Protein AF-0000000080323357 (afdb_homodimer)

InterPro domains:
  IPR000847 LysR, HTH, N-terminal domain [PF00126] (5-62)
  IPR000847 LysR, HTH, N-terminal domain [PR00039] (18-29)
  IPR000847 LysR, HTH, N-terminal domain [PR00039] (29-39)
  IPR000847 LysR, HTH, N-terminal domain [PR00039] (39-50)
  IPR000847 LysR, HTH, N-terminal domain [PS50931] (1-58)
  IPR005119 LysR, substrate-binding [PF03466] (90-290)
  IPR036388 Winged helix-like DNA-binding domain superfamily [G3DSA:1.10.10.10] (1-67)
  IPR036390 Winged helix DNA-binding domain superfamily [SSF46785] (5-111)

Foldseek 3Di:
DPPVLLVLLLLCQVVQDLCVSCVVVVHHSVVSVVSQVVVCVVVVHHQWDDDDPTIHGDPVVVVSNVVSLVVVLVVLQCLQVVCVVVVQRAEEAEEEEEQLCVPFNCVVLVVVVCVVHVRYHYDYDYFAQQVRVVCQVSSVHFKYKHWADDDDPQKDWAFADKWWKFKKAFLPAPCQPPAEDEPVRQLVFEAEEEDPRHRQRRLVQVQQVVVPDGPVSHHYPYYDHHPVVRLVVRLVDNHMYIDIPSVCVVVVVVSRMHTHHYPPTIRMITIIMMGGPDDGRPVNVVSVVSSRVVVVVD/DPPVLLVLLLLCQVVQDLCVSCVVVVHDSVVSVVSQVVVCVVVVHHQWDDDDPTIHGDPVVVVSNVVSLVVVLVVLQCLQVVCVVVVQRAEEAEEEEEQLCVPFNCVVLVVVVCVVHVRYHYDYDYFAQQVRVVCQVSSVHFKYKHWADDDDPQKDWAFADKWWKFKKAFLPAPCQPPAEDEPVRQLVFEAEEEDPRHRQRRLVQVQQVVVPDGPVSHHYPYYDHHPVVRLVVRLVDNHMYIDIPSVCVVVVVVSRMHTHHYPPTIRMITIIMMGGPDDGRPVNVVSVVSSRVVVVVD

Organism: NCBI:txid1503925

Sequence (596 aa):
MSDFRLEVFYTVARRLSFTKAAAALFITQPAVTKHINELEQQYDNKLFERKGNKIQLTAAGELLLSHTEALFDVYRNIDFDMNALVHKKEGILYLGASTTVSQYIIAPILAGFRKKFKAIEIRLINGNTEQIERALLEKEIQLGIIEGRSKHQEISYTEFIRDEIVLVCGKDHPLARKSELSKESILESSFVMREQGSGTLEVIDYALKEIGMRVADLKVEIQLGSTESIKSYLMHSHCLAFISVHALTDELQRGTLRIIDVAGLNIERYFYFIQLHGKPDGLSEVFLRHAQLAHNLKMSDFRLEVFYTVARRLSFTKAAAALFITQPAVTKHINELEQQYDNKLFERKGNKIQLTAAGELLLSHTEALFDVYRNIDFDMNALVHKKEGILYLGASTTVSQYIIAPILAGFRKKFKAIEIRLINGNTEQIERALLEKEIQLGIIEGRSKHQEISYTEFIRDEIVLVCGKDHPLARKSELSKESILESSFVMREQGSGTLEVIDYALKEIGMRVADLKVEIQLGSTESIKSYLMHSHCLAFISVHALTDELQRGTLRIIDVAGLNIERYFYFIQLHGKPDGLSEVFLRHAQLAHNLK

Nearest PDB structures (foldseek):
  4x6g-assembly1_D  TM=7.396E-01  e=6.957E-21  Pseudomonas aeruginosa PAO1
  6g4r-assembly1_E  TM=6.258E-01  e=3.673E-22  Corynebacterium glutamicum
  6g4r-assembly1_B  TM=6.327E-01  e=1.206E-21  Corynebacterium glutamicum
  4x6g-assembly1_C  TM=6.154E-01  e=1.649E-21  Pseudomonas aeruginosa PAO1
  7d98-assembly1_Q  TM=5.913E-01  e=2.401E-21  Cupriavidus necator

Radius of gyration: 24.25 Å; Cα contacts (8 Å, |Δi|>4): 1069; chains: 2; bounding box: 62×62×53 Å

Structure (mmCIF, N/CA/C/O backbone):
data_AF-0000000080323357-model_v1
#
loop_
_entity.id
_entity.type
_entity.pdbx_description
1 polymer 'Transcriptional regulator'
#
loop_
_atom_site.group_PDB
_atom_site.id
_atom_site.type_symbol
_atom_site.label_atom_id
_atom_site.label_alt_id
_atom_site.label_comp_id
_atom_site.label_asym_id
_atom_site.label_entity_id
_atom_site.label_seq_id
_atom_site.pdbx_PDB_ins_code
_atom_site.Cartn_x
_atom_site.Cartn_y
_atom_site.Cartn_z
_atom_site.occupancy
_atom_site.B_iso_or_equiv
_atom_site.auth_seq_id
_atom_site.auth_comp_id
_atom_site.auth_asym_id
_atom_site.auth_atom_id
_atom_site.pdbx_PDB_model_num
ATOM 1 N N . MET A 1 1 ? 13.398 -25.375 -14.586 1 35.41 1 MET A N 1
ATOM 2 C CA . MET A 1 1 ? 14.57 -25.75 -13.797 1 35.41 1 MET A CA 1
ATOM 3 C C . MET A 1 1 ? 15.477 -24.547 -13.578 1 35.41 1 MET A C 1
ATOM 5 O O . MET A 1 1 ? 16.094 -24.047 -14.523 1 35.41 1 MET A O 1
ATOM 9 N N . SER A 1 2 ? 15.164 -23.516 -12.883 1 52.06 2 SER A N 1
ATOM 10 C CA . SER A 1 2 ? 16.031 -22.344 -12.75 1 52.06 2 SER A CA 1
ATOM 11 C C . SER A 1 2 ? 17.25 -22.656 -11.883 1 52.06 2 SER A C 1
ATOM 13 O O . SER A 1 2 ? 17.25 -23.625 -11.125 1 52.06 2 SER A O 1
ATOM 15 N N . ASP A 1 3 ? 18.484 -22.344 -12.398 1 63.19 3 ASP A N 1
ATOM 16 C CA . ASP A 1 3 ? 19.703 -22.375 -11.602 1 63.19 3 ASP A CA 1
ATOM 17 C C . ASP A 1 3 ? 19.469 -21.844 -10.195 1 63.19 3 ASP A C 1
ATOM 19 O O . ASP A 1 3 ? 19.328 -20.625 -10 1 63.19 3 ASP A O 1
ATOM 23 N N . PHE A 1 4 ? 19.156 -22.844 -9.312 1 76.25 4 PHE A N 1
ATOM 24 C CA . PHE A 1 4 ? 18.812 -22.484 -7.945 1 76.25 4 PHE A CA 1
ATOM 25 C C . PHE A 1 4 ? 19.859 -21.562 -7.348 1 76.25 4 PHE A C 1
ATOM 27 O O . PHE A 1 4 ? 19.547 -20.656 -6.566 1 76.25 4 PHE A O 1
ATOM 34 N N . ARG A 1 5 ? 21.016 -21.797 -7.816 1 81.06 5 ARG A N 1
ATOM 35 C CA . ARG A 1 5 ? 22.078 -20.953 -7.305 1 81.06 5 ARG A CA 1
ATOM 36 C C . ARG A 1 5 ? 21.891 -19.5 -7.746 1 81.06 5 ARG A C 1
ATOM 38 O O . ARG A 1 5 ? 22.125 -18.578 -6.969 1 81.06 5 ARG A O 1
ATOM 45 N N . LEU A 1 6 ? 21.438 -19.359 -8.945 1 84.25 6 LEU A N 1
ATOM 46 C CA . LEU A 1 6 ? 21.172 -18 -9.43 1 84.25 6 LEU A CA 1
ATOM 47 C C . LEU A 1 6 ? 19.938 -17.422 -8.742 1 84.25 6 LEU A C 1
ATOM 49 O O . LEU A 1 6 ? 19.859 -16.219 -8.508 1 84.25 6 LEU A O 1
ATOM 53 N N . GLU A 1 7 ? 19 -18.25 -8.367 1 83.75 7 GLU A N 1
ATOM 54 C CA . GLU A 1 7 ? 17.844 -17.812 -7.594 1 83.75 7 GLU A CA 1
ATOM 55 C C . GLU A 1 7 ? 18.25 -17.297 -6.215 1 83.75 7 GLU A C 1
ATOM 57 O O . GLU A 1 7 ? 17.734 -16.297 -5.734 1 83.75 7 GLU A O 1
ATOM 62 N N . VAL A 1 8 ? 19.141 -18.078 -5.617 1 85.88 8 VAL A N 1
ATOM 63 C CA . VAL A 1 8 ? 19.656 -17.672 -4.312 1 85.88 8 VAL A CA 1
ATOM 64 C C . VAL A 1 8 ? 20.359 -16.328 -4.43 1 85.88 8 VAL A C 1
ATOM 66 O O . VAL A 1 8 ? 20.062 -15.398 -3.662 1 85.88 8 VAL A O 1
ATOM 69 N N . PHE A 1 9 ? 21.25 -16.156 -5.453 1 91.06 9 PHE A N 1
ATOM 70 C CA . PHE A 1 9 ? 21.953 -14.898 -5.699 1 91.06 9 PHE A CA 1
ATOM 71 C C . PHE A 1 9 ? 20.969 -13.758 -5.906 1 91.06 9 PHE A C 1
ATOM 73 O O . PHE A 1 9 ? 21.094 -12.703 -5.277 1 91.06 9 PHE A O 1
ATOM 80 N N . TYR A 1 10 ? 20 -14.023 -6.707 1 87.25 10 TYR A N 1
ATOM 81 C CA . TYR A 1 10 ? 19 -13.008 -7.035 1 87.25 10 TYR A CA 1
ATOM 82 C C . TYR A 1 10 ? 18.266 -12.531 -5.785 1 87.25 10 TYR A C 1
ATOM 84 O O . TYR A 1 10 ? 18.094 -11.328 -5.582 1 87.25 10 TYR A O 1
ATOM 92 N N . THR A 1 11 ? 17.891 -13.438 -4.98 1 86.56 11 THR A N 1
ATOM 93 C CA . THR A 1 11 ? 17.125 -13.125 -3.779 1 86.56 11 THR A CA 1
ATOM 94 C C . THR A 1 11 ? 17.984 -12.336 -2.787 1 86.56 11 THR A C 1
ATOM 96 O O . THR A 1 11 ? 17.5 -11.367 -2.184 1 86.56 11 THR A O 1
ATOM 99 N N . VAL A 1 12 ? 19.234 -12.734 -2.68 1 90.62 12 VAL A N 1
ATOM 100 C CA . VAL A 1 12 ? 20.141 -11.992 -1.808 1 90.62 12 VAL A CA 1
ATOM 101 C C . VAL A 1 12 ? 20.359 -10.586 -2.359 1 90.62 12 VAL A C 1
ATOM 103 O O . VAL A 1 12 ? 20.375 -9.617 -1.603 1 90.62 12 VAL A O 1
ATOM 106 N N . ALA A 1 13 ? 20.547 -10.539 -3.633 1 88.81 13 ALA A N 1
ATOM 107 C CA . ALA A 1 13 ? 20.812 -9.258 -4.289 1 88.81 13 ALA A CA 1
ATOM 108 C C . ALA A 1 13 ? 19.625 -8.305 -4.113 1 88.81 13 ALA A C 1
ATOM 110 O O . ALA A 1 13 ? 19.812 -7.098 -3.941 1 88.81 13 ALA A O 1
ATOM 111 N N . ARG A 1 14 ? 18.5 -8.898 -4.105 1 83.12 14 ARG A N 1
ATOM 112 C CA . ARG A 1 14 ? 17.297 -8.07 -4.035 1 83.12 14 ARG A CA 1
ATOM 113 C C . ARG A 1 14 ? 16.969 -7.703 -2.592 1 83.12 14 ARG A C 1
ATOM 115 O O . ARG A 1 14 ? 16.484 -6.609 -2.32 1 83.12 14 ARG A O 1
ATOM 122 N N . ARG A 1 15 ? 17.312 -8.617 -1.723 1 80 15 ARG A N 1
ATOM 123 C CA . ARG A 1 15 ? 16.969 -8.414 -0.32 1 80 15 ARG A CA 1
ATOM 124 C C . ARG A 1 15 ? 18.125 -7.789 0.448 1 80 15 ARG A C 1
ATOM 126 O O . ARG A 1 15 ? 17.938 -7.289 1.561 1 80 15 ARG A O 1
ATOM 133 N N . LEU A 1 16 ? 19.25 -7.848 -0.044 1 86.62 16 LEU A N 1
ATOM 134 C CA . LEU A 1 16 ? 20.516 -7.41 0.547 1 86.62 16 LEU A CA 1
ATOM 135 C C . LEU A 1 16 ? 20.672 -7.973 1.955 1 86.62 16 LEU A C 1
ATOM 137 O O . LEU A 1 16 ? 21.125 -7.266 2.861 1 86.62 16 LEU A O 1
ATOM 141 N N . SER A 1 17 ? 20.25 -9.133 2.074 1 87.81 17 SER A N 1
ATOM 142 C CA . SER A 1 17 ? 20.328 -9.867 3.332 1 87.81 17 SER A CA 1
ATOM 143 C C . SER A 1 17 ? 20.359 -11.375 3.094 1 87.81 17 SER A C 1
ATOM 145 O O . SER A 1 17 ? 19.453 -11.914 2.447 1 87.81 17 SER A O 1
ATOM 147 N N . PHE A 1 18 ? 21.328 -11.977 3.723 1 89.56 18 PHE A N 1
ATOM 148 C CA . PHE A 1 18 ? 21.438 -13.422 3.588 1 89.56 18 PHE A CA 1
ATOM 149 C C . PHE A 1 18 ? 20.359 -14.125 4.402 1 89.56 18 PHE A C 1
ATOM 151 O O . PHE A 1 18 ? 19.781 -15.117 3.951 1 89.56 18 PHE A O 1
ATOM 158 N N . THR A 1 19 ? 20.031 -13.531 5.449 1 86.5 19 THR A N 1
ATOM 159 C CA . THR A 1 19 ? 19.031 -14.117 6.328 1 86.5 19 THR A CA 1
ATOM 160 C C . THR A 1 19 ? 17.625 -13.961 5.73 1 86.5 19 THR A C 1
ATOM 162 O O . THR A 1 19 ? 16.828 -14.891 5.758 1 86.5 19 THR A O 1
ATOM 165 N N . LYS A 1 20 ? 17.422 -12.859 5.176 1 82.88 20 LYS A N 1
ATOM 166 C CA . LYS A 1 20 ? 16.125 -12.633 4.566 1 82.88 20 LYS A CA 1
ATOM 167 C C . LYS A 1 20 ? 15.938 -13.484 3.312 1 82.88 20 LYS A C 1
ATOM 169 O O . LYS A 1 20 ? 14.836 -13.953 3.029 1 82.88 20 LYS A O 1
ATOM 174 N N . ALA A 1 21 ? 16.953 -13.617 2.637 1 87.25 21 ALA A N 1
ATOM 175 C CA . ALA A 1 21 ? 16.922 -14.477 1.453 1 87.25 21 ALA A CA 1
ATOM 176 C C . ALA A 1 21 ? 16.609 -15.922 1.831 1 87.25 21 ALA A C 1
ATOM 178 O O . ALA A 1 21 ? 15.82 -16.594 1.16 1 87.25 21 ALA A O 1
ATOM 179 N N . ALA A 1 22 ? 17.188 -16.375 2.893 1 84.88 22 ALA A N 1
ATOM 180 C CA . ALA A 1 22 ? 16.938 -17.734 3.379 1 84.88 22 ALA A CA 1
ATOM 181 C C . ALA A 1 22 ? 15.469 -17.938 3.719 1 84.88 22 ALA A C 1
ATOM 183 O O . ALA A 1 22 ? 14.859 -18.922 3.307 1 84.88 22 ALA A O 1
ATOM 184 N N . ALA A 1 23 ? 14.961 -16.984 4.375 1 76.06 23 ALA A N 1
ATOM 185 C CA . ALA A 1 23 ? 13.555 -17.031 4.758 1 76.06 23 ALA A CA 1
ATOM 186 C C . ALA A 1 23 ? 12.648 -17.047 3.527 1 76.06 23 ALA A C 1
ATOM 188 O O . ALA A 1 23 ? 11.703 -17.844 3.451 1 76.06 23 ALA A O 1
ATOM 189 N N . ALA A 1 24 ? 13.078 -16.281 2.564 1 76.12 24 ALA A N 1
ATOM 190 C CA . ALA A 1 24 ? 12.273 -16.141 1.354 1 76.12 24 ALA A CA 1
ATOM 191 C C . ALA A 1 24 ? 12.297 -17.422 0.529 1 76.12 24 ALA A C 1
ATOM 193 O O . ALA A 1 24 ? 11.312 -17.75 -0.134 1 76.12 24 ALA A O 1
ATOM 194 N N . LEU A 1 25 ? 13.359 -18.094 0.6 1 74.88 25 LEU A N 1
ATOM 195 C CA . LEU A 1 25 ? 13.562 -19.266 -0.243 1 74.88 25 LEU A CA 1
ATOM 196 C C . LEU A 1 25 ? 13.312 -20.547 0.543 1 74.88 25 LEU A C 1
ATOM 198 O O . LEU A 1 25 ? 13.43 -21.641 -0.003 1 74.88 25 LEU A O 1
ATOM 202 N N . PHE A 1 26 ? 12.961 -20.312 1.808 1 68.38 26 PHE A N 1
ATOM 203 C CA . PHE A 1 26 ? 12.688 -21.438 2.693 1 68.38 26 PHE A CA 1
ATOM 204 C C . PHE A 1 26 ? 13.883 -22.375 2.766 1 68.38 26 PHE A C 1
ATOM 206 O O . PHE A 1 26 ? 13.727 -23.594 2.645 1 68.38 26 PHE A O 1
ATOM 213 N N . ILE A 1 27 ? 15.094 -21.859 2.867 1 75.31 27 ILE A N 1
ATOM 214 C CA . ILE A 1 27 ? 16.344 -22.578 3.1 1 75.31 27 ILE A CA 1
ATOM 215 C C . ILE A 1 27 ? 17.109 -21.938 4.258 1 75.31 27 ILE A C 1
ATOM 217 O O . ILE A 1 27 ? 16.656 -20.953 4.828 1 75.31 27 ILE A O 1
ATOM 221 N N . THR A 1 28 ? 18.125 -22.609 4.699 1 81.38 28 THR A N 1
ATOM 222 C CA . THR A 1 28 ? 18.906 -22.094 5.824 1 81.38 28 THR A CA 1
ATOM 223 C C . THR A 1 28 ? 19.891 -21.031 5.355 1 81.38 28 THR A C 1
ATOM 225 O O . THR A 1 28 ? 20.266 -21 4.184 1 81.38 28 THR A O 1
ATOM 228 N N . GLN A 1 29 ? 20.188 -20.141 6.254 1 87.69 29 GLN A N 1
ATOM 229 C CA . GLN A 1 29 ? 21.141 -19.062 5.934 1 87.69 29 GLN A CA 1
ATOM 230 C C . GLN A 1 29 ? 22.5 -19.641 5.531 1 87.69 29 GLN A C 1
ATOM 232 O O . GLN A 1 29 ? 23.109 -19.156 4.582 1 87.69 29 GLN A O 1
ATOM 237 N N . PRO A 1 30 ? 22.984 -20.703 6.152 1 89.75 30 PRO A N 1
ATOM 238 C CA . PRO A 1 30 ? 24.25 -21.297 5.688 1 89.75 30 PRO A CA 1
ATOM 239 C C . PRO A 1 30 ? 24.172 -21.797 4.254 1 89.75 30 PRO A C 1
ATOM 241 O O . PRO A 1 30 ? 25.141 -21.703 3.502 1 89.75 30 PRO A O 1
ATOM 244 N N . ALA A 1 31 ? 22.984 -22.297 3.947 1 85.44 31 ALA A N 1
ATOM 245 C CA . ALA A 1 31 ? 22.797 -22.766 2.574 1 85.44 31 ALA A CA 1
ATOM 246 C C . ALA A 1 31 ? 22.891 -21.609 1.588 1 85.44 31 ALA A C 1
ATOM 248 O O . ALA A 1 31 ? 23.5 -21.734 0.526 1 85.44 31 ALA A O 1
ATOM 249 N N . VAL A 1 32 ? 22.297 -20.516 1.973 1 91.06 32 VAL A N 1
ATOM 250 C CA . VAL A 1 32 ? 22.375 -19.312 1.151 1 91.06 32 VAL A CA 1
ATOM 251 C C . VAL A 1 32 ? 23.844 -18.922 0.987 1 91.06 32 VAL A C 1
ATOM 253 O O . VAL A 1 32 ? 24.297 -18.656 -0.129 1 91.06 32 VAL A O 1
ATOM 256 N N . THR A 1 33 ? 24.594 -18.859 2.053 1 92.75 33 THR A N 1
ATOM 257 C CA . THR A 1 33 ? 26 -18.484 2.059 1 92.75 33 THR A CA 1
ATOM 258 C C . THR A 1 33 ? 26.828 -19.406 1.16 1 92.75 33 THR A C 1
ATOM 260 O O . THR A 1 33 ? 27.672 -18.938 0.392 1 92.75 33 THR A O 1
ATOM 263 N N . LYS A 1 34 ? 26.516 -20.672 1.219 1 89.44 34 LYS A N 1
ATOM 264 C CA . LYS A 1 34 ? 27.219 -21.656 0.41 1 89.44 34 LYS A CA 1
ATOM 265 C C . LYS A 1 34 ? 27 -21.422 -1.079 1 89.44 34 LYS A C 1
ATOM 267 O O . LYS A 1 34 ? 27.938 -21.453 -1.867 1 89.44 34 LYS A O 1
ATOM 272 N N . HIS A 1 35 ? 25.812 -21.219 -1.386 1 88.69 35 HIS A N 1
ATOM 273 C CA . HIS A 1 35 ? 25.484 -20.953 -2.783 1 88.69 35 HIS A CA 1
ATOM 274 C C . HIS A 1 35 ? 26.188 -19.719 -3.305 1 88.69 35 HIS A C 1
ATOM 276 O O . HIS A 1 35 ? 26.719 -19.719 -4.422 1 88.69 35 HIS A O 1
ATOM 282 N N . ILE A 1 36 ? 26.203 -18.688 -2.498 1 93.06 36 ILE A N 1
ATOM 283 C CA . ILE A 1 36 ? 26.844 -17.438 -2.902 1 93.06 36 ILE A CA 1
ATOM 284 C C . ILE A 1 36 ? 28.344 -17.656 -3.047 1 93.06 36 ILE A C 1
ATOM 286 O O . ILE A 1 36 ? 28.953 -17.219 -4.027 1 93.06 36 ILE A O 1
ATOM 290 N N . ASN A 1 37 ? 28.906 -18.328 -2.137 1 92.12 37 ASN A N 1
ATOM 291 C CA . ASN A 1 37 ? 30.328 -18.625 -2.193 1 92.12 37 ASN A CA 1
ATOM 292 C C . ASN A 1 37 ? 30.688 -19.438 -3.439 1 92.12 37 ASN A C 1
ATOM 294 O O . ASN A 1 37 ? 31.703 -19.172 -4.078 1 92.12 37 ASN A O 1
ATOM 298 N N . GLU A 1 38 ? 29.875 -20.359 -3.711 1 86.06 38 GLU A N 1
ATOM 299 C CA . GLU A 1 38 ? 30.125 -21.188 -4.887 1 86.06 38 GLU A CA 1
ATOM 300 C C . GLU A 1 38 ? 30.062 -20.359 -6.168 1 86.06 38 GLU A C 1
ATOM 302 O O . GLU A 1 38 ? 30.875 -20.562 -7.074 1 86.06 38 GLU A O 1
ATOM 307 N N . LEU A 1 39 ? 29.172 -19.484 -6.207 1 87.44 39 LEU A N 1
ATOM 308 C CA . LEU A 1 39 ? 29.078 -18.594 -7.363 1 87.44 39 LEU A CA 1
ATOM 309 C C . LEU A 1 39 ? 30.297 -17.688 -7.465 1 87.44 39 LEU A C 1
ATOM 311 O O . LEU A 1 39 ? 30.828 -17.469 -8.555 1 87.44 39 LEU A O 1
ATOM 315 N N . GLU A 1 40 ? 30.672 -17.172 -6.32 1 90.81 40 GLU A N 1
ATOM 316 C CA . GLU A 1 40 ? 31.844 -16.281 -6.297 1 90.81 40 GLU A CA 1
ATOM 317 C C . GLU A 1 40 ? 33.125 -17.031 -6.695 1 90.81 40 GLU A C 1
ATOM 319 O O . GLU A 1 40 ? 33.969 -16.484 -7.395 1 90.81 40 GLU A O 1
ATOM 324 N N . GLN A 1 41 ? 33.188 -18.266 -6.324 1 84.75 41 GLN A N 1
ATOM 325 C CA . GLN A 1 41 ? 34.312 -19.109 -6.715 1 84.75 41 GLN A CA 1
ATOM 326 C C . GLN A 1 41 ? 34.281 -19.422 -8.211 1 84.75 41 GLN A C 1
ATOM 328 O O . GLN A 1 41 ? 35.281 -19.375 -8.891 1 84.75 41 GLN A O 1
ATOM 333 N N . GLN A 1 42 ? 33.188 -19.703 -8.695 1 79.88 42 GLN A N 1
ATOM 334 C CA . GLN A 1 42 ? 33 -20.047 -10.102 1 79.88 42 GLN A CA 1
ATOM 335 C C . GLN A 1 42 ? 33.438 -18.906 -11.008 1 79.88 42 GLN A C 1
ATOM 337 O O . GLN A 1 42 ? 34.062 -19.125 -12.039 1 79.88 42 GLN A O 1
ATOM 342 N N . TYR A 1 43 ? 33.094 -17.719 -10.562 1 82.06 43 TYR A N 1
ATOM 343 C CA . TYR A 1 43 ? 33.375 -16.547 -11.398 1 82.06 43 TYR A CA 1
ATOM 344 C C . TYR A 1 43 ? 34.625 -15.812 -10.922 1 82.06 43 TYR A C 1
ATOM 346 O O . TYR A 1 43 ? 35.031 -14.812 -11.523 1 82.06 43 TYR A O 1
ATOM 354 N N . ASP A 1 44 ? 35.188 -16.281 -9.922 1 85.31 44 ASP A N 1
ATOM 355 C CA . ASP A 1 44 ? 36.406 -15.719 -9.336 1 85.31 44 ASP A CA 1
ATOM 356 C C . ASP A 1 44 ? 36.25 -14.227 -9.062 1 85.31 44 ASP A C 1
ATOM 358 O O . ASP A 1 44 ? 37.094 -13.422 -9.43 1 85.31 44 ASP A O 1
ATOM 362 N N . ASN A 1 45 ? 35.062 -13.859 -8.602 1 87.88 45 ASN A N 1
ATOM 363 C CA . ASN A 1 45 ? 34.688 -12.5 -8.227 1 87.88 45 ASN A CA 1
ATOM 364 C C . ASN A 1 45 ? 33.781 -12.484 -6.992 1 87.88 45 ASN A C 1
ATOM 366 O O . ASN A 1 45 ? 32.938 -13.344 -6.844 1 87.88 45 ASN A O 1
ATOM 370 N N . LYS A 1 46 ? 34.031 -11.516 -6.18 1 92.44 46 LYS A N 1
ATOM 371 C CA . LYS A 1 46 ? 33.031 -11.281 -5.121 1 92.44 46 LYS A CA 1
ATOM 372 C C . LYS A 1 46 ? 31.797 -10.602 -5.672 1 92.44 46 LYS A C 1
ATOM 374 O O . LYS A 1 46 ? 31.891 -9.711 -6.523 1 92.44 46 LYS A O 1
ATOM 379 N N . LEU A 1 47 ? 30.734 -11.141 -5.191 1 92.38 47 LEU A N 1
ATOM 380 C CA . LEU A 1 47 ? 29.484 -10.609 -5.695 1 92.38 47 LEU A CA 1
ATOM 381 C C . LEU A 1 47 ? 28.875 -9.609 -4.715 1 92.38 47 LEU A C 1
ATOM 383 O O . LEU A 1 47 ? 28.062 -8.773 -5.098 1 92.38 47 LEU A O 1
ATOM 387 N N . PHE A 1 48 ? 29.219 -9.844 -3.445 1 94 48 PHE A N 1
ATOM 388 C CA . PHE A 1 48 ? 28.734 -8.961 -2.385 1 94 48 PHE A CA 1
ATOM 389 C C . PHE A 1 48 ? 29.906 -8.43 -1.564 1 94 48 PHE A C 1
ATOM 391 O O . PHE A 1 48 ? 30.953 -9.07 -1.473 1 94 48 PHE A O 1
ATOM 398 N N . GLU A 1 49 ? 29.688 -7.191 -1.096 1 90.56 49 GLU A N 1
ATOM 399 C CA . GLU A 1 49 ? 30.625 -6.598 -0.152 1 90.56 49 GLU A CA 1
ATOM 400 C C . GLU A 1 49 ? 29.891 -5.977 1.036 1 90.56 49 GLU A C 1
ATOM 402 O O . GLU A 1 49 ? 28.688 -5.746 0.977 1 90.56 49 GLU A O 1
ATOM 407 N N . ARG A 1 50 ? 30.578 -5.977 2.117 1 82.81 50 ARG A N 1
ATOM 408 C CA . ARG A 1 50 ? 30 -5.395 3.322 1 82.81 50 ARG A CA 1
ATOM 409 C C . ARG A 1 50 ? 30.438 -3.947 3.5 1 82.81 50 ARG A C 1
ATOM 411 O O . ARG A 1 50 ? 31.609 -3.617 3.303 1 82.81 50 ARG A O 1
ATOM 418 N N . LYS A 1 51 ? 29.531 -3.131 3.568 1 77 51 LYS A N 1
ATOM 419 C CA . LYS A 1 51 ? 29.766 -1.76 4.016 1 77 51 LYS A CA 1
ATOM 420 C C . LYS A 1 51 ? 29.141 -1.521 5.395 1 77 51 LYS A C 1
ATOM 422 O O . LYS A 1 51 ? 27.953 -1.249 5.508 1 77 51 LYS A O 1
ATOM 427 N N . GLY A 1 52 ? 30.031 -1.571 6.402 1 73.12 52 GLY A N 1
ATOM 428 C CA . GLY A 1 52 ? 29.484 -1.572 7.75 1 73.12 52 GLY A CA 1
ATOM 429 C C . GLY A 1 52 ? 28.625 -2.789 8.047 1 73.12 52 GLY A C 1
ATOM 430 O O . GLY A 1 52 ? 29.078 -3.924 7.914 1 73.12 52 GLY A O 1
ATOM 431 N N . ASN A 1 53 ? 27.406 -2.52 8.328 1 72.75 53 ASN A N 1
ATOM 432 C CA . ASN A 1 53 ? 26.484 -3.604 8.648 1 72.75 53 ASN A CA 1
ATOM 433 C C . ASN A 1 53 ? 25.562 -3.908 7.48 1 72.75 53 ASN A C 1
ATOM 435 O O . ASN A 1 53 ? 24.641 -4.719 7.609 1 72.75 53 ASN A O 1
ATOM 439 N N . LYS A 1 54 ? 25.875 -3.342 6.406 1 79.81 54 LYS A N 1
ATOM 440 C CA . LYS A 1 54 ? 25 -3.537 5.262 1 79.81 54 LYS A CA 1
ATOM 441 C C . LYS A 1 54 ? 25.703 -4.289 4.141 1 79.81 54 LYS A C 1
ATOM 443 O O . LYS A 1 54 ? 26.906 -4.098 3.918 1 79.81 54 LYS A O 1
ATOM 448 N N . ILE A 1 55 ? 24.922 -5.215 3.521 1 87.56 55 ILE A N 1
ATOM 449 C CA . ILE A 1 55 ? 25.406 -5.965 2.369 1 87.56 55 ILE A CA 1
ATOM 450 C C . ILE A 1 55 ? 25.062 -5.227 1.082 1 87.56 55 ILE A C 1
ATOM 452 O O . ILE A 1 55 ? 23.969 -4.66 0.965 1 87.56 55 ILE A O 1
ATOM 456 N N . GLN A 1 56 ? 26.062 -5.039 0.243 1 89.5 56 GLN A N 1
ATOM 457 C CA . GLN A 1 56 ? 25.797 -4.441 -1.062 1 89.5 56 GLN A CA 1
ATOM 458 C C . GLN A 1 56 ? 26.438 -5.262 -2.18 1 89.5 56 GLN A C 1
ATOM 460 O O . GLN A 1 56 ? 27.359 -6.043 -1.938 1 89.5 56 GLN A O 1
ATOM 465 N N . LEU A 1 57 ? 25.953 -4.988 -3.4 1 90.12 57 LEU A N 1
ATOM 466 C CA . LEU A 1 57 ? 26.5 -5.68 -4.562 1 90.12 57 LEU A CA 1
ATOM 467 C C . LEU A 1 57 ? 27.812 -5.047 -5 1 90.12 57 LEU A C 1
ATOM 469 O O . LEU A 1 57 ? 27.969 -3.822 -4.957 1 90.12 57 LEU A O 1
ATOM 473 N N . THR A 1 58 ? 28.828 -5.867 -5.383 1 88.56 58 THR A N 1
ATOM 474 C CA . THR A 1 58 ? 30.016 -5.398 -6.105 1 88.56 58 THR A CA 1
ATOM 475 C C . THR A 1 58 ? 29.672 -5.109 -7.566 1 88.56 58 THR A C 1
ATOM 477 O O . THR A 1 58 ? 28.531 -5.34 -8 1 88.56 58 THR A O 1
ATOM 480 N N . ALA A 1 59 ? 30.641 -4.578 -8.281 1 82.81 59 ALA A N 1
ATOM 481 C CA . ALA A 1 59 ? 30.438 -4.379 -9.719 1 82.81 59 ALA A CA 1
ATOM 482 C C . ALA A 1 59 ? 30.125 -5.699 -10.414 1 82.81 59 ALA A C 1
ATOM 484 O O . ALA A 1 59 ? 29.25 -5.75 -11.281 1 82.81 59 ALA A O 1
ATOM 485 N N . ALA A 1 60 ? 30.812 -6.637 -10.055 1 85.06 60 ALA A N 1
ATOM 486 C CA . ALA A 1 60 ? 30.547 -7.969 -10.586 1 85.06 60 ALA A CA 1
ATOM 487 C C . ALA A 1 60 ? 29.156 -8.461 -10.188 1 85.06 60 ALA A C 1
ATOM 489 O O . ALA A 1 60 ? 28.469 -9.094 -10.984 1 85.06 60 ALA A O 1
ATOM 490 N N . GLY A 1 61 ? 28.781 -8.164 -8.977 1 90.38 61 GLY A N 1
ATOM 491 C CA . GLY A 1 61 ? 27.438 -8.508 -8.516 1 90.38 61 GLY A CA 1
ATOM 492 C C . GLY A 1 61 ? 26.344 -7.828 -9.32 1 90.38 61 GLY A C 1
ATOM 493 O O . GLY A 1 61 ? 25.344 -8.461 -9.68 1 90.38 61 GLY A O 1
ATOM 494 N N . GLU A 1 62 ? 26.562 -6.648 -9.617 1 85.88 62 GLU A N 1
ATOM 495 C CA . GLU A 1 62 ? 25.594 -5.891 -10.414 1 85.88 62 GLU A CA 1
ATOM 496 C C . GLU A 1 62 ? 25.484 -6.453 -11.828 1 85.88 62 GLU A C 1
ATOM 498 O O . GLU A 1 62 ? 24.391 -6.559 -12.375 1 85.88 62 GLU A O 1
ATOM 503 N N . LEU A 1 63 ? 26.609 -6.758 -12.383 1 81.62 63 LEU A N 1
ATOM 504 C CA . LEU A 1 63 ? 26.641 -7.352 -13.719 1 81.62 63 LEU A CA 1
ATOM 505 C C . LEU A 1 63 ? 25.922 -8.688 -13.734 1 81.62 63 LEU A C 1
ATOM 507 O O . LEU A 1 63 ? 25.094 -8.938 -14.617 1 81.62 63 LEU A O 1
ATOM 511 N N . LEU A 1 64 ? 26.172 -9.461 -12.742 1 85.31 64 LEU A N 1
ATOM 512 C CA . LEU A 1 64 ? 25.516 -10.758 -12.672 1 85.31 64 LEU A CA 1
ATOM 513 C C . LEU A 1 64 ? 24.016 -10.594 -12.453 1 85.31 64 LEU A C 1
ATOM 515 O O . LEU A 1 64 ? 23.219 -11.359 -13 1 85.31 64 LEU A O 1
ATOM 519 N N . LEU A 1 65 ? 23.656 -9.633 -11.648 1 87.69 65 LEU A N 1
ATOM 520 C CA . LEU A 1 65 ? 22.25 -9.375 -11.406 1 87.69 65 LEU A CA 1
ATOM 521 C C . LEU A 1 65 ? 21.516 -9.047 -12.711 1 87.69 65 LEU A C 1
ATOM 523 O O . LEU A 1 65 ? 20.453 -9.594 -12.984 1 87.69 65 LEU A O 1
ATOM 527 N N . SER A 1 66 ? 22.125 -8.258 -13.508 1 80.38 66 SER A N 1
ATOM 528 C CA . SER A 1 66 ? 21.531 -7.891 -14.789 1 80.38 66 SER A CA 1
ATOM 529 C C . SER A 1 66 ? 21.344 -9.117 -15.68 1 80.38 66 SER A C 1
ATOM 531 O O . SER A 1 66 ? 20.281 -9.297 -16.281 1 80.38 66 SER A O 1
ATOM 533 N N . HIS A 1 67 ? 22.344 -9.914 -15.711 1 75.56 67 HIS A N 1
ATOM 534 C CA . HIS A 1 67 ? 22.281 -11.125 -16.516 1 75.56 67 HIS A CA 1
ATOM 535 C C . HIS A 1 67 ? 21.266 -12.109 -15.953 1 75.56 67 HIS A C 1
ATOM 537 O O . HIS A 1 67 ? 20.547 -12.758 -16.719 1 75.56 67 HIS A O 1
ATOM 543 N N . THR A 1 68 ? 21.25 -12.172 -14.641 1 80.38 68 THR A N 1
ATOM 544 C CA . THR A 1 68 ? 20.312 -13.094 -13.984 1 80.38 68 THR A CA 1
ATOM 545 C C . THR A 1 68 ? 18.875 -12.688 -14.266 1 80.38 68 THR A C 1
ATOM 547 O O . THR A 1 68 ? 18.031 -13.539 -14.547 1 80.38 68 THR A O 1
ATOM 550 N N . GLU A 1 69 ? 18.625 -11.445 -14.234 1 78.75 69 GLU A N 1
ATOM 551 C CA . GLU A 1 69 ? 17.297 -10.938 -14.531 1 78.75 69 GLU A CA 1
ATOM 552 C C . GLU A 1 69 ? 16.891 -11.266 -15.969 1 78.75 69 GLU A C 1
ATOM 554 O O . GLU A 1 69 ? 15.766 -11.703 -16.219 1 78.75 69 GLU A O 1
ATOM 559 N N . ALA A 1 70 ? 17.797 -11.078 -16.891 1 71.94 70 ALA A N 1
ATOM 560 C CA . ALA A 1 70 ? 17.547 -11.422 -18.281 1 71.94 70 ALA A CA 1
ATOM 561 C C . ALA A 1 70 ? 17.281 -12.922 -18.438 1 71.94 70 ALA A C 1
ATOM 563 O O . ALA A 1 70 ? 16.391 -13.336 -19.188 1 71.94 70 ALA A O 1
ATOM 564 N N . LEU A 1 71 ? 18.062 -13.656 -17.734 1 70.12 71 LEU A N 1
ATOM 565 C CA . LEU A 1 71 ? 17.922 -15.109 -17.781 1 70.12 71 LEU A CA 1
ATOM 566 C C . LEU A 1 71 ? 16.562 -15.539 -17.25 1 70.12 71 LEU A C 1
ATOM 568 O O . LEU A 1 71 ? 15.906 -16.406 -17.844 1 70.12 71 LEU A O 1
ATOM 572 N N . PHE A 1 72 ? 16.156 -14.953 -16.172 1 73.12 72 PHE A N 1
ATOM 573 C CA . PHE A 1 72 ? 14.867 -15.312 -15.594 1 73.12 72 PHE A CA 1
ATOM 574 C C . PHE A 1 72 ? 13.727 -14.969 -16.547 1 73.12 72 PHE A C 1
ATOM 576 O O . PHE A 1 72 ? 12.727 -15.688 -16.625 1 73.12 72 PHE A O 1
ATOM 583 N N . ASP A 1 73 ? 13.898 -13.945 -17.297 1 68.31 73 ASP A N 1
ATOM 584 C CA . ASP A 1 73 ? 12.938 -13.586 -18.328 1 68.31 73 ASP A CA 1
ATOM 585 C C . ASP A 1 73 ? 12.836 -14.68 -19.391 1 68.31 73 ASP A C 1
ATOM 587 O O . ASP A 1 73 ? 11.734 -15.047 -19.797 1 68.31 73 ASP A O 1
ATOM 591 N N . VAL A 1 74 ? 13.984 -15.117 -19.781 1 64 74 VAL A N 1
ATOM 592 C CA . VAL A 1 74 ? 14.039 -16.156 -20.797 1 64 74 VAL A CA 1
ATOM 593 C C . VAL A 1 74 ? 13.391 -17.438 -20.266 1 64 74 VAL A C 1
ATOM 595 O O . VAL A 1 74 ? 12.586 -18.062 -20.953 1 64 74 VAL A O 1
ATOM 598 N N . TYR A 1 75 ? 13.742 -17.797 -19.047 1 62.91 75 TYR A N 1
ATOM 599 C CA . TYR A 1 75 ? 13.164 -19 -18.453 1 62.91 75 TYR A CA 1
ATOM 600 C C . TYR A 1 75 ? 11.648 -18.906 -18.375 1 62.91 75 TYR A C 1
ATOM 602 O O . TYR A 1 75 ? 10.938 -19.875 -18.672 1 62.91 75 TYR A O 1
ATOM 610 N N . ARG A 1 76 ? 11.156 -17.844 -17.969 1 64.38 76 ARG A N 1
ATOM 611 C CA . ARG A 1 76 ? 9.719 -17.625 -17.891 1 64.38 76 ARG A CA 1
ATOM 612 C C . ARG A 1 76 ? 9.055 -17.797 -19.25 1 64.38 76 ARG A C 1
ATOM 614 O O . ARG A 1 76 ? 7.984 -18.406 -19.359 1 64.38 76 ARG A O 1
ATOM 621 N N . ASN A 1 77 ? 9.656 -17.297 -20.234 1 62.03 77 ASN A N 1
ATOM 622 C CA . ASN A 1 77 ? 9.125 -17.422 -21.578 1 62.03 77 ASN A CA 1
ATOM 623 C C . ASN A 1 77 ? 9.156 -18.859 -22.078 1 62.03 77 ASN A C 1
ATOM 625 O O . ASN A 1 77 ? 8.219 -19.328 -22.734 1 62.03 77 ASN A O 1
ATOM 629 N N . ILE A 1 78 ? 10.25 -19.516 -21.781 1 56.81 78 ILE A N 1
ATOM 630 C CA . ILE A 1 78 ? 10.375 -20.922 -22.156 1 56.81 78 ILE A CA 1
ATOM 631 C C . ILE A 1 78 ? 9.25 -21.734 -21.516 1 56.81 78 ILE A C 1
ATOM 633 O O . ILE A 1 78 ? 8.562 -22.516 -22.188 1 56.81 78 ILE A O 1
ATOM 637 N N . ASP A 1 79 ? 9.125 -21.516 -20.281 1 58.41 79 ASP A N 1
ATOM 638 C CA . ASP A 1 79 ? 8.094 -22.266 -19.547 1 58.41 79 ASP A CA 1
ATOM 639 C C . ASP A 1 79 ? 6.715 -22 -20.141 1 58.41 79 ASP A C 1
ATOM 641 O O . ASP A 1 79 ? 5.941 -22.938 -20.359 1 58.41 79 ASP A O 1
ATOM 645 N N . PHE A 1 80 ? 6.488 -20.859 -20.438 1 58.47 80 PHE A N 1
ATOM 646 C CA . PHE A 1 80 ? 5.199 -20.484 -21 1 58.47 80 PHE A CA 1
ATOM 647 C C . PHE A 1 80 ? 5.016 -21.094 -22.391 1 58.47 80 PHE A C 1
ATOM 649 O O . PHE A 1 80 ? 3.992 -21.734 -22.656 1 58.47 80 PHE A O 1
ATOM 656 N N . ASP A 1 81 ? 5.941 -20.938 -23.203 1 56.72 81 ASP A N 1
ATOM 657 C CA . ASP A 1 81 ? 5.852 -21.422 -24.562 1 56.72 81 ASP A CA 1
ATOM 658 C C . ASP A 1 81 ? 5.762 -22.938 -24.609 1 56.72 81 ASP A C 1
ATOM 660 O O . ASP A 1 81 ? 4.977 -23.5 -25.375 1 56.72 81 ASP A O 1
ATOM 664 N N . MET A 1 82 ? 6.59 -23.562 -23.844 1 55.44 82 MET A N 1
ATOM 665 C CA . MET A 1 82 ? 6.586 -25.016 -23.812 1 55.44 82 MET A CA 1
ATOM 666 C C . MET A 1 82 ? 5.262 -25.547 -23.281 1 55.44 82 MET A C 1
ATOM 668 O O . MET A 1 82 ? 4.73 -26.531 -23.781 1 55.44 82 MET A O 1
ATOM 672 N N . ASN A 1 83 ? 4.891 -24.828 -22.25 1 56.88 83 ASN A N 1
ATOM 673 C CA . ASN A 1 83 ? 3.617 -25.25 -21.688 1 56.88 83 ASN A CA 1
ATOM 674 C C . ASN A 1 83 ? 2.453 -24.953 -22.625 1 56.88 83 ASN A C 1
ATOM 676 O O . ASN A 1 83 ? 1.471 -25.688 -22.656 1 56.88 83 ASN A O 1
ATOM 680 N N . ALA A 1 84 ? 2.572 -23.859 -23.312 1 55.09 84 ALA A N 1
ATOM 681 C CA . ALA A 1 84 ? 1.566 -23.531 -24.312 1 55.09 84 ALA A CA 1
ATOM 682 C C . ALA A 1 84 ? 1.47 -24.609 -25.375 1 55.09 84 ALA A C 1
ATOM 684 O O . ALA A 1 84 ? 0.394 -24.859 -25.922 1 55.09 84 ALA A O 1
ATOM 685 N N . LEU A 1 85 ? 2.613 -25.156 -25.641 1 48.88 85 LEU A N 1
ATOM 686 C CA . LEU A 1 85 ? 2.639 -26.234 -26.641 1 48.88 85 LEU A CA 1
ATOM 687 C C . LEU A 1 85 ? 1.861 -27.453 -26.141 1 48.88 85 LEU A C 1
ATOM 689 O O . LEU A 1 85 ? 1.323 -28.203 -26.953 1 48.88 85 LEU A O 1
ATOM 693 N N . VAL A 1 86 ? 1.935 -27.656 -24.938 1 50.97 86 VAL A N 1
ATOM 694 C CA . VAL A 1 86 ? 1.192 -28.812 -24.438 1 50.97 86 VAL A CA 1
ATOM 695 C C . VAL A 1 86 ? -0.158 -28.359 -23.891 1 50.97 86 VAL A C 1
ATOM 697 O O . VAL A 1 86 ? -0.823 -29.094 -23.172 1 50.97 86 VAL A O 1
ATOM 700 N N . HIS A 1 87 ? -0.689 -27.297 -24.344 1 51.5 87 HIS A N 1
ATOM 701 C CA . HIS A 1 87 ? -1.986 -26.719 -24.016 1 51.5 87 HIS A CA 1
ATOM 702 C C . HIS A 1 87 ? -2.115 -26.484 -22.516 1 51.5 87 HIS A C 1
ATOM 704 O O . HIS A 1 87 ? -3.219 -26.531 -21.969 1 51.5 87 HIS A O 1
ATOM 710 N N . LYS A 1 88 ? -0.904 -26.656 -21.844 1 56.91 88 LYS A N 1
ATOM 711 C CA . LYS A 1 88 ? -0.97 -26.375 -20.422 1 56.91 88 LYS A CA 1
ATOM 712 C C . LYS A 1 88 ? -0.338 -25.031 -20.094 1 56.91 88 LYS A C 1
ATOM 714 O O . LYS A 1 88 ? 0.841 -24.797 -20.375 1 56.91 88 LYS A O 1
ATOM 719 N N . LYS A 1 89 ? -1.153 -24.062 -20.047 1 63.84 89 LYS A N 1
ATOM 720 C CA . LYS A 1 89 ? -0.6 -22.781 -19.625 1 63.84 89 LYS A CA 1
ATOM 721 C C . LYS A 1 89 ? -0.287 -22.797 -18.125 1 63.84 89 LYS A C 1
ATOM 723 O O . LYS A 1 89 ? -1.197 -22.844 -17.297 1 63.84 89 LYS A O 1
ATOM 728 N N . GLU A 1 90 ? 1.042 -23.047 -17.797 1 73.75 90 GLU A N 1
ATOM 729 C CA . GLU A 1 90 ? 1.482 -23.047 -16.406 1 73.75 90 GLU A CA 1
ATOM 730 C C . GLU A 1 90 ? 2.592 -22.031 -16.172 1 73.75 90 GLU A C 1
ATOM 732 O O . GLU A 1 90 ? 3.182 -21.516 -17.125 1 73.75 90 GLU A O 1
ATOM 737 N N . GLY A 1 91 ? 2.74 -21.531 -14.969 1 82.75 91 GLY A N 1
ATOM 738 C CA . GLY A 1 91 ? 3.785 -20.594 -14.617 1 82.75 91 GLY A CA 1
ATOM 739 C C . GLY A 1 91 ? 3.348 -19.578 -13.57 1 82.75 91 GLY A C 1
ATOM 740 O O . GLY A 1 91 ? 2.275 -19.719 -12.984 1 82.75 91 GLY A O 1
ATOM 741 N N . ILE A 1 92 ? 4.32 -18.688 -13.328 1 87.25 92 ILE A N 1
ATOM 742 C CA . ILE A 1 92 ? 4.043 -17.641 -12.344 1 87.25 92 ILE A CA 1
ATOM 743 C C . ILE A 1 92 ? 3.914 -16.297 -13.055 1 87.25 92 ILE A C 1
ATOM 745 O O . ILE A 1 92 ? 4.777 -15.914 -13.852 1 87.25 92 ILE A O 1
ATOM 749 N N . LEU A 1 93 ? 2.828 -15.664 -12.836 1 92.25 93 LEU A N 1
ATOM 750 C CA . LEU A 1 93 ? 2.568 -14.336 -13.359 1 92.25 93 LEU A CA 1
ATOM 751 C C . LEU A 1 93 ? 2.82 -13.266 -12.297 1 92.25 93 LEU A C 1
ATOM 753 O O . LEU A 1 93 ? 2.125 -13.227 -11.281 1 92.25 93 LEU A O 1
ATOM 757 N N . TYR A 1 94 ? 3.805 -12.438 -12.555 1 94.44 94 TYR A N 1
ATOM 758 C CA . TYR A 1 94 ? 4.121 -11.32 -11.664 1 94.44 94 TYR A CA 1
ATOM 759 C C . TYR A 1 94 ? 3.439 -10.039 -12.133 1 94.44 94 TYR A C 1
ATOM 761 O O . TYR A 1 94 ? 3.783 -9.5 -13.188 1 94.44 94 TYR A O 1
ATOM 769 N N . LEU A 1 95 ? 2.514 -9.594 -11.273 1 97.25 95 LEU A N 1
ATOM 770 C CA . LEU A 1 95 ? 1.714 -8.414 -11.602 1 97.25 95 LEU A CA 1
ATOM 771 C C . LEU A 1 95 ? 1.972 -7.289 -10.609 1 97.25 95 LEU A C 1
ATOM 773 O O . LEU A 1 95 ? 2.35 -7.539 -9.461 1 97.25 95 LEU A O 1
ATOM 777 N N . GLY A 1 96 ? 1.854 -6.098 -11.102 1 98 96 GLY A N 1
ATOM 778 C CA . GLY A 1 96 ? 1.768 -4.918 -10.258 1 98 96 GLY A CA 1
ATOM 779 C C . GLY A 1 96 ? 0.516 -4.098 -10.5 1 98 96 GLY A C 1
ATOM 780 O O . GLY A 1 96 ? 0.064 -3.977 -11.641 1 98 96 GLY A O 1
ATOM 781 N N . ALA A 1 97 ? -0.038 -3.582 -9.445 1 98.19 97 ALA A N 1
ATOM 782 C CA . ALA A 1 97 ? -1.198 -2.707 -9.586 1 98.19 97 ALA A CA 1
ATOM 783 C C . ALA A 1 97 ? -1.122 -1.531 -8.617 1 98.19 97 ALA A C 1
ATOM 785 O O . ALA A 1 97 ? -0.705 -1.692 -7.469 1 98.19 97 ALA A O 1
ATOM 786 N N . SER A 1 98 ? -1.512 -0.398 -9.133 1 97.62 98 SER A N 1
ATOM 787 C CA . SER A 1 98 ? -1.614 0.759 -8.25 1 97.62 98 SER A CA 1
ATOM 788 C C . SER A 1 98 ? -2.654 0.532 -7.156 1 97.62 98 SER A C 1
ATOM 790 O O . SER A 1 98 ? -3.477 -0.382 -7.254 1 97.62 98 SER A O 1
ATOM 792 N N . THR A 1 99 ? -2.609 1.387 -6.199 1 96.5 99 THR A N 1
ATOM 793 C CA . THR A 1 99 ? -3.467 1.256 -5.027 1 96.5 99 THR A CA 1
ATOM 794 C C . THR A 1 99 ? -4.934 1.18 -5.438 1 96.5 99 THR A C 1
ATOM 796 O O . THR A 1 99 ? -5.656 0.276 -5.012 1 96.5 99 THR A O 1
ATOM 799 N N . THR A 1 100 ? -5.422 2.051 -6.27 1 97.25 100 THR A N 1
ATOM 800 C CA . THR A 1 100 ? -6.82 2.076 -6.676 1 97.25 100 THR A CA 1
ATOM 801 C C . THR A 1 100 ? -7.191 0.801 -7.426 1 97.25 100 THR A C 1
ATOM 803 O O . THR A 1 100 ? -8.211 0.175 -7.133 1 97.25 100 THR A O 1
ATOM 806 N N . VAL A 1 101 ? -6.367 0.413 -8.305 1 97.25 101 VAL A N 1
ATOM 807 C CA . VAL A 1 101 ? -6.637 -0.752 -9.133 1 97.25 101 VAL A CA 1
ATOM 808 C C . VAL A 1 101 ? -6.625 -2.016 -8.281 1 97.25 101 VAL A C 1
ATOM 810 O O . VAL A 1 101 ? -7.547 -2.832 -8.352 1 97.25 101 VAL A O 1
ATOM 813 N N . SER A 1 102 ? -5.613 -2.176 -7.48 1 97.31 102 SER A N 1
ATOM 814 C CA . SER A 1 102 ? -5.422 -3.393 -6.699 1 97.31 102 SER A CA 1
ATOM 815 C C . SER A 1 102 ? -6.562 -3.598 -5.703 1 97.31 102 SER A C 1
ATOM 817 O O . SER A 1 102 ? -6.969 -4.73 -5.445 1 97.31 102 SER A O 1
ATOM 819 N N . GLN A 1 103 ? -7.074 -2.523 -5.234 1 96.19 103 GLN A N 1
ATOM 820 C CA . GLN A 1 103 ? -7.996 -2.645 -4.113 1 96.19 103 GLN A CA 1
ATOM 821 C C . GLN A 1 103 ? -9.445 -2.684 -4.59 1 96.19 103 GLN A C 1
ATOM 823 O O . GLN A 1 103 ? -10.312 -3.248 -3.92 1 96.19 103 GLN A O 1
ATOM 828 N N . TYR A 1 104 ? -9.703 -2.172 -5.824 1 96.44 104 TYR A N 1
ATOM 829 C CA . TYR A 1 104 ? -11.117 -1.941 -6.105 1 96.44 104 TYR A CA 1
ATOM 830 C C . TYR A 1 104 ? -11.492 -2.469 -7.484 1 96.44 104 TYR A C 1
ATOM 832 O O . TYR A 1 104 ? -12.672 -2.516 -7.84 1 96.44 104 TYR A O 1
ATOM 840 N N . ILE A 1 105 ? -10.547 -2.883 -8.219 1 95.75 105 ILE A N 1
ATOM 841 C CA . ILE A 1 105 ? -10.883 -3.148 -9.617 1 95.75 105 ILE A CA 1
ATOM 842 C C . ILE A 1 105 ? -10.484 -4.578 -9.984 1 95.75 105 ILE A C 1
ATOM 844 O O . ILE A 1 105 ? -11.266 -5.309 -10.602 1 95.75 105 ILE A O 1
ATOM 848 N N . ILE A 1 106 ? -9.398 -5.117 -9.531 1 96.56 106 ILE A N 1
ATOM 849 C CA . ILE A 1 106 ? -8.711 -6.184 -10.25 1 96.56 106 ILE A CA 1
ATOM 850 C C . ILE A 1 106 ? -9.18 -7.543 -9.734 1 96.56 106 ILE A C 1
ATOM 852 O O . ILE A 1 106 ? -9.023 -8.562 -10.414 1 96.56 106 ILE A O 1
ATOM 856 N N . ALA A 1 107 ? -9.766 -7.625 -8.617 1 96.38 107 ALA A N 1
ATOM 857 C CA . ALA A 1 107 ? -10.031 -8.891 -7.938 1 96.38 107 ALA A CA 1
ATOM 858 C C . ALA A 1 107 ? -10.938 -9.781 -8.781 1 96.38 107 ALA A C 1
ATOM 860 O O . ALA A 1 107 ? -10.633 -10.953 -9.008 1 96.38 107 ALA A O 1
ATOM 861 N N . PRO A 1 108 ? -12.047 -9.242 -9.305 1 95.5 108 PRO A N 1
ATOM 862 C CA . PRO A 1 108 ? -12.898 -10.117 -10.117 1 95.5 108 PRO A CA 1
ATOM 863 C C . PRO A 1 108 ? -12.188 -10.617 -11.375 1 95.5 108 PRO A C 1
ATOM 865 O O . PRO A 1 108 ? -12.445 -11.734 -11.828 1 95.5 108 PRO A O 1
ATOM 868 N N . ILE A 1 109 ? -11.344 -9.82 -11.883 1 96 109 ILE A N 1
ATOM 869 C CA . ILE A 1 109 ? -10.594 -10.195 -13.078 1 96 109 ILE A CA 1
ATOM 870 C C . ILE A 1 109 ? -9.602 -11.305 -12.734 1 96 109 ILE A C 1
ATOM 872 O O . ILE A 1 109 ? -9.484 -12.289 -13.461 1 96 109 ILE A O 1
ATOM 876 N N . LEU A 1 110 ? -8.891 -11.18 -11.641 1 97.25 110 LEU A N 1
ATOM 877 C CA . LEU A 1 110 ? -7.953 -12.188 -11.18 1 97.25 110 LEU A CA 1
ATOM 878 C C . LEU A 1 110 ? -8.664 -13.508 -10.914 1 97.25 110 LEU A C 1
ATOM 880 O O . LEU A 1 110 ? -8.172 -14.57 -11.297 1 97.25 110 LEU A O 1
ATOM 884 N N . ALA A 1 111 ? -9.797 -13.414 -10.195 1 95.44 111 ALA A N 1
ATOM 885 C CA . ALA A 1 111 ? -10.555 -14.617 -9.852 1 95.44 111 ALA A CA 1
ATOM 886 C C . ALA A 1 111 ? -11.016 -15.352 -11.109 1 95.44 111 ALA A C 1
ATOM 888 O O . ALA A 1 111 ? -10.906 -16.578 -11.195 1 95.44 111 ALA A O 1
ATOM 889 N N . GLY A 1 112 ? -11.531 -14.57 -12.07 1 92.94 112 GLY A N 1
ATOM 890 C CA . GLY A 1 112 ? -11.922 -15.164 -13.336 1 92.94 112 GLY A CA 1
ATOM 891 C C . GLY A 1 112 ? -10.766 -15.812 -14.078 1 92.94 112 GLY A C 1
ATOM 892 O O . GLY A 1 112 ? -10.922 -16.891 -14.664 1 92.94 112 GLY A O 1
ATOM 893 N N . PHE A 1 113 ? -9.68 -15.195 -14.047 1 94.69 113 PHE A N 1
ATOM 894 C CA . PHE A 1 113 ? -8.484 -15.711 -14.703 1 94.69 113 PHE A CA 1
ATOM 895 C C . PHE A 1 113 ? -8.039 -17.016 -14.055 1 94.69 113 PHE A C 1
ATOM 897 O O . PHE A 1 113 ? -7.723 -17.984 -14.75 1 94.69 113 PHE A O 1
ATOM 904 N N . ARG A 1 114 ? -7.98 -17.016 -12.773 1 93.38 114 ARG A N 1
ATOM 905 C CA . ARG A 1 114 ? -7.543 -18.188 -12.031 1 93.38 114 ARG A CA 1
ATOM 906 C C . ARG A 1 114 ? -8.484 -19.375 -12.266 1 93.38 114 ARG A C 1
ATOM 908 O O . ARG A 1 114 ? -8.055 -20.516 -12.297 1 93.38 114 ARG A O 1
ATOM 915 N N . LYS A 1 115 ? -9.734 -19.094 -12.32 1 88.62 115 LYS A N 1
ATOM 916 C CA . LYS A 1 115 ? -10.711 -20.141 -12.609 1 88.62 115 LYS A CA 1
ATOM 917 C C . LYS A 1 115 ? -10.453 -20.781 -13.961 1 88.62 115 LYS A C 1
ATOM 919 O O . LYS A 1 115 ? -10.617 -21.984 -14.125 1 88.62 115 LYS A O 1
ATOM 924 N N . LYS A 1 116 ? -10.039 -19.984 -14.867 1 86.31 116 LYS A N 1
ATOM 925 C CA . LYS A 1 116 ? -9.797 -20.438 -16.234 1 86.31 116 LYS A CA 1
ATOM 926 C C . LYS A 1 116 ? -8.43 -21.094 -16.359 1 86.31 116 LYS A C 1
ATOM 928 O O . LYS A 1 116 ? -8.25 -22.031 -17.125 1 86.31 116 LYS A O 1
ATOM 933 N N . PHE A 1 117 ? -7.5 -20.578 -15.641 1 88.19 117 PHE A N 1
ATOM 934 C CA . PHE A 1 117 ? -6.125 -21.062 -15.719 1 88.19 117 PHE A CA 1
ATOM 935 C C . PHE A 1 117 ? -5.633 -21.516 -14.352 1 88.19 117 PHE A C 1
ATOM 937 O O . PHE A 1 117 ? -4.785 -20.844 -13.742 1 88.19 117 PHE A O 1
ATOM 944 N N . LYS A 1 118 ? -5.871 -22.672 -13.969 1 87.25 118 LYS A N 1
ATOM 945 C CA . LYS A 1 118 ? -5.688 -23.172 -12.609 1 87.25 118 LYS A CA 1
ATOM 946 C C . LYS A 1 118 ? -4.215 -23.406 -12.305 1 87.25 118 LYS A C 1
ATOM 948 O O . LYS A 1 118 ? -3.801 -23.391 -11.148 1 87.25 118 LYS A O 1
ATOM 953 N N . ALA A 1 119 ? -3.447 -23.562 -13.344 1 86.62 119 ALA A N 1
ATOM 954 C CA . ALA A 1 119 ? -2.051 -23.953 -13.156 1 86.62 119 ALA A CA 1
ATOM 955 C C . ALA A 1 119 ? -1.152 -22.719 -13.07 1 86.62 119 ALA A C 1
ATOM 957 O O . ALA A 1 119 ? 0.051 -22.844 -12.828 1 86.62 119 ALA A O 1
ATOM 958 N N . ILE A 1 120 ? -1.785 -21.562 -13.18 1 87.5 120 ILE A N 1
ATOM 959 C CA . ILE A 1 120 ? -1.003 -20.328 -13.133 1 87.5 120 ILE A CA 1
ATOM 960 C C . ILE A 1 120 ? -1.035 -19.75 -11.719 1 87.5 120 ILE A C 1
ATOM 962 O O . ILE A 1 120 ? -2.105 -19.609 -11.117 1 87.5 120 ILE A O 1
ATOM 966 N N . GLU A 1 121 ? 0.126 -19.516 -11.211 1 89.38 121 GLU A N 1
ATOM 967 C CA . GLU A 1 121 ? 0.25 -18.797 -9.953 1 89.38 121 GLU A CA 1
ATOM 968 C C . GLU A 1 121 ? 0.364 -17.297 -10.188 1 89.38 121 GLU A C 1
ATOM 970 O O . GLU A 1 121 ? 1.053 -16.859 -11.109 1 89.38 121 GLU A O 1
ATOM 975 N N . ILE A 1 122 ? -0.356 -16.562 -9.43 1 94.56 122 ILE A N 1
ATOM 976 C CA . ILE A 1 122 ? -0.335 -15.109 -9.578 1 94.56 122 ILE A CA 1
ATOM 977 C C . ILE A 1 122 ? 0.249 -14.469 -8.32 1 94.56 122 ILE A C 1
ATOM 979 O O . ILE A 1 122 ? -0.134 -14.82 -7.203 1 94.56 122 ILE A O 1
ATOM 983 N N . ARG A 1 123 ? 1.171 -13.602 -8.508 1 96.06 123 ARG A N 1
ATOM 984 C CA . ARG A 1 123 ? 1.717 -12.742 -7.465 1 96.06 123 ARG A CA 1
ATOM 985 C C . ARG A 1 123 ? 1.537 -11.266 -7.824 1 96.06 123 ARG A C 1
ATOM 987 O O . ARG A 1 123 ? 2.117 -10.789 -8.805 1 96.06 123 ARG A O 1
ATOM 994 N N . LEU A 1 124 ? 0.75 -10.617 -7.012 1 97.81 124 LEU A N 1
ATOM 995 C CA . LEU A 1 124 ? 0.452 -9.219 -7.312 1 97.81 124 LEU A CA 1
ATOM 996 C C . LEU A 1 124 ? 0.957 -8.305 -6.203 1 97.81 124 LEU A C 1
ATOM 998 O O . LEU A 1 124 ? 0.552 -8.445 -5.047 1 97.81 124 LEU A O 1
ATOM 1002 N N . ILE A 1 125 ? 1.836 -7.398 -6.539 1 96.19 125 ILE A N 1
ATOM 1003 C CA . ILE A 1 125 ? 2.279 -6.387 -5.586 1 96.19 125 ILE A CA 1
ATOM 1004 C C . ILE A 1 125 ? 1.459 -5.109 -5.766 1 96.19 125 ILE A C 1
ATOM 1006 O O . ILE A 1 125 ? 0.991 -4.816 -6.867 1 96.19 125 ILE A O 1
ATOM 1010 N N . ASN A 1 126 ? 1.296 -4.418 -4.668 1 95.69 126 ASN A N 1
ATOM 1011 C CA . ASN A 1 126 ? 0.572 -3.15 -4.648 1 95.69 126 ASN A CA 1
ATOM 1012 C C . ASN A 1 126 ? 1.495 -1.983 -4.312 1 95.69 126 ASN A C 1
ATOM 1014 O O . ASN A 1 126 ? 2.441 -2.139 -3.537 1 95.69 126 ASN A O 1
ATOM 1018 N N . GLY A 1 127 ? 1.207 -0.83 -4.855 1 95.62 127 GLY A N 1
ATOM 1019 C CA . GLY A 1 127 ? 1.927 0.408 -4.602 1 95.62 127 GLY A CA 1
ATOM 1020 C C . GLY A 1 127 ? 1.353 1.596 -5.348 1 95.62 127 GLY A C 1
ATOM 1021 O O . GLY A 1 127 ? 0.357 1.464 -6.066 1 95.62 127 GLY A O 1
ATOM 1022 N N . ASN A 1 128 ? 1.96 2.732 -5.074 1 96.06 128 ASN A N 1
ATOM 1023 C CA . ASN A 1 128 ? 1.538 3.854 -5.906 1 96.06 128 ASN A CA 1
ATOM 1024 C C . ASN A 1 128 ? 2.102 3.742 -7.32 1 96.06 128 ASN A C 1
ATOM 1026 O O . ASN A 1 128 ? 2.834 2.803 -7.629 1 96.06 128 ASN A O 1
ATOM 1030 N N . THR A 1 129 ? 1.73 4.629 -8.156 1 97.25 129 THR A N 1
ATOM 1031 C CA . THR A 1 129 ? 2.062 4.547 -9.578 1 97.25 129 THR A CA 1
ATOM 1032 C C . THR A 1 129 ? 3.574 4.531 -9.781 1 97.25 129 THR A C 1
ATOM 1034 O O . THR A 1 129 ? 4.094 3.709 -10.539 1 97.25 129 THR A O 1
ATOM 1037 N N . GLU A 1 130 ? 4.285 5.406 -9.133 1 95.69 130 GLU A N 1
ATOM 1038 C CA . GLU A 1 130 ? 5.738 5.465 -9.266 1 95.69 130 GLU A CA 1
ATOM 1039 C C . GLU A 1 130 ? 6.387 4.152 -8.836 1 95.69 130 GLU A C 1
ATOM 1041 O O . GLU A 1 130 ? 7.328 3.68 -9.477 1 95.69 130 GLU A O 1
ATOM 1046 N N . GLN A 1 131 ? 5.941 3.625 -7.801 1 94.88 131 GLN A N 1
ATOM 1047 C CA . GLN A 1 131 ? 6.477 2.369 -7.281 1 94.88 131 GLN A CA 1
ATOM 1048 C C . GLN A 1 131 ? 6.25 1.227 -8.266 1 94.88 131 GLN A C 1
ATOM 1050 O O . GLN A 1 131 ? 7.137 0.395 -8.477 1 94.88 131 GLN A O 1
ATOM 1055 N N . ILE A 1 132 ? 5.113 1.191 -8.859 1 97.38 132 ILE A N 1
ATOM 1056 C CA . ILE A 1 132 ? 4.797 0.118 -9.797 1 97.38 132 ILE A CA 1
ATOM 1057 C C . ILE A 1 132 ? 5.625 0.278 -11.07 1 97.38 132 ILE A C 1
ATOM 1059 O O . ILE A 1 132 ? 6.121 -0.707 -11.617 1 97.38 132 ILE A O 1
ATOM 1063 N N . GLU A 1 133 ? 5.758 1.481 -11.523 1 97.06 133 GLU A N 1
ATOM 1064 C CA . GLU A 1 133 ? 6.629 1.709 -12.672 1 97.06 133 GLU A CA 1
ATOM 1065 C C . GLU A 1 133 ? 8.055 1.248 -12.383 1 97.06 133 GLU A C 1
ATOM 1067 O O . GLU A 1 133 ? 8.695 0.622 -13.227 1 97.06 133 GLU A O 1
ATOM 1072 N N . ARG A 1 134 ? 8.508 1.58 -11.227 1 94.56 134 ARG A N 1
ATOM 1073 C CA . ARG A 1 134 ? 9.852 1.172 -10.828 1 94.56 134 ARG A CA 1
ATOM 1074 C C . ARG A 1 134 ? 9.977 -0.347 -10.797 1 94.56 134 ARG A C 1
ATOM 1076 O O . ARG A 1 134 ? 10.969 -0.904 -11.266 1 94.56 134 ARG A O 1
ATOM 1083 N N . ALA A 1 135 ? 9 -1.013 -10.227 1 95.38 135 ALA A N 1
ATOM 1084 C CA . ALA A 1 135 ? 9.008 -2.473 -10.172 1 95.38 135 ALA A CA 1
ATOM 1085 C C . ALA A 1 135 ? 9.078 -3.074 -11.57 1 95.38 135 ALA A C 1
ATOM 1087 O O . ALA A 1 135 ? 9.727 -4.098 -11.781 1 95.38 135 ALA A O 1
ATOM 1088 N N . LEU A 1 136 ? 8.398 -2.471 -12.484 1 94.81 136 LEU A N 1
ATOM 1089 C CA . LEU A 1 136 ? 8.414 -2.918 -13.875 1 94.81 136 LEU A CA 1
ATOM 1090 C C . LEU A 1 136 ? 9.797 -2.701 -14.5 1 94.81 136 LEU A C 1
ATOM 1092 O O . LEU A 1 136 ? 10.344 -3.607 -15.125 1 94.81 136 LEU A O 1
ATOM 1096 N N . LEU A 1 137 ? 10.328 -1.535 -14.234 1 90.81 137 LEU A N 1
ATOM 1097 C CA . LEU A 1 137 ? 11.633 -1.184 -14.789 1 90.81 137 LEU A CA 1
ATOM 1098 C C . LEU A 1 137 ? 12.727 -2.086 -14.219 1 90.81 137 LEU A C 1
ATOM 1100 O O . LEU A 1 137 ? 13.688 -2.418 -14.922 1 90.81 137 LEU A O 1
ATOM 1104 N N . GLU A 1 138 ? 12.531 -2.465 -12.977 1 88.12 138 GLU A N 1
ATOM 1105 C CA . GLU A 1 138 ? 13.492 -3.332 -12.297 1 88.12 138 GLU A CA 1
ATOM 1106 C C . GLU A 1 138 ? 13.188 -4.805 -12.562 1 88.12 138 GLU A C 1
ATOM 1108 O O . GLU A 1 138 ? 13.82 -5.688 -11.977 1 88.12 138 GLU A O 1
ATOM 1113 N N . LYS A 1 139 ? 12.172 -5.137 -13.312 1 86.88 139 LYS A N 1
ATOM 1114 C CA . LYS A 1 13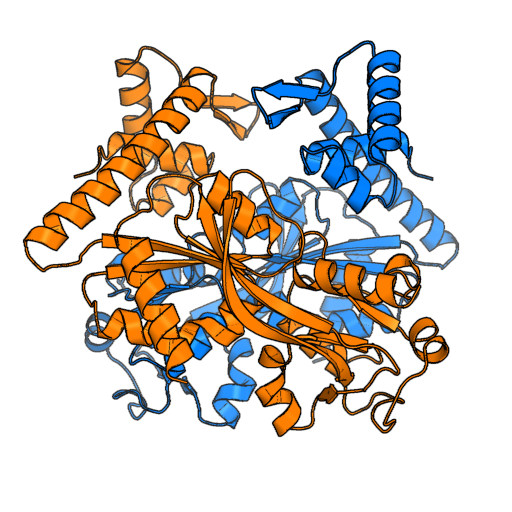9 ? 11.797 -6.461 -13.805 1 86.88 139 LYS A CA 1
ATOM 1115 C C . LYS A 1 139 ? 11.312 -7.355 -12.664 1 86.88 139 LYS A C 1
ATOM 1117 O O . LYS A 1 139 ? 11.484 -8.57 -12.711 1 86.88 139 LYS A O 1
ATOM 1122 N N . GLU A 1 140 ? 10.859 -6.656 -11.68 1 89.81 140 GLU A N 1
ATOM 1123 C CA . GLU A 1 140 ? 10.227 -7.395 -10.586 1 89.81 140 GLU A CA 1
ATOM 1124 C C . GLU A 1 140 ? 8.844 -7.891 -10.992 1 89.81 140 GLU A C 1
ATOM 1126 O O . GLU A 1 140 ? 8.328 -8.852 -10.414 1 89.81 140 GLU A O 1
ATOM 1131 N N . ILE A 1 141 ? 8.266 -7.168 -11.922 1 94.56 141 ILE A N 1
ATOM 1132 C CA . ILE A 1 141 ? 6.984 -7.543 -12.5 1 94.56 141 ILE A CA 1
ATOM 1133 C C . ILE A 1 141 ? 7.066 -7.477 -14.023 1 94.56 141 ILE A C 1
ATOM 1135 O O . ILE A 1 141 ? 7.945 -6.809 -14.57 1 94.56 141 ILE A O 1
ATOM 1139 N N . GLN A 1 142 ? 6.125 -8.18 -14.641 1 92.38 142 GLN A N 1
ATOM 1140 C CA . GLN A 1 142 ? 6.121 -8.188 -16.094 1 92.38 142 GLN A CA 1
ATOM 1141 C C . GLN A 1 142 ? 4.977 -7.344 -16.656 1 92.38 142 GLN A C 1
ATOM 1143 O O . GLN A 1 142 ? 5.02 -6.91 -17.812 1 92.38 142 GLN A O 1
ATOM 1148 N N . LEU A 1 143 ? 3.99 -7.195 -15.859 1 96 143 LEU A N 1
ATOM 1149 C CA . LEU A 1 143 ? 2.803 -6.441 -16.25 1 96 143 LEU A CA 1
ATOM 1150 C C . LEU A 1 143 ? 2.277 -5.621 -15.07 1 96 143 LEU A C 1
ATOM 1152 O O . LEU A 1 143 ? 2.248 -6.105 -13.93 1 96 143 LEU A O 1
ATOM 1156 N N . GLY A 1 144 ? 1.974 -4.352 -15.375 1 97.81 144 GLY A N 1
ATOM 1157 C CA . GLY A 1 144 ? 1.381 -3.49 -14.359 1 97.81 144 GLY A CA 1
ATOM 1158 C C . GLY A 1 144 ? 0.075 -2.859 -14.805 1 97.81 144 GLY A C 1
ATOM 1159 O O . GLY A 1 144 ? -0.241 -2.846 -16 1 97.81 144 GLY A O 1
ATOM 1160 N N . ILE A 1 145 ? -0.752 -2.479 -13.898 1 98.25 145 ILE A N 1
ATOM 1161 C CA . ILE A 1 145 ? -1.938 -1.668 -14.156 1 98.25 145 ILE A CA 1
ATOM 1162 C C . ILE A 1 145 ? -1.929 -0.44 -13.25 1 98.25 145 ILE A C 1
ATOM 1164 O O . ILE A 1 145 ? -1.958 -0.567 -12.023 1 98.25 145 ILE A O 1
ATOM 1168 N N . ILE A 1 146 ? -1.86 0.741 -13.883 1 98.5 146 ILE A N 1
ATOM 1169 C CA . ILE A 1 146 ? -1.684 1.952 -13.094 1 98.5 146 ILE A CA 1
ATOM 1170 C C . ILE A 1 146 ? -2.525 3.082 -13.68 1 98.5 146 ILE A C 1
ATOM 1172 O O . ILE A 1 146 ? -3.227 2.887 -14.672 1 98.5 146 ILE A O 1
ATOM 1176 N N . GLU A 1 147 ? -2.592 4.164 -12.938 1 97.31 147 GLU A N 1
ATOM 1177 C CA . GLU A 1 147 ? -3.104 5.445 -13.422 1 97.31 147 GLU A CA 1
ATOM 1178 C C . GLU A 1 147 ? -2.014 6.508 -13.422 1 97.31 147 GLU A C 1
ATOM 1180 O O . GLU A 1 147 ? -0.9 6.27 -12.953 1 97.31 147 GLU A O 1
ATOM 1185 N N . GLY A 1 148 ? -2.338 7.641 -14.039 1 91.88 148 GLY A N 1
ATOM 1186 C CA . GLY A 1 148 ? -1.404 8.75 -14.102 1 91.88 148 GLY A CA 1
ATOM 1187 C C . GLY A 1 148 ? -1.393 9.445 -15.453 1 91.88 148 GLY A C 1
ATOM 1188 O O . GLY A 1 148 ? -2.135 9.055 -16.359 1 91.88 148 GLY A O 1
ATOM 1189 N N . ARG A 1 149 ? -0.596 10.484 -15.508 1 85.06 149 ARG A N 1
ATOM 1190 C CA . ARG A 1 149 ? -0.527 11.289 -16.719 1 85.06 149 ARG A CA 1
ATOM 1191 C C . ARG A 1 149 ? 0.833 11.141 -17.391 1 85.06 149 ARG A C 1
ATOM 1193 O O . ARG A 1 149 ? 0.915 11.008 -18.625 1 85.06 149 ARG A O 1
ATOM 1200 N N . SER A 1 150 ? 1.796 11.117 -16.562 1 83.12 150 SER A N 1
ATOM 1201 C CA . SER A 1 150 ? 3.15 11.055 -17.094 1 83.12 150 SER A CA 1
ATOM 1202 C C . SER A 1 150 ? 3.488 9.648 -17.578 1 83.12 150 SER A C 1
ATOM 1204 O O . SER A 1 150 ? 3.008 8.664 -17.016 1 83.12 150 SER A O 1
ATOM 1206 N N . LYS A 1 151 ? 4.332 9.688 -18.656 1 89 151 LYS A N 1
ATOM 1207 C CA . LYS A 1 151 ? 4.727 8.406 -19.234 1 89 151 LYS A CA 1
ATOM 1208 C C . LYS A 1 151 ? 6.246 8.266 -19.266 1 89 151 LYS A C 1
ATOM 1210 O O . LYS A 1 151 ? 6.965 9.258 -19.406 1 89 151 LYS A O 1
ATOM 1215 N N . HIS A 1 152 ? 6.586 7.105 -19.062 1 91.12 152 HIS A N 1
ATOM 1216 C CA . HIS A 1 152 ? 8 6.75 -19.156 1 91.12 152 HIS A CA 1
ATOM 1217 C C . HIS A 1 152 ? 8.336 6.191 -20.531 1 91.12 152 HIS A C 1
ATOM 1219 O O . HIS A 1 152 ? 7.578 5.402 -21.094 1 91.12 152 HIS A O 1
ATOM 1225 N N . GLN A 1 153 ? 9.5 6.512 -21.047 1 91.44 153 GLN A N 1
ATOM 1226 C CA . GLN A 1 153 ? 9.859 6.184 -22.422 1 91.44 153 GLN A CA 1
ATOM 1227 C C . GLN A 1 153 ? 10.023 4.676 -22.594 1 91.44 153 GLN A C 1
ATOM 1229 O O . GLN A 1 153 ? 9.781 4.148 -23.688 1 91.44 153 GLN A O 1
ATOM 1234 N N . GLU A 1 154 ? 10.43 4.039 -21.609 1 93.62 154 GLU A N 1
ATOM 1235 C CA . GLU A 1 154 ? 10.719 2.613 -21.719 1 93.62 154 GLU A CA 1
ATOM 1236 C C . GLU A 1 154 ? 9.461 1.776 -21.5 1 93.62 154 GLU A C 1
ATOM 1238 O O . GLU A 1 154 ? 9.5 0.549 -21.609 1 93.62 154 GLU A O 1
ATOM 1243 N N . ILE A 1 155 ? 8.406 2.422 -21.219 1 96.31 155 ILE A N 1
ATOM 1244 C CA . ILE A 1 155 ? 7.184 1.721 -20.828 1 96.31 155 ILE A CA 1
ATOM 1245 C C . ILE A 1 155 ? 6.086 1.993 -21.859 1 96.31 155 ILE A C 1
ATOM 1247 O O . ILE A 1 155 ? 5.922 3.129 -22.312 1 96.31 155 ILE A O 1
ATOM 1251 N N . SER A 1 156 ? 5.441 0.934 -22.312 1 95 156 SER A N 1
ATOM 1252 C CA . SER A 1 156 ? 4.234 1.067 -23.125 1 95 156 SER A CA 1
ATOM 1253 C C . SER A 1 156 ? 2.988 1.17 -22.25 1 95 156 SER A C 1
ATOM 1255 O O . SER A 1 156 ? 2.873 0.472 -21.234 1 95 156 SER A O 1
ATOM 1257 N N . TYR A 1 157 ? 2.076 2.014 -22.625 1 96.12 157 TYR A N 1
ATOM 1258 C CA . TYR A 1 157 ? 0.827 2.25 -21.922 1 96.12 157 TYR A CA 1
ATOM 1259 C C . TYR A 1 157 ? -0.375 1.913 -22.797 1 96.12 157 TYR A C 1
ATOM 1261 O O . TYR A 1 157 ? -0.542 2.482 -23.875 1 96.12 157 TYR A O 1
ATOM 1269 N N . THR A 1 158 ? -1.221 1.004 -22.328 1 94.38 158 THR A N 1
ATOM 1270 C CA . THR A 1 158 ? -2.449 0.638 -23.016 1 94.38 158 THR A CA 1
ATOM 1271 C C . THR A 1 158 ? -3.672 0.974 -22.172 1 94.38 158 THR A C 1
ATOM 1273 O O . THR A 1 158 ? -3.799 0.5 -21.047 1 94.38 158 THR A O 1
ATOM 1276 N N . GLU A 1 159 ? -4.59 1.723 -22.766 1 95 159 GLU A N 1
ATOM 1277 C CA . GLU A 1 159 ? -5.805 2.064 -22.031 1 95 159 GLU A CA 1
ATOM 1278 C C . GLU A 1 159 ? -6.59 0.814 -21.641 1 95 159 GLU A C 1
ATOM 1280 O O . GLU A 1 159 ? -6.691 -0.128 -22.438 1 95 159 GLU A O 1
ATOM 1285 N N . PHE A 1 160 ? -7.137 0.817 -20.453 1 94.94 160 PHE A N 1
ATOM 1286 C CA . PHE A 1 160 ? -7.875 -0.336 -19.953 1 94.94 160 PHE A CA 1
ATOM 1287 C C . PHE A 1 160 ? -9.273 0.072 -19.5 1 94.94 160 PHE A C 1
ATOM 1289 O O . PHE A 1 160 ? -10.242 -0.064 -20.25 1 94.94 160 PHE A O 1
ATOM 1296 N N . ILE A 1 161 ? -9.375 0.729 -18.297 1 95.12 161 ILE A N 1
ATOM 1297 C CA . ILE A 1 161 ? -10.656 1.093 -17.719 1 95.12 161 ILE A CA 1
ATOM 1298 C C . ILE A 1 161 ? -10.711 2.6 -17.484 1 95.12 161 ILE A C 1
ATOM 1300 O O . ILE A 1 161 ? -9.727 3.195 -17.031 1 95.12 161 ILE A O 1
ATOM 1304 N N . ARG A 1 162 ? -11.875 3.176 -17.797 1 94.81 162 ARG A N 1
ATOM 1305 C CA . ARG A 1 162 ? -12.094 4.582 -17.484 1 94.81 162 ARG A CA 1
ATOM 1306 C C . ARG A 1 162 ? -12.445 4.754 -16 1 94.81 162 ARG A C 1
ATOM 1308 O O . ARG A 1 162 ? -13.078 3.881 -15.406 1 94.81 162 ARG A O 1
ATOM 1315 N N . ASP A 1 163 ? -12.008 5.844 -15.5 1 97.19 163 ASP A N 1
ATOM 1316 C CA . ASP A 1 163 ? -12.258 6.191 -14.109 1 97.19 163 ASP A CA 1
ATOM 1317 C C . ASP A 1 163 ? -12.547 7.684 -13.961 1 97.19 163 ASP A C 1
ATOM 1319 O O . ASP A 1 163 ? -12.336 8.461 -14.898 1 97.19 163 ASP A O 1
ATOM 1323 N N . GLU A 1 164 ? -13.203 7.984 -12.867 1 97.94 164 GLU A N 1
ATOM 1324 C CA . GLU A 1 164 ? -13.469 9.375 -12.5 1 97.94 164 GLU A CA 1
ATOM 1325 C C . GLU A 1 164 ? -13.07 9.648 -11.055 1 97.94 164 GLU A C 1
ATOM 1327 O O . GLU A 1 164 ? -13.32 8.82 -10.172 1 97.94 164 GLU A O 1
ATOM 1332 N N . ILE A 1 165 ? -12.391 10.773 -10.883 1 98.38 165 ILE A N 1
ATOM 1333 C CA . ILE A 1 165 ? -12.07 11.25 -9.539 1 98.38 165 ILE A CA 1
ATOM 1334 C C . ILE A 1 165 ? -13.086 12.297 -9.102 1 98.38 165 ILE A C 1
ATOM 1336 O O . ILE A 1 165 ? -13.398 13.219 -9.852 1 98.38 165 ILE A O 1
ATOM 1340 N N . VAL A 1 166 ? -13.594 12.172 -7.891 1 98 166 VAL A N 1
ATOM 1341 C CA . VAL A 1 166 ? -14.617 13.078 -7.387 1 98 166 VAL A CA 1
ATOM 1342 C C . VAL A 1 166 ? -14.188 13.648 -6.039 1 98 166 VAL A C 1
ATOM 1344 O O . VAL A 1 166 ? -13.336 13.07 -5.355 1 98 166 VAL A O 1
ATOM 1347 N N . LEU A 1 167 ? -14.703 14.781 -5.727 1 97.88 167 LEU A N 1
ATOM 1348 C CA . LEU A 1 167 ? -14.477 15.383 -4.414 1 97.88 167 LEU A CA 1
ATOM 1349 C C . LEU A 1 167 ? -15.422 14.797 -3.377 1 97.88 167 LEU A C 1
ATOM 1351 O O . LEU A 1 167 ? -16.625 14.656 -3.631 1 97.88 167 LEU A O 1
ATOM 1355 N N . VAL A 1 168 ? -14.867 14.461 -2.184 1 98.19 168 VAL A N 1
ATOM 1356 C CA . VAL A 1 168 ? -15.625 13.695 -1.198 1 98.19 168 VAL A CA 1
ATOM 1357 C C . VAL A 1 168 ? -15.406 14.289 0.193 1 98.19 168 VAL A C 1
ATOM 1359 O O . VAL A 1 168 ? -14.344 14.859 0.473 1 98.19 168 VAL A O 1
ATOM 1362 N N . CYS A 1 169 ? -16.422 14.203 1.018 1 98.12 169 CYS A N 1
ATOM 1363 C CA . CYS A 1 169 ? -16.328 14.555 2.43 1 98.12 169 CYS A CA 1
ATOM 1364 C C . CYS A 1 169 ? -17.141 13.586 3.289 1 98.12 169 CYS A C 1
ATOM 1366 O O . CYS A 1 169 ? -17.875 12.758 2.766 1 98.12 169 CYS A O 1
ATOM 1368 N N . GLY A 1 170 ? -16.844 13.57 4.625 1 97.94 170 GLY A N 1
ATOM 1369 C CA . GLY A 1 170 ? -17.688 12.828 5.551 1 97.94 170 GLY A CA 1
ATOM 1370 C C . GLY A 1 170 ? -19.109 13.359 5.625 1 97.94 170 GLY A C 1
ATOM 1371 O O . GLY A 1 170 ? -19.359 14.516 5.293 1 97.94 170 GLY A O 1
ATOM 1372 N N . LYS A 1 171 ? -19.969 12.523 6.082 1 96.81 171 LYS A N 1
ATOM 1373 C CA . LYS A 1 171 ? -21.375 12.867 6.145 1 96.81 171 LYS A CA 1
ATOM 1374 C C . LYS A 1 171 ? -21.625 14.055 7.07 1 96.81 171 LYS A C 1
ATOM 1376 O O . LYS A 1 171 ? -22.562 14.812 6.883 1 96.81 171 LYS A O 1
ATOM 1381 N N . ASP A 1 172 ? -20.75 14.273 8.047 1 94.94 172 ASP A N 1
ATOM 1382 C CA . ASP A 1 172 ? -20.953 15.312 9.055 1 94.94 172 ASP A CA 1
ATOM 1383 C C . ASP A 1 172 ? -20.219 16.594 8.664 1 94.94 172 ASP A C 1
ATOM 1385 O O . ASP A 1 172 ? -20.234 17.578 9.414 1 94.94 172 ASP A O 1
ATOM 1389 N N . HIS A 1 173 ? -19.594 16.594 7.551 1 95.75 173 HIS A N 1
ATOM 1390 C CA . HIS A 1 173 ? -18.906 17.781 7.078 1 95.75 173 HIS A CA 1
ATOM 1391 C C . HIS A 1 173 ? -19.891 18.922 6.84 1 95.75 173 HIS A C 1
ATOM 1393 O O . HIS A 1 173 ? -20.984 18.703 6.316 1 95.75 173 HIS A O 1
ATOM 1399 N N . PRO A 1 174 ? -19.5 20.141 7.055 1 93.88 174 PRO A N 1
ATOM 1400 C CA . PRO A 1 174 ? -20.391 21.281 6.848 1 93.88 174 PRO A CA 1
ATOM 1401 C C . PRO A 1 174 ? -20.828 21.438 5.395 1 93.88 174 PRO A C 1
ATOM 1403 O O . PRO A 1 174 ? -21.922 21.938 5.121 1 93.88 174 PRO A O 1
ATOM 1406 N N . LEU A 1 175 ? -20.062 21 4.582 1 94 175 LEU A N 1
ATOM 1407 C CA . LEU A 1 175 ? -20.344 21.188 3.162 1 94 175 LEU A CA 1
ATOM 1408 C C . LEU A 1 175 ? -21.047 19.969 2.592 1 94 175 LEU A C 1
ATOM 1410 O O . LEU A 1 175 ? -21.344 19.922 1.394 1 94 175 LEU A O 1
ATOM 1414 N N . ALA A 1 176 ? -21.375 19 3.4 1 92.81 176 ALA A N 1
ATOM 1415 C CA . ALA A 1 176 ? -21.922 17.734 2.93 1 92.81 176 ALA A CA 1
ATOM 1416 C C . ALA A 1 176 ? -23.281 17.938 2.238 1 92.81 176 ALA A C 1
ATOM 1418 O O . ALA A 1 176 ? -23.672 17.141 1.384 1 92.81 176 ALA A O 1
ATOM 1419 N N . ARG A 1 177 ? -23.938 19.016 2.494 1 89.5 177 ARG A N 1
ATOM 1420 C CA . ARG A 1 177 ? -25.266 19.25 1.954 1 89.5 177 ARG A CA 1
ATOM 1421 C C . ARG A 1 177 ? -25.234 20.203 0.766 1 89.5 177 ARG A C 1
ATOM 1423 O O . ARG A 1 177 ? -26.25 20.453 0.13 1 89.5 177 ARG A O 1
ATOM 1430 N N . LYS A 1 178 ? -24.109 20.703 0.535 1 86 178 LYS A N 1
ATOM 1431 C CA . LYS A 1 178 ? -23.969 21.578 -0.622 1 86 178 LYS A CA 1
ATOM 1432 C C . LYS A 1 178 ? -23.938 20.781 -1.921 1 86 178 LYS A C 1
ATOM 1434 O O . LYS A 1 178 ? -23.328 19.703 -1.979 1 86 178 LYS A O 1
ATOM 1439 N N . SER A 1 179 ? -24.547 21.359 -2.881 1 82.5 179 SER A N 1
ATOM 1440 C CA . SER A 1 179 ? -24.594 20.656 -4.152 1 82.5 179 SER A CA 1
ATOM 1441 C C . SER A 1 179 ? -23.344 20.906 -4.98 1 82.5 179 SER A C 1
ATOM 1443 O O . SER A 1 179 ? -22.875 20.016 -5.695 1 82.5 179 SER A O 1
ATOM 1445 N N . GLU A 1 180 ? -22.812 22.156 -4.871 1 91 180 GLU A N 1
ATOM 1446 C CA . GLU A 1 180 ? -21.656 22.531 -5.684 1 91 180 GLU A CA 1
ATOM 1447 C C . GLU A 1 180 ? -20.75 23.5 -4.934 1 91 180 GLU A C 1
ATOM 1449 O O . GLU A 1 180 ? -21.219 24.406 -4.262 1 91 180 GLU A O 1
ATOM 1454 N N . LEU A 1 181 ? -19.469 23.25 -5.098 1 93.19 181 LEU A N 1
ATOM 1455 C CA . LEU A 1 181 ? -18.5 24.141 -4.461 1 93.19 181 LEU A CA 1
ATOM 1456 C C . LEU A 1 181 ? -17.859 25.062 -5.484 1 93.19 181 LEU A C 1
ATOM 1458 O O . LEU A 1 181 ? -17.562 24.656 -6.609 1 93.19 181 LEU A O 1
ATOM 1462 N N . SER A 1 182 ? -17.688 26.312 -5.043 1 90.75 182 SER A N 1
ATOM 1463 C CA . SER A 1 182 ? -16.938 27.266 -5.855 1 90.75 182 SER A CA 1
ATOM 1464 C C . SER A 1 182 ? -15.438 27.094 -5.668 1 90.75 182 SER A C 1
ATOM 1466 O O . SER A 1 182 ? -14.992 26.422 -4.734 1 90.75 182 SER A O 1
ATOM 1468 N N . LYS A 1 183 ? -14.719 27.734 -6.543 1 90.62 183 LYS A N 1
ATOM 1469 C CA . LYS A 1 183 ? -13.258 27.734 -6.441 1 90.62 183 LYS A CA 1
ATOM 1470 C C . LYS A 1 183 ? -12.797 28.344 -5.117 1 90.62 183 LYS A C 1
ATOM 1472 O O . LYS A 1 183 ? -11.859 27.844 -4.492 1 90.62 183 LYS A O 1
ATOM 1477 N N . GLU A 1 184 ? -13.484 29.359 -4.727 1 91.12 184 GLU A N 1
ATOM 1478 C CA . GLU A 1 184 ? -13.141 30.047 -3.48 1 91.12 184 GLU A CA 1
ATOM 1479 C C . GLU A 1 184 ? -13.344 29.125 -2.279 1 91.12 184 GLU A C 1
ATOM 1481 O O . GLU A 1 184 ? -12.516 29.094 -1.367 1 91.12 184 GLU A O 1
ATOM 1486 N N . SER A 1 185 ? -14.453 28.422 -2.359 1 91.94 185 SER A N 1
ATOM 1487 C CA . SER A 1 185 ? -14.742 27.484 -1.275 1 91.94 185 SER A CA 1
ATOM 1488 C C . SER A 1 185 ? -13.695 26.391 -1.21 1 91.94 185 SER A C 1
ATOM 1490 O O . SER A 1 185 ? -13.336 25.922 -0.124 1 91.94 185 SER A O 1
ATOM 1492 N N . ILE A 1 186 ? -13.203 25.953 -2.332 1 93.19 186 ILE A N 1
ATOM 1493 C CA . ILE A 1 186 ? -12.172 24.922 -2.412 1 93.19 186 ILE A CA 1
ATOM 1494 C C . ILE A 1 186 ? -10.891 25.438 -1.757 1 93.19 186 ILE A C 1
ATOM 1496 O O . ILE A 1 186 ? -10.258 24.719 -0.971 1 93.19 186 ILE A O 1
ATOM 1500 N N . LEU A 1 187 ? -10.57 26.641 -2.016 1 93.12 187 LEU A N 1
ATOM 1501 C CA . LEU A 1 187 ? -9.328 27.219 -1.52 1 93.12 187 LEU A CA 1
ATOM 1502 C C . LEU A 1 187 ? -9.391 27.438 -0.011 1 93.12 187 LEU A C 1
ATOM 1504 O O . LEU A 1 187 ? -8.352 27.484 0.657 1 93.12 187 LEU A O 1
ATOM 1508 N N . GLU A 1 188 ? -10.609 27.5 0.528 1 93.94 188 GLU A N 1
ATOM 1509 C CA . GLU A 1 188 ? -10.789 27.734 1.957 1 93.94 188 GLU A CA 1
ATOM 1510 C C . GLU A 1 188 ? -10.898 26.422 2.729 1 93.94 188 GLU A C 1
ATOM 1512 O O . GLU A 1 188 ? -10.805 26.406 3.957 1 93.94 188 GLU A O 1
ATOM 1517 N N . SER A 1 189 ? -11.039 25.328 2.031 1 95.69 189 SER A N 1
ATOM 1518 C CA . SER A 1 189 ? -11.25 24.031 2.66 1 95.69 189 SER A CA 1
ATOM 1519 C C . SER A 1 189 ? -9.93 23.344 2.951 1 95.69 189 SER A C 1
ATOM 1521 O O . SER A 1 189 ? -8.914 23.641 2.324 1 95.69 189 SER A O 1
ATOM 1523 N N . SER A 1 190 ? -10 22.422 3.951 1 96.31 190 SER A N 1
ATOM 1524 C CA . SER A 1 190 ? -8.844 21.578 4.266 1 96.31 190 SER A CA 1
ATOM 1525 C C . SER A 1 190 ? -8.906 20.266 3.51 1 96.31 190 SER A C 1
ATOM 1527 O O . SER A 1 190 ? -9.984 19.688 3.346 1 96.31 190 SER A O 1
ATOM 1529 N N . PHE A 1 191 ? -7.699 19.797 3.098 1 97.56 191 PHE A N 1
ATOM 1530 C CA . PHE A 1 191 ? -7.68 18.625 2.229 1 97.56 191 PHE A CA 1
ATOM 1531 C C . PHE A 1 191 ? -6.789 17.531 2.807 1 97.56 191 PHE A C 1
ATOM 1533 O O . PHE A 1 191 ? -5.781 17.828 3.457 1 97.56 191 PHE A O 1
ATOM 1540 N N . VAL A 1 192 ? -7.199 16.328 2.604 1 97.94 192 VAL A N 1
ATOM 1541 C CA . VAL A 1 192 ? -6.32 15.172 2.686 1 97.94 192 VAL A CA 1
ATOM 1542 C C . VAL A 1 192 ? -5.824 14.797 1.289 1 97.94 192 VAL A C 1
ATOM 1544 O O . VAL A 1 192 ? -6.617 14.664 0.356 1 97.94 192 VAL A O 1
ATOM 1547 N N . MET A 1 193 ? -4.539 14.594 1.16 1 96.81 193 MET A N 1
ATOM 1548 C CA . MET A 1 193 ? -3.967 14.305 -0.153 1 96.81 193 MET A CA 1
ATOM 1549 C C . MET A 1 193 ? -3.154 13.016 -0.126 1 96.81 193 MET A C 1
ATOM 1551 O O . MET A 1 193 ? -2.715 12.578 0.938 1 96.81 193 MET A O 1
ATOM 1555 N N . ARG A 1 194 ? -3.037 12.445 -1.319 1 96.44 194 ARG A N 1
ATOM 1556 C CA . ARG A 1 194 ? -2.137 11.312 -1.497 1 96.44 194 ARG A CA 1
ATOM 1557 C C . ARG A 1 194 ? -0.679 11.758 -1.47 1 96.44 194 ARG A C 1
ATOM 1559 O O . ARG A 1 194 ? -0.39 12.953 -1.545 1 96.44 194 ARG A O 1
ATOM 1566 N N . GLU A 1 195 ? 0.169 10.867 -1.381 1 93.31 195 GLU A N 1
ATOM 1567 C CA . GLU A 1 195 ? 1.605 11.109 -1.282 1 93.31 195 GLU A CA 1
ATOM 1568 C C . GLU A 1 195 ? 2.227 11.32 -2.66 1 93.31 195 GLU A C 1
ATOM 1570 O O . GLU A 1 195 ? 1.609 11 -3.68 1 93.31 195 GLU A O 1
ATOM 1575 N N . GLN A 1 196 ? 3.426 11.781 -2.584 1 88.94 196 GLN A N 1
ATOM 1576 C CA . GLN A 1 196 ? 4.195 11.898 -3.816 1 88.94 196 GLN A CA 1
ATOM 1577 C C . GLN A 1 196 ? 4.391 10.539 -4.477 1 88.94 196 GLN A C 1
ATOM 1579 O O . GLN A 1 196 ? 4.641 9.539 -3.793 1 88.94 196 GLN A O 1
ATOM 1584 N N . GLY A 1 197 ? 4.285 10.531 -5.809 1 93.06 197 GLY A N 1
ATOM 1585 C CA . GLY A 1 197 ? 4.375 9.289 -6.551 1 93.06 197 GLY A CA 1
ATOM 1586 C C . GLY A 1 197 ? 3.021 8.688 -6.875 1 93.06 197 GLY A C 1
ATOM 1587 O O . GLY A 1 197 ? 2.918 7.797 -7.723 1 93.06 197 GLY A O 1
ATOM 1588 N N . SER A 1 198 ? 2.047 9.141 -6.184 1 95.88 198 SER A N 1
ATOM 1589 C CA . SER A 1 198 ? 0.683 8.688 -6.441 1 95.88 198 SER A CA 1
ATOM 1590 C C . SER A 1 198 ? 0.195 9.156 -7.809 1 95.88 198 SER A C 1
ATOM 1592 O O . SER A 1 198 ? 0.26 10.352 -8.125 1 95.88 198 SER A O 1
ATOM 1594 N N . GLY A 1 199 ? -0.309 8.219 -8.555 1 97.25 199 GLY A N 1
ATOM 1595 C CA . GLY A 1 199 ? -0.929 8.578 -9.82 1 97.25 199 GLY A CA 1
ATOM 1596 C C . GLY A 1 199 ? -2.18 9.422 -9.656 1 97.25 199 GLY A C 1
ATOM 1597 O O . GLY A 1 199 ? -2.447 10.312 -10.469 1 97.25 199 GLY A O 1
ATOM 1598 N N . THR A 1 200 ? -2.928 9.172 -8.617 1 97.62 200 THR A N 1
ATOM 1599 C CA . THR A 1 200 ? -4.117 9.961 -8.32 1 97.62 200 THR A CA 1
ATOM 1600 C C . THR A 1 200 ? -3.752 11.414 -8.047 1 97.62 200 THR A C 1
ATOM 1602 O O . THR A 1 200 ? -4.395 12.328 -8.57 1 97.62 200 THR A O 1
ATOM 1605 N N . LEU A 1 201 ? -2.721 11.586 -7.273 1 96.19 201 LEU A N 1
ATOM 1606 C CA . LEU A 1 201 ? -2.262 12.945 -6.996 1 96.19 201 LEU A CA 1
ATOM 1607 C C . LEU A 1 201 ? -1.864 13.656 -8.281 1 96.19 201 LEU A C 1
ATOM 1609 O O . LEU A 1 201 ? -2.193 14.836 -8.469 1 96.19 201 LEU A O 1
ATOM 1613 N N . GLU A 1 202 ? -1.161 12.984 -9.125 1 95.69 202 GLU A N 1
ATOM 1614 C CA . GLU A 1 202 ? -0.721 13.562 -10.391 1 95.69 202 GLU A CA 1
ATOM 1615 C C . GLU A 1 202 ? -1.911 13.992 -11.242 1 95.69 202 GLU A C 1
ATOM 1617 O O . GLU A 1 202 ? -1.918 15.094 -11.805 1 95.69 202 GLU A O 1
ATOM 1622 N N . VAL A 1 203 ? -2.859 13.172 -11.336 1 97.31 203 VAL A N 1
ATOM 1623 C CA . VAL A 1 203 ? -4.039 13.453 -12.141 1 97.31 203 VAL A CA 1
ATOM 1624 C C . VAL A 1 203 ? -4.777 14.672 -11.578 1 97.31 203 VAL A C 1
ATOM 1626 O O . VAL A 1 203 ? -5.238 15.531 -12.328 1 97.31 203 VAL A O 1
ATOM 1629 N N . ILE A 1 204 ? -4.891 14.742 -10.289 1 97.06 204 ILE A N 1
ATOM 1630 C CA . ILE A 1 204 ? -5.543 15.867 -9.625 1 97.06 204 ILE A CA 1
ATOM 1631 C C . ILE A 1 204 ? -4.785 17.156 -9.938 1 97.06 204 ILE A C 1
ATOM 1633 O O . ILE A 1 204 ? -5.395 18.172 -10.25 1 97.06 204 ILE A O 1
ATOM 1637 N N . ASP A 1 205 ? -3.471 17.047 -9.836 1 94.69 205 ASP A N 1
ATOM 1638 C CA . ASP A 1 205 ? -2.635 18.219 -10.102 1 94.69 205 ASP A CA 1
ATOM 1639 C C . ASP A 1 205 ? -2.869 18.75 -11.516 1 94.69 205 ASP A C 1
ATOM 1641 O O . ASP A 1 205 ? -3.037 19.953 -11.703 1 94.69 205 ASP A O 1
ATOM 1645 N N . TYR A 1 206 ? -2.906 17.922 -12.453 1 94.81 206 TYR A N 1
ATOM 1646 C CA . TYR A 1 206 ? -3.139 18.312 -13.844 1 94.81 206 TYR A CA 1
ATOM 1647 C C . TYR A 1 206 ? -4.523 18.922 -14.016 1 94.81 206 TYR A C 1
ATOM 1649 O O . TYR A 1 206 ? -4.676 19.938 -14.695 1 94.81 206 TYR A O 1
ATOM 1657 N N . ALA A 1 207 ? -5.477 18.312 -13.414 1 95.62 207 ALA A N 1
ATOM 1658 C CA . ALA A 1 207 ? -6.852 18.781 -13.555 1 95.62 207 ALA A CA 1
ATOM 1659 C C . ALA A 1 207 ? -7.027 20.156 -12.93 1 95.62 207 ALA A C 1
ATOM 1661 O O . ALA A 1 207 ? -7.723 21.016 -13.484 1 95.62 207 ALA A O 1
ATOM 1662 N N . LEU A 1 208 ? -6.426 20.328 -11.781 1 94.31 208 LEU A N 1
ATOM 1663 C CA . LEU A 1 208 ? -6.523 21.625 -11.109 1 94.31 208 LEU A CA 1
ATOM 1664 C C . LEU A 1 208 ? -5.867 22.719 -11.945 1 94.31 208 LEU A C 1
ATOM 1666 O O . LEU A 1 208 ? -6.379 23.828 -12.016 1 94.31 208 LEU A O 1
ATOM 1670 N N . LYS A 1 209 ? -4.785 22.406 -12.586 1 93.19 209 LYS A N 1
ATOM 1671 C CA . LYS A 1 209 ? -4.09 23.375 -13.43 1 93.19 209 LYS A CA 1
ATOM 1672 C C . LYS A 1 209 ? -4.98 23.828 -14.578 1 93.19 209 LYS A C 1
ATOM 1674 O O . LYS A 1 209 ? -4.914 24.984 -14.992 1 93.19 209 LYS A O 1
ATOM 1679 N N . GLU A 1 210 ? -5.797 23.016 -15.031 1 91.62 210 GLU A N 1
ATOM 1680 C CA . GLU A 1 210 ? -6.691 23.328 -16.141 1 91.62 210 GLU A CA 1
ATOM 1681 C C . GLU A 1 210 ? -7.695 24.406 -15.75 1 91.62 210 GLU A C 1
ATOM 1683 O O . GLU A 1 210 ? -8.219 25.109 -16.609 1 91.62 210 GLU A O 1
ATOM 1688 N N . ILE A 1 211 ? -7.93 24.547 -14.453 1 89.94 211 ILE A N 1
ATOM 1689 C CA . ILE A 1 211 ? -8.891 25.562 -14.031 1 89.94 211 ILE A CA 1
ATOM 1690 C C . ILE A 1 211 ? -8.164 26.688 -13.289 1 89.94 211 ILE A C 1
ATOM 1692 O O . ILE A 1 211 ? -8.766 27.406 -12.492 1 89.94 211 ILE A O 1
ATOM 1696 N N . GLY A 1 212 ? -6.867 26.688 -13.469 1 91.5 212 GLY A N 1
ATOM 1697 C CA . GLY A 1 212 ? -6.07 27.781 -12.953 1 91.5 212 GLY A CA 1
ATOM 1698 C C . GLY A 1 212 ? -5.719 27.625 -11.484 1 91.5 212 GLY A C 1
ATOM 1699 O O . GLY A 1 212 ? -5.453 28.609 -10.797 1 91.5 212 GLY A O 1
ATOM 1700 N N . MET A 1 213 ? -5.773 26.453 -11 1 90.94 213 MET A N 1
ATOM 1701 C CA . MET A 1 213 ? -5.398 26.156 -9.625 1 90.94 213 MET A CA 1
ATOM 1702 C C . MET A 1 213 ? -4.211 25.203 -9.578 1 90.94 213 MET A C 1
ATOM 1704 O O . MET A 1 213 ? -3.881 24.562 -10.578 1 90.94 213 MET A O 1
ATOM 1708 N N . ARG A 1 214 ? -3.648 25.297 -8.469 1 91.31 214 ARG A N 1
ATOM 1709 C CA . ARG A 1 214 ? -2.562 24.359 -8.203 1 91.31 214 ARG A CA 1
ATOM 1710 C C . ARG A 1 214 ? -2.783 23.625 -6.879 1 91.31 214 ARG A C 1
ATOM 1712 O O . ARG A 1 214 ? -3.42 24.156 -5.969 1 91.31 214 ARG A O 1
ATOM 1719 N N . VAL A 1 215 ? -2.205 22.328 -6.789 1 90.12 215 VAL A N 1
ATOM 1720 C CA . VAL A 1 215 ? -2.26 21.578 -5.539 1 90.12 215 VAL A CA 1
ATOM 1721 C C . VAL A 1 215 ? -1.656 22.406 -4.406 1 90.12 215 VAL A C 1
ATOM 1723 O O . VAL A 1 215 ? -2.135 22.359 -3.271 1 90.12 215 VAL A O 1
ATOM 1726 N N . ALA A 1 216 ? -0.643 23.156 -4.73 1 87.81 216 ALA A N 1
ATOM 1727 C CA . ALA A 1 216 ? 0.047 23.984 -3.748 1 87.81 216 ALA A CA 1
ATOM 1728 C C . ALA A 1 216 ? -0.881 25.062 -3.188 1 87.81 216 ALA A C 1
ATOM 1730 O O . ALA A 1 216 ? -0.619 25.609 -2.121 1 87.81 216 ALA A O 1
ATOM 1731 N N . ASP A 1 217 ? -1.932 25.438 -3.912 1 91.12 217 ASP A N 1
ATOM 1732 C CA . ASP A 1 217 ? -2.895 26.438 -3.471 1 91.12 217 ASP A CA 1
ATOM 1733 C C . ASP A 1 217 ? -3.836 25.875 -2.412 1 91.12 217 ASP A C 1
ATOM 1735 O O . ASP A 1 217 ? -4.531 26.625 -1.721 1 91.12 217 ASP A O 1
ATOM 1739 N N . LEU A 1 218 ? -3.93 24.562 -2.311 1 93.75 218 LEU A N 1
ATOM 1740 C CA . LEU A 1 218 ? -4.852 23.922 -1.383 1 93.75 218 LEU A CA 1
ATOM 1741 C C . LEU A 1 218 ? -4.254 23.844 0.018 1 93.75 218 LEU A C 1
ATOM 1743 O O . LEU A 1 218 ? -3.037 23.719 0.174 1 93.75 218 LEU A O 1
ATOM 1747 N N . LYS A 1 219 ? -5.082 23.984 0.979 1 94.19 219 LYS A N 1
ATOM 1748 C CA . LYS A 1 219 ? -4.66 23.766 2.357 1 94.19 219 LYS A CA 1
ATOM 1749 C C . LYS A 1 219 ? -4.605 22.266 2.686 1 94.19 219 LYS A C 1
ATOM 1751 O O . LYS A 1 219 ? -5.621 21.672 3.037 1 94.19 219 LYS A O 1
ATOM 1756 N N . VAL A 1 220 ? -3.461 21.766 2.676 1 93.5 220 VAL A N 1
ATOM 1757 C CA . VAL A 1 220 ? -3.295 20.328 2.932 1 93.5 220 VAL A CA 1
ATOM 1758 C C . VAL A 1 220 ? -3.105 20.094 4.43 1 93.5 220 VAL A C 1
ATOM 1760 O O . VAL A 1 220 ? -2.107 20.531 5.012 1 93.5 220 VAL A O 1
ATOM 1763 N N . GLU A 1 221 ? -4.02 19.422 4.984 1 93.56 221 GLU A N 1
ATOM 1764 C CA . GLU A 1 221 ? -3.982 19.109 6.41 1 93.56 221 GLU A CA 1
ATOM 1765 C C . GLU A 1 221 ? -3.104 17.906 6.695 1 93.56 221 GLU A C 1
ATOM 1767 O O . GLU A 1 221 ? -2.377 17.875 7.691 1 93.56 221 GLU A O 1
ATOM 1772 N N . ILE A 1 222 ? -3.213 16.906 5.848 1 96 222 ILE A N 1
ATOM 1773 C CA . ILE A 1 222 ? -2.506 15.656 6.07 1 96 222 ILE A CA 1
ATOM 1774 C C . ILE A 1 222 ? -2.312 14.93 4.738 1 96 222 ILE A C 1
ATOM 1776 O O . ILE A 1 222 ? -3.15 15.039 3.838 1 96 222 ILE A O 1
ATOM 1780 N N . GLN A 1 223 ? -1.178 14.273 4.621 1 96.94 223 GLN A N 1
ATOM 1781 C CA . GLN A 1 223 ? -0.9 13.375 3.508 1 96.94 223 GLN A CA 1
ATOM 1782 C C . GLN A 1 223 ? -0.935 11.914 3.959 1 96.94 223 GLN A C 1
ATOM 1784 O O . GLN A 1 223 ? -0.263 11.539 4.922 1 96.94 223 GLN A O 1
ATOM 1789 N N . LEU A 1 224 ? -1.752 11.141 3.24 1 97.5 224 LEU A N 1
ATOM 1790 C CA . LEU A 1 224 ? -1.914 9.734 3.59 1 97.5 224 LEU A CA 1
ATOM 1791 C C . LEU A 1 224 ? -1.634 8.836 2.387 1 97.5 224 LEU A C 1
ATOM 1793 O O . LEU A 1 224 ? -2.086 9.125 1.275 1 97.5 224 LEU A O 1
ATOM 1797 N N . GLY A 1 225 ? -1.028 7.707 2.611 1 95.56 225 GLY A N 1
ATOM 1798 C CA . GLY A 1 225 ? -0.514 6.867 1.541 1 95.56 225 GLY A CA 1
ATOM 1799 C C . GLY A 1 225 ? -1.515 5.832 1.062 1 95.56 225 GLY A C 1
ATOM 1800 O O . GLY A 1 225 ? -1.171 4.949 0.275 1 95.56 225 GLY A O 1
ATOM 1801 N N . SER A 1 226 ? -2.736 5.852 1.545 1 94.5 226 SER A N 1
ATOM 1802 C CA . SER A 1 226 ? -3.727 4.867 1.118 1 94.5 226 SER A CA 1
ATOM 1803 C C . SER A 1 226 ? -5.105 5.504 0.972 1 94.5 226 SER A C 1
ATOM 1805 O O . SER A 1 226 ? -5.484 6.371 1.762 1 94.5 226 SER A O 1
ATOM 1807 N N . THR A 1 227 ? -5.832 5 -0.032 1 97 227 THR A N 1
ATOM 1808 C CA . THR A 1 227 ? -7.207 5.445 -0.235 1 97 227 THR A CA 1
ATOM 1809 C C . THR A 1 227 ? -8.07 5.098 0.973 1 97 227 THR A C 1
ATOM 1811 O O . THR A 1 227 ? -8.891 5.91 1.414 1 97 227 THR A O 1
ATOM 1814 N N . GLU A 1 228 ? -7.855 3.967 1.539 1 96.62 228 GLU A N 1
ATOM 1815 C CA . GLU A 1 228 ? -8.625 3.555 2.711 1 96.62 228 GLU A CA 1
ATOM 1816 C C . GLU A 1 228 ? -8.344 4.465 3.902 1 96.62 228 GLU A C 1
ATOM 1818 O O . GLU A 1 228 ? -9.25 4.793 4.668 1 96.62 228 GLU A O 1
ATOM 1823 N N . SER A 1 229 ? -7.098 4.852 4.055 1 97.06 229 SER A N 1
ATOM 1824 C CA . SER A 1 229 ? -6.75 5.777 5.129 1 97.06 229 SER A CA 1
ATOM 1825 C C . SER A 1 229 ? -7.449 7.121 4.949 1 97.06 229 SER A C 1
ATOM 1827 O O . SER A 1 229 ? -7.914 7.723 5.922 1 97.06 229 SER A O 1
ATOM 1829 N N . ILE A 1 230 ? -7.461 7.539 3.738 1 98.38 230 ILE A N 1
ATOM 1830 C CA . ILE A 1 230 ? -8.086 8.82 3.43 1 98.38 230 ILE A CA 1
ATOM 1831 C C . ILE A 1 230 ? -9.578 8.758 3.736 1 98.38 230 ILE A C 1
ATOM 1833 O O . ILE A 1 230 ? -10.117 9.633 4.414 1 98.38 230 ILE A O 1
ATOM 1837 N N . LYS A 1 231 ? -10.25 7.703 3.281 1 98.12 231 LYS A N 1
ATOM 1838 C CA . LYS A 1 231 ? -11.672 7.547 3.547 1 98.12 231 LYS A CA 1
ATOM 1839 C C . LYS A 1 231 ? -11.953 7.527 5.047 1 98.12 231 LYS A C 1
ATOM 1841 O O . LYS A 1 231 ? -12.852 8.227 5.527 1 98.12 231 LYS A O 1
ATOM 1846 N N . SER A 1 232 ? -11.164 6.758 5.73 1 97.19 232 SER A N 1
ATOM 1847 C CA . SER A 1 232 ? -11.344 6.668 7.176 1 97.19 232 SER A CA 1
ATOM 1848 C C . SER A 1 232 ? -11.117 8.023 7.844 1 97.19 232 SER A C 1
ATOM 1850 O O . SER A 1 232 ? -11.883 8.422 8.727 1 97.19 232 SER A O 1
ATOM 1852 N N . TYR A 1 233 ? -10.086 8.734 7.426 1 98.06 233 TYR A N 1
ATOM 1853 C CA . TYR A 1 233 ? -9.789 10.047 7.996 1 98.06 233 TYR A CA 1
ATOM 1854 C C . TYR A 1 233 ? -10.93 11.016 7.762 1 98.06 233 TYR A C 1
ATOM 1856 O O . TYR A 1 233 ? -11.289 11.797 8.656 1 98.06 233 TYR A O 1
ATOM 1864 N N . LEU A 1 234 ? -11.508 10.992 6.594 1 98.25 234 LEU A N 1
ATOM 1865 C CA . LEU A 1 234 ? -12.617 11.875 6.266 1 98.25 234 LEU A CA 1
ATOM 1866 C C . LEU A 1 234 ? -13.781 11.672 7.23 1 98.25 234 LEU A C 1
ATOM 1868 O O . LEU A 1 234 ? -14.5 12.617 7.559 1 98.25 234 LEU A O 1
ATOM 1872 N N . MET A 1 235 ? -13.945 10.461 7.664 1 96.88 235 MET A N 1
ATOM 1873 C CA . MET A 1 235 ? -15.055 10.125 8.555 1 96.88 235 MET A CA 1
ATOM 1874 C C . MET A 1 235 ? -14.805 10.672 9.953 1 96.88 235 MET A C 1
ATOM 1876 O O . MET A 1 235 ? -15.719 10.719 10.781 1 96.88 235 MET A O 1
ATOM 1880 N N . HIS A 1 236 ? -13.586 11.109 10.18 1 95.75 236 HIS A N 1
ATOM 1881 C CA . HIS A 1 236 ? -13.234 11.57 11.516 1 95.75 236 HIS A CA 1
ATOM 1882 C C . HIS A 1 236 ? -12.758 13.016 11.492 1 95.75 236 HIS A C 1
ATOM 1884 O O . HIS A 1 236 ? -12.203 13.516 12.477 1 95.75 236 HIS A O 1
ATOM 1890 N N . SER A 1 237 ? -12.914 13.68 10.367 1 95.94 237 SER A N 1
ATOM 1891 C CA . SER A 1 237 ? -12.422 15.047 10.227 1 95.94 237 SER A CA 1
ATOM 1892 C C . SER A 1 237 ? -13.359 15.883 9.352 1 95.94 237 SER A C 1
ATOM 1894 O O . SER A 1 237 ? -14.344 15.359 8.82 1 95.94 237 SER A O 1
ATOM 1896 N N . HIS A 1 238 ? -13.047 17.141 9.273 1 95.5 238 HIS A N 1
ATOM 1897 C CA . HIS A 1 238 ? -13.766 18.047 8.383 1 95.5 238 HIS A CA 1
ATOM 1898 C C . HIS A 1 238 ? -12.914 18.406 7.168 1 95.5 238 HIS A C 1
ATOM 1900 O O . HIS A 1 238 ? -12.82 19.594 6.805 1 95.5 238 HIS A O 1
ATOM 1906 N N . CYS A 1 239 ? -12.32 17.422 6.621 1 97.69 239 CYS A N 1
ATOM 1907 C CA . CYS A 1 239 ? -11.508 17.594 5.418 1 97.69 239 CYS A CA 1
ATOM 1908 C C . CYS A 1 239 ? -12.258 17.125 4.18 1 97.69 239 CYS A C 1
ATOM 1910 O O . CYS A 1 239 ? -13.281 16.453 4.293 1 97.69 239 CYS A O 1
ATOM 1912 N N . LEU A 1 240 ? -11.758 17.609 3.068 1 98.06 240 LEU A N 1
ATOM 1913 C CA . LEU A 1 240 ? -12.156 17.125 1.753 1 98.06 240 LEU A CA 1
ATOM 1914 C C . LEU A 1 240 ? -11.039 16.297 1.126 1 98.06 240 LEU A C 1
ATOM 1916 O O . LEU A 1 240 ? -9.883 16.406 1.517 1 98.06 240 LEU A O 1
ATOM 1920 N N . ALA A 1 241 ? -11.422 15.438 0.204 1 98.56 241 ALA A N 1
ATOM 1921 C CA . ALA A 1 241 ? -10.43 14.688 -0.561 1 98.56 241 ALA A CA 1
ATOM 1922 C C . ALA A 1 241 ? -10.953 14.344 -1.951 1 98.56 241 ALA A C 1
ATOM 1924 O O . ALA A 1 241 ? -12.156 14.164 -2.141 1 98.56 241 ALA A O 1
ATOM 1925 N N . PHE A 1 242 ? -10.055 14.297 -2.906 1 98.25 242 PHE A N 1
ATOM 1926 C CA . PHE A 1 242 ? -10.344 13.766 -4.23 1 98.25 242 PHE A CA 1
ATOM 1927 C C . PHE A 1 242 ? -10.086 12.266 -4.281 1 98.25 242 PHE A C 1
ATOM 1929 O O . PHE A 1 242 ? -8.969 11.812 -3.994 1 98.25 242 PHE A O 1
ATOM 1936 N N . ILE A 1 243 ? -11.117 11.469 -4.691 1 98.38 243 ILE A N 1
ATOM 1937 C CA . ILE A 1 243 ? -11.039 10.008 -4.625 1 98.38 243 ILE A CA 1
ATOM 1938 C C . ILE A 1 243 ? -11.68 9.398 -5.871 1 98.38 243 ILE A C 1
ATOM 1940 O O . ILE A 1 243 ? -12.617 9.969 -6.43 1 98.38 243 ILE A O 1
ATOM 1944 N N . SER A 1 244 ? -11.141 8.273 -6.285 1 98.44 244 SER A N 1
ATOM 1945 C CA . SER A 1 244 ? -11.75 7.516 -7.375 1 98.44 244 SER A CA 1
ATOM 1946 C C . SER A 1 244 ? -13.164 7.082 -7.027 1 98.44 244 SER A C 1
ATOM 1948 O O . SER A 1 244 ? -13.422 6.605 -5.918 1 98.44 244 SER A O 1
ATOM 1950 N N . VAL A 1 245 ? -14.102 7.133 -7.984 1 97.88 245 VAL A N 1
ATOM 1951 C CA . VAL A 1 245 ? -15.484 6.699 -7.777 1 97.88 245 VAL A CA 1
ATOM 1952 C C . VAL A 1 245 ? -15.516 5.203 -7.484 1 97.88 245 VAL A C 1
ATOM 1954 O O . VAL A 1 245 ? -16.406 4.723 -6.766 1 97.88 245 VAL A O 1
ATOM 1957 N N . HIS A 1 246 ? -14.555 4.461 -7.969 1 96.75 246 HIS A N 1
ATOM 1958 C CA . HIS A 1 246 ? -14.492 3.02 -7.75 1 96.75 246 HIS A CA 1
ATOM 1959 C C . HIS A 1 246 ? -14.258 2.693 -6.277 1 96.75 246 HIS A C 1
ATOM 1961 O O . HIS A 1 246 ? -14.562 1.588 -5.828 1 96.75 246 HIS A O 1
ATOM 1967 N N . ALA A 1 247 ? -13.742 3.617 -5.547 1 97.75 247 ALA A N 1
ATOM 1968 C CA . ALA A 1 247 ? -13.391 3.369 -4.148 1 97.75 247 ALA A CA 1
ATOM 1969 C C . ALA A 1 247 ? -14.539 3.754 -3.219 1 97.75 247 ALA A C 1
ATOM 1971 O O . ALA A 1 247 ? -14.414 3.637 -1.997 1 97.75 247 ALA A O 1
ATOM 1972 N N . LEU A 1 248 ? -15.625 4.203 -3.721 1 97.88 248 LEU A N 1
ATOM 1973 C CA . LEU A 1 248 ? -16.578 4.895 -2.869 1 97.88 248 LEU A CA 1
ATOM 1974 C C . LEU A 1 248 ? -17.906 4.129 -2.799 1 97.88 248 LEU A C 1
ATOM 1976 O O . LEU A 1 248 ? -18.828 4.531 -2.082 1 97.88 248 LEU A O 1
ATOM 1980 N N . THR A 1 249 ? -18.031 3.004 -3.473 1 94.19 249 THR A N 1
ATOM 1981 C CA . THR A 1 249 ? -19.312 2.314 -3.627 1 94.19 249 THR A CA 1
ATOM 1982 C C . THR A 1 249 ? -19.938 2.039 -2.268 1 94.19 249 THR A C 1
ATOM 1984 O O . THR A 1 249 ? -21.078 2.439 -2.016 1 94.19 249 THR A O 1
ATOM 1987 N N . ASP A 1 250 ? -19.25 1.454 -1.358 1 93.19 250 ASP A N 1
ATOM 1988 C CA . ASP A 1 250 ? -19.797 1.058 -0.065 1 93.19 250 ASP A CA 1
ATOM 1989 C C . ASP A 1 250 ? -20.125 2.279 0.792 1 93.19 250 ASP A C 1
ATOM 1991 O O . ASP A 1 250 ? -21.188 2.338 1.426 1 93.19 250 ASP A O 1
ATOM 1995 N N . GLU A 1 251 ? -19.25 3.225 0.842 1 96.38 251 GLU A N 1
ATOM 1996 C CA . GLU A 1 251 ? -19.406 4.406 1.688 1 96.38 251 GLU A CA 1
ATOM 1997 C C . GLU A 1 251 ? -20.578 5.262 1.227 1 96.38 251 GLU A C 1
ATOM 1999 O O . GLU A 1 251 ? -21.281 5.859 2.047 1 96.38 251 GLU A O 1
ATOM 2004 N N . LEU A 1 252 ? -20.797 5.301 -0.121 1 96.31 252 LEU A N 1
ATOM 2005 C CA . LEU A 1 252 ? -21.938 6.047 -0.651 1 96.31 252 LEU A CA 1
ATOM 2006 C C . LEU A 1 252 ? -23.25 5.344 -0.326 1 96.31 252 LEU A C 1
ATOM 2008 O O . LEU A 1 252 ? -24.234 5.992 0.036 1 96.31 252 LEU A O 1
ATOM 2012 N N . GLN A 1 253 ? -23.281 4.055 -0.392 1 93.75 253 GLN A N 1
ATOM 2013 C CA . GLN A 1 253 ? -24.469 3.268 -0.087 1 93.75 253 GLN A CA 1
ATOM 2014 C C . GLN A 1 253 ? -24.859 3.406 1.382 1 93.75 253 GLN A C 1
ATOM 2016 O O . GLN A 1 253 ? -26.031 3.504 1.71 1 93.75 253 GLN A O 1
ATOM 2021 N N . ARG A 1 254 ? -23.828 3.49 2.244 1 94.19 254 ARG A N 1
ATOM 2022 C CA . ARG A 1 254 ? -24.062 3.574 3.682 1 94.19 254 ARG A CA 1
ATOM 2023 C C . ARG A 1 254 ? -24.281 5.02 4.117 1 94.19 254 ARG A C 1
ATOM 2025 O O . ARG A 1 254 ? -24.719 5.277 5.242 1 94.19 254 ARG A O 1
ATOM 2032 N N . GLY A 1 255 ? -23.922 5.887 3.305 1 95.25 255 GLY A N 1
ATOM 2033 C CA . GLY A 1 255 ? -24.094 7.301 3.592 1 95.25 255 GLY A CA 1
ATOM 2034 C C . GLY A 1 255 ? -23.047 7.863 4.523 1 95.25 255 GLY A C 1
ATOM 2035 O O . GLY A 1 255 ? -23.25 8.891 5.164 1 95.25 255 GLY A O 1
ATOM 2036 N N . THR A 1 256 ? -21.891 7.188 4.609 1 96.56 256 THR A N 1
ATOM 2037 C CA . THR A 1 256 ? -20.844 7.652 5.508 1 96.56 256 THR A CA 1
ATOM 2038 C C . THR A 1 256 ? -19.984 8.703 4.82 1 96.56 256 THR A C 1
ATOM 2040 O O . THR A 1 256 ? -19.359 9.531 5.488 1 96.56 256 THR A O 1
ATOM 2043 N N . LEU A 1 257 ? -19.922 8.68 3.477 1 97.94 257 LEU A N 1
ATOM 2044 C CA . LEU A 1 257 ? -19.25 9.688 2.664 1 97.94 257 LEU A CA 1
ATOM 2045 C C . LEU A 1 257 ? -20.188 10.266 1.615 1 97.94 257 LEU A C 1
ATOM 2047 O O . LEU A 1 257 ? -21.156 9.609 1.223 1 97.94 257 LEU A O 1
ATOM 2051 N N . ARG A 1 258 ? -19.875 11.461 1.199 1 97.44 258 ARG A N 1
ATOM 2052 C CA . ARG A 1 258 ? -20.703 12.148 0.212 1 97.44 258 ARG A CA 1
ATOM 2053 C C . ARG A 1 258 ? -19.844 12.789 -0.868 1 97.44 258 ARG A C 1
ATOM 2055 O O . ARG A 1 258 ? -18.766 13.336 -0.575 1 97.44 258 ARG A O 1
ATOM 2062 N N . ILE A 1 259 ? -20.359 12.75 -2.08 1 97.38 259 ILE A N 1
ATOM 2063 C CA . ILE A 1 259 ? -19.703 13.422 -3.197 1 97.38 259 ILE A CA 1
ATOM 2064 C C . ILE A 1 259 ? -20.156 14.875 -3.266 1 97.38 259 ILE A C 1
ATOM 2066 O O . ILE A 1 259 ? -21.344 15.172 -3.082 1 97.38 259 ILE A O 1
ATOM 2070 N N . ILE A 1 260 ? -19.219 15.758 -3.508 1 96.38 260 ILE A N 1
ATOM 2071 C CA . ILE A 1 260 ? -19.516 17.172 -3.732 1 96.38 260 ILE A CA 1
ATOM 2072 C C . ILE A 1 260 ? -19.047 17.578 -5.133 1 96.38 260 ILE A C 1
ATOM 2074 O O . ILE A 1 260 ? -17.891 17.375 -5.496 1 96.38 260 ILE A O 1
ATOM 2078 N N . ASP A 1 261 ? -19.922 18.172 -5.859 1 94.25 261 ASP A N 1
ATOM 2079 C CA . ASP A 1 261 ? -19.562 18.641 -7.191 1 94.25 261 ASP A CA 1
ATOM 2080 C C . ASP A 1 261 ? -18.75 19.938 -7.117 1 94.25 261 ASP A C 1
ATOM 2082 O O . ASP A 1 261 ? -18.969 20.75 -6.223 1 94.25 261 ASP A O 1
ATOM 2086 N N . VAL A 1 262 ? -17.828 20 -7.945 1 92.69 262 VAL A N 1
ATOM 2087 C CA . VAL A 1 262 ? -17.047 21.234 -8.086 1 92.69 262 VAL A CA 1
ATOM 2088 C C . VAL A 1 262 ? -17.375 21.891 -9.43 1 92.69 262 VAL A C 1
ATOM 2090 O O . VAL A 1 262 ? -17.25 21.266 -10.484 1 92.69 262 VAL A O 1
ATOM 2093 N N . ALA A 1 263 ? -17.75 23.172 -9.352 1 89.25 263 ALA A N 1
ATOM 2094 C CA . ALA A 1 263 ? -18.141 23.906 -10.555 1 89.25 263 ALA A CA 1
ATOM 2095 C C . ALA A 1 263 ? -16.984 23.969 -11.555 1 89.25 263 ALA A C 1
ATOM 2097 O O . ALA A 1 263 ? -15.891 24.438 -11.211 1 89.25 263 ALA A O 1
ATOM 2098 N N . GLY A 1 264 ?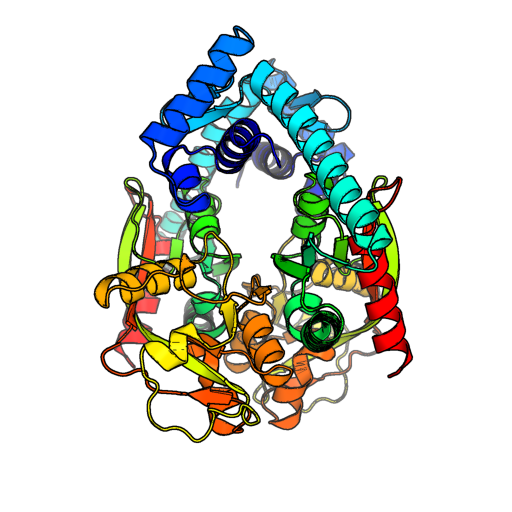 -17.25 23.438 -12.727 1 89.69 264 GLY A N 1
ATOM 2099 C CA . GLY A 1 264 ? -16.297 23.578 -13.82 1 89.69 264 GLY A CA 1
ATOM 2100 C C . GLY A 1 264 ? -15.172 22.547 -13.766 1 89.69 264 GLY A C 1
ATOM 2101 O O . GLY A 1 264 ? -14.219 22.625 -14.539 1 89.69 264 GLY A O 1
ATOM 2102 N N . LEU A 1 265 ? -15.242 21.641 -12.859 1 93.56 265 LEU A N 1
ATOM 2103 C CA . LEU A 1 265 ? -14.148 20.688 -12.719 1 93.56 265 LEU A CA 1
ATOM 2104 C C . LEU A 1 265 ? -14.633 19.25 -12.953 1 93.56 265 LEU A C 1
ATOM 2106 O O . LEU A 1 265 ? -15.562 18.797 -12.281 1 93.56 265 LEU A O 1
ATOM 2110 N N . ASN A 1 266 ? -14.141 18.641 -13.977 1 94.62 266 ASN A N 1
ATOM 2111 C CA . ASN A 1 266 ? -14.297 17.219 -14.25 1 94.62 266 ASN A CA 1
ATOM 2112 C C . ASN A 1 266 ? -12.945 16.516 -14.375 1 94.62 266 ASN A C 1
ATOM 2114 O O . ASN A 1 266 ? -12.125 16.891 -15.227 1 94.62 266 ASN A O 1
ATOM 2118 N N . ILE A 1 267 ? -12.773 15.508 -13.508 1 97.62 267 ILE A N 1
ATOM 2119 C CA . ILE A 1 267 ? -11.477 14.844 -13.516 1 97.62 267 ILE A CA 1
ATOM 2120 C C . ILE A 1 267 ? -11.641 13.406 -14 1 97.62 267 ILE A C 1
ATOM 2122 O O . ILE A 1 267 ? -11.992 12.516 -13.219 1 97.62 267 ILE A O 1
ATOM 2126 N N . GLU A 1 268 ? -11.352 13.203 -15.242 1 96.81 268 GLU A N 1
ATOM 2127 C CA . GLU A 1 268 ? -11.398 11.867 -15.836 1 96.81 268 GLU A CA 1
ATOM 2128 C C . GLU A 1 268 ? -10 11.32 -16.078 1 96.81 268 GLU A C 1
ATOM 2130 O O . GLU A 1 268 ? -9.062 12.078 -16.328 1 96.81 268 GLU A O 1
ATOM 2135 N N . ARG A 1 269 ? -9.984 9.969 -15.938 1 97.44 269 ARG A N 1
ATOM 2136 C CA . ARG A 1 269 ? -8.711 9.312 -16.203 1 97.44 2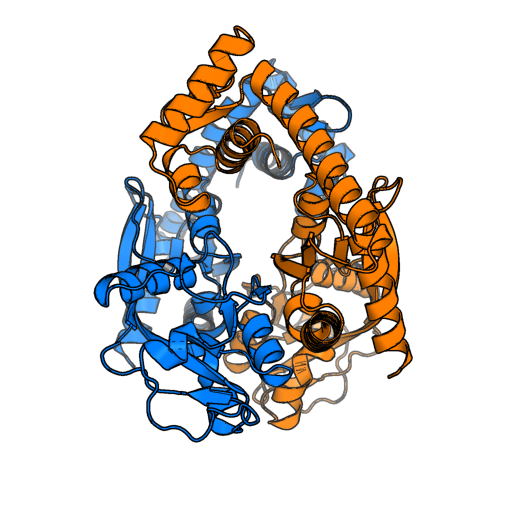69 ARG A CA 1
ATOM 2137 C C . ARG A 1 269 ? -8.922 7.891 -16.703 1 97.44 269 ARG A C 1
ATOM 2139 O O . ARG A 1 269 ? -10.047 7.383 -16.703 1 97.44 269 ARG A O 1
ATOM 2146 N N . TYR A 1 270 ? -7.84 7.375 -17.281 1 96.69 270 TYR A N 1
ATOM 2147 C CA . TYR A 1 270 ? -7.785 5.945 -17.578 1 96.69 270 TYR A CA 1
ATOM 2148 C C . TYR A 1 270 ? -6.828 5.23 -16.625 1 96.69 270 TYR A C 1
ATOM 2150 O O . TYR A 1 270 ? -5.844 5.812 -16.172 1 96.69 270 TYR A O 1
ATOM 2158 N N . PHE A 1 271 ? -7.215 4.008 -16.359 1 97.81 271 PHE A N 1
ATOM 2159 C CA . PHE A 1 271 ? -6.195 3.057 -15.938 1 97.81 271 PHE A CA 1
ATOM 2160 C C . PHE A 1 271 ? -5.504 2.436 -17.156 1 97.81 271 PHE A C 1
ATOM 2162 O O . PHE A 1 271 ? -6.145 2.174 -18.172 1 97.81 271 PHE A O 1
ATOM 2169 N N . TYR A 1 272 ? -4.223 2.158 -16.984 1 97.94 272 TYR A N 1
ATOM 2170 C CA . TYR A 1 272 ? -3.428 1.643 -18.094 1 97.94 272 TYR A CA 1
ATOM 2171 C C . TYR A 1 272 ? -2.752 0.33 -17.719 1 97.94 272 TYR A C 1
ATOM 2173 O O . TYR A 1 272 ? -2.234 0.188 -16.609 1 97.94 272 TYR A O 1
ATOM 2181 N N . PHE A 1 273 ? -2.785 -0.579 -18.656 1 97.25 273 PHE A N 1
ATOM 2182 C CA . PHE A 1 273 ? -1.783 -1.637 -18.609 1 97.25 273 PHE A CA 1
ATOM 2183 C C . PHE A 1 273 ? -0.409 -1.1 -18.984 1 97.25 273 PHE A C 1
ATOM 2185 O O . PHE A 1 273 ? -0.279 -0.343 -19.953 1 97.25 273 PHE A O 1
ATOM 2192 N N . ILE A 1 274 ? 0.567 -1.476 -18.203 1 97.62 274 ILE A N 1
ATOM 2193 C CA . ILE A 1 274 ? 1.907 -1.021 -18.547 1 97.62 274 ILE A CA 1
ATOM 2194 C C . ILE A 1 274 ? 2.832 -2.225 -18.719 1 97.62 274 ILE A C 1
ATOM 2196 O O . ILE A 1 274 ? 2.721 -3.209 -17.984 1 97.62 274 ILE A O 1
ATOM 2200 N N . GLN A 1 275 ? 3.689 -2.201 -19.672 1 95.31 275 GLN A N 1
ATOM 2201 C CA . GLN A 1 275 ? 4.715 -3.189 -19.984 1 95.31 275 GLN A CA 1
ATOM 2202 C C . GLN A 1 275 ? 5.977 -2.52 -20.531 1 95.31 275 GLN A C 1
ATOM 2204 O O . GLN A 1 275 ? 5.922 -1.4 -21.047 1 95.31 275 GLN A O 1
ATOM 2209 N N . LEU A 1 276 ? 7.09 -3.213 -20.266 1 92.88 276 LEU A N 1
ATOM 2210 C CA . LEU A 1 276 ? 8.297 -2.715 -20.922 1 92.88 276 LEU A CA 1
ATOM 2211 C C . LEU A 1 276 ? 8.219 -2.891 -22.438 1 92.88 276 LEU A C 1
ATOM 2213 O O . LEU A 1 276 ? 7.648 -3.869 -22.922 1 92.88 276 LEU A O 1
ATOM 2217 N N . HIS A 1 277 ? 8.883 -1.961 -23.078 1 89.75 277 HIS A N 1
ATOM 2218 C CA . HIS A 1 277 ? 8.977 -2.139 -24.516 1 89.75 277 HIS A CA 1
ATOM 2219 C C . HIS A 1 277 ? 9.727 -3.42 -24.875 1 89.75 277 HIS A C 1
ATOM 2221 O O . HIS A 1 277 ? 10.625 -3.838 -24.141 1 89.75 277 HIS A O 1
ATOM 2227 N N . GLY A 1 278 ? 9.305 -4.008 -25.969 1 82.88 278 GLY A N 1
ATOM 2228 C CA . GLY A 1 278 ? 9.906 -5.254 -26.406 1 82.88 278 GLY A CA 1
ATOM 2229 C C . GLY A 1 278 ? 8.914 -6.398 -26.516 1 82.88 278 GLY A C 1
ATOM 2230 O O . GLY A 1 278 ? 7.711 -6.172 -26.609 1 82.88 278 GLY A O 1
ATOM 2231 N N . LYS A 1 279 ? 9.469 -7.559 -26.594 1 67.88 279 LYS A N 1
ATOM 2232 C CA . LYS A 1 279 ? 8.586 -8.719 -26.688 1 67.88 279 LYS A CA 1
ATOM 2233 C C . LYS A 1 279 ? 7.902 -9.008 -25.359 1 67.88 279 LYS A C 1
ATOM 2235 O O . LYS A 1 279 ? 8.57 -9.188 -24.344 1 67.88 279 LYS A O 1
ATOM 2240 N N . PRO A 1 280 ? 6.656 -8.977 -25.438 1 70.19 280 PRO A N 1
ATOM 2241 C CA . PRO A 1 280 ? 5.914 -9.258 -24.203 1 70.19 280 PRO A CA 1
ATOM 2242 C C . PRO A 1 280 ? 6.055 -10.703 -23.734 1 70.19 280 PRO A C 1
ATOM 2244 O O . PRO A 1 280 ? 6.227 -11.602 -24.562 1 70.19 280 PRO A O 1
ATOM 2247 N N . ASP A 1 281 ? 6.023 -10.836 -22.438 1 76.56 281 ASP A N 1
ATOM 2248 C CA . ASP A 1 281 ? 5.969 -12.164 -21.844 1 76.56 281 ASP A CA 1
ATOM 2249 C C . ASP A 1 281 ? 4.637 -12.852 -22.141 1 76.56 281 ASP A C 1
ATOM 2251 O O . ASP A 1 281 ? 3.59 -12.203 -22.156 1 76.56 281 ASP A O 1
ATOM 2255 N N . GLY A 1 282 ? 4.629 -14.133 -22.562 1 77.94 282 GLY A N 1
ATOM 2256 C CA . GLY A 1 282 ? 3.445 -14.875 -22.969 1 77.94 282 GLY A CA 1
ATOM 2257 C C . GLY A 1 282 ? 2.334 -14.844 -21.938 1 77.94 282 GLY A C 1
ATOM 2258 O O . GLY A 1 282 ? 1.18 -14.562 -22.266 1 77.94 282 GLY A O 1
ATOM 2259 N N . LEU A 1 283 ? 2.662 -15.117 -20.75 1 85.31 283 LEU A N 1
ATOM 2260 C CA . LEU A 1 283 ? 1.665 -15.164 -19.688 1 85.31 283 LEU A CA 1
ATOM 2261 C C . LEU A 1 283 ? 1.029 -13.789 -19.469 1 85.31 283 LEU A C 1
ATOM 2263 O O . LEU A 1 283 ? -0.176 -13.688 -19.234 1 85.31 283 LEU A O 1
ATOM 2267 N N . SER A 1 284 ? 1.832 -12.781 -19.594 1 90.75 284 SER A N 1
ATOM 2268 C CA . SER A 1 284 ? 1.318 -11.422 -19.469 1 90.75 284 SER A CA 1
ATOM 2269 C C . SER A 1 284 ? 0.299 -11.109 -20.562 1 90.75 284 SER A C 1
ATOM 2271 O O . SER A 1 284 ? -0.725 -10.477 -20.297 1 90.75 284 SER A O 1
ATOM 2273 N N . GLU A 1 285 ? 0.574 -11.578 -21.688 1 86.06 285 GLU A N 1
ATOM 2274 C CA . GLU A 1 285 ? -0.331 -11.336 -22.812 1 86.06 285 GLU A CA 1
ATOM 2275 C C . GLU A 1 285 ? -1.652 -12.078 -22.625 1 86.06 285 GLU A C 1
ATOM 2277 O O . GLU A 1 285 ? -2.717 -11.555 -22.969 1 86.06 285 GLU A O 1
ATOM 2282 N N . VAL A 1 286 ? -1.543 -13.258 -22.172 1 87.25 286 VAL A N 1
ATOM 2283 C CA . VAL A 1 286 ? -2.748 -14.039 -21.922 1 87.25 286 VAL A CA 1
ATOM 2284 C C . VAL A 1 286 ? -3.609 -13.336 -20.875 1 87.25 286 VAL A C 1
ATOM 2286 O O . VAL A 1 286 ? -4.828 -13.234 -21.031 1 87.25 286 VAL A O 1
ATOM 2289 N N . PHE A 1 287 ? -3.01 -12.844 -19.859 1 94.06 287 PHE A N 1
ATOM 2290 C CA . PHE A 1 287 ? -3.754 -12.141 -18.828 1 94.06 287 PHE A CA 1
ATOM 2291 C C . PHE A 1 287 ? -4.355 -10.852 -19.375 1 94.06 287 PHE A C 1
ATOM 2293 O O . PHE A 1 287 ? -5.508 -10.523 -19.078 1 94.06 287 PHE A O 1
ATOM 2300 N N . LEU A 1 288 ? -3.518 -10.109 -20.094 1 92.81 288 LEU A N 1
ATOM 2301 C CA . LEU A 1 288 ? -3.977 -8.852 -20.672 1 92.81 288 LEU A CA 1
ATOM 2302 C C . LEU A 1 288 ? -5.219 -9.07 -21.531 1 92.81 288 LEU A C 1
ATOM 2304 O O . LEU A 1 288 ? -6.203 -8.336 -21.406 1 92.81 288 LEU A O 1
ATOM 2308 N N . ARG A 1 289 ? -5.27 -10.023 -22.328 1 87 289 ARG A N 1
ATOM 2309 C CA . ARG A 1 289 ? -6.41 -10.336 -23.188 1 87 289 ARG A CA 1
ATOM 2310 C C . ARG A 1 289 ? -7.621 -10.734 -22.359 1 87 289 ARG A C 1
ATOM 2312 O O . ARG A 1 289 ? -8.742 -10.312 -22.641 1 87 289 ARG A O 1
ATOM 2319 N N . HIS A 1 290 ? -7.371 -11.539 -21.375 1 90.5 290 HIS A N 1
ATOM 2320 C CA . HIS A 1 290 ? -8.445 -11.938 -20.469 1 90.5 290 HIS A CA 1
ATOM 2321 C C . HIS A 1 290 ? -9.094 -10.727 -19.812 1 90.5 290 HIS A C 1
ATOM 2323 O O . HIS A 1 290 ? -10.32 -10.617 -19.766 1 90.5 290 HIS A O 1
ATOM 2329 N N . ALA A 1 291 ? -8.242 -9.859 -19.312 1 94.62 291 ALA A N 1
ATOM 2330 C CA . ALA A 1 291 ? -8.727 -8.688 -18.594 1 94.62 291 ALA A CA 1
ATOM 2331 C C . ALA A 1 291 ? -9.523 -7.766 -19.516 1 94.62 291 ALA A C 1
ATOM 2333 O O . ALA A 1 291 ? -10.562 -7.227 -19.125 1 94.62 291 ALA A O 1
ATOM 2334 N N . GLN A 1 292 ? -9.031 -7.586 -20.688 1 87.81 292 GLN A N 1
ATOM 2335 C CA . GLN A 1 292 ? -9.711 -6.73 -21.656 1 87.81 292 GLN A CA 1
ATOM 2336 C C . GLN A 1 292 ? -11.07 -7.309 -22.047 1 87.81 292 GLN A C 1
ATOM 2338 O O . GLN A 1 292 ? -12.047 -6.57 -22.172 1 87.81 292 GLN A O 1
ATOM 2343 N N . LEU A 1 293 ? -11.117 -8.57 -22.156 1 81.88 293 LEU A N 1
ATOM 2344 C CA . LEU A 1 293 ? -12.367 -9.234 -22.5 1 81.88 293 LEU A CA 1
ATOM 2345 C C . LEU A 1 293 ? -13.359 -9.156 -21.344 1 81.88 293 LEU A C 1
ATOM 2347 O O . LEU A 1 293 ? -14.562 -8.969 -21.562 1 81.88 293 LEU A O 1
ATOM 2351 N N . ALA A 1 294 ? -12.836 -9.359 -20.172 1 83.62 294 ALA A N 1
ATOM 2352 C CA . ALA A 1 294 ? -13.688 -9.312 -18.984 1 83.62 294 ALA A CA 1
ATOM 2353 C C . ALA A 1 294 ? -14.297 -7.93 -18.797 1 83.62 294 ALA A C 1
ATOM 2355 O O . ALA A 1 294 ? -15.43 -7.801 -18.328 1 83.62 294 ALA A O 1
ATOM 2356 N N . HIS A 1 295 ? -13.555 -6.945 -19.047 1 78.19 295 HIS A N 1
ATOM 2357 C CA . HIS A 1 295 ? -14.031 -5.574 -18.891 1 78.19 295 HIS A CA 1
ATOM 2358 C C . HIS A 1 295 ? -15.008 -5.199 -20 1 78.19 295 HIS A C 1
ATOM 2360 O O . HIS A 1 295 ? -15.984 -4.484 -19.766 1 78.19 295 HIS A O 1
ATOM 2366 N N . ASN A 1 296 ? -14.609 -5.5 -21.188 1 57.22 296 ASN A N 1
ATOM 2367 C CA . ASN A 1 296 ? -15.492 -5.207 -22.312 1 57.22 296 ASN A CA 1
ATOM 2368 C C . ASN A 1 296 ? -16.828 -5.922 -22.156 1 57.22 296 ASN A C 1
ATOM 2370 O O . ASN A 1 296 ? -17.844 -5.461 -22.688 1 57.22 296 ASN A O 1
ATOM 2374 N N . LEU A 1 297 ? -16.797 -6.934 -21.5 1 41.34 297 LEU A N 1
ATOM 2375 C CA . LEU A 1 297 ? -18.031 -7.703 -21.297 1 41.34 297 LEU A CA 1
ATOM 2376 C C . LEU A 1 297 ? -18.891 -7.062 -20.219 1 41.34 297 LEU A C 1
ATOM 2378 O O . LEU A 1 297 ? -20.047 -7.449 -20.031 1 41.34 297 LEU A O 1
ATOM 2382 N N . LYS A 1 298 ? -18.359 -6.246 -19.656 1 48.34 298 LYS A N 1
ATOM 2383 C CA . LYS A 1 298 ? -19.219 -5.523 -18.719 1 48.34 298 LYS A CA 1
ATOM 2384 C C . LYS A 1 298 ? -19.766 -4.246 -19.359 1 48.34 298 LYS A C 1
ATOM 2386 O O . LYS A 1 298 ? -19.047 -3.551 -20.078 1 48.34 298 LYS A O 1
ATOM 2391 N N . MET B 1 1 ? 14.641 27 8.648 1 35.5 1 MET B N 1
ATOM 2392 C CA . MET B 1 1 ? 15.344 27.484 7.465 1 35.5 1 MET B CA 1
ATOM 2393 C C . MET B 1 1 ? 16.266 26.406 6.891 1 35.5 1 MET B C 1
ATOM 2395 O O . MET B 1 1 ? 17.266 26.062 7.504 1 35.5 1 MET B O 1
ATOM 2399 N N . SER B 1 2 ? 15.852 25.328 6.352 1 52.06 2 SER B N 1
ATOM 2400 C CA . SER B 1 2 ? 16.75 24.281 5.867 1 52.06 2 SER B CA 1
ATOM 2401 C C . SER B 1 2 ? 17.484 24.719 4.602 1 52.06 2 SER B C 1
ATOM 2403 O O . SER B 1 2 ? 17.047 25.656 3.926 1 52.06 2 SER B O 1
ATOM 2405 N N . ASP B 1 3 ? 18.859 24.578 4.59 1 63.19 3 ASP B N 1
ATOM 2406 C CA . ASP B 1 3 ? 19.656 24.75 3.383 1 63.19 3 ASP B CA 1
ATOM 2407 C C . ASP B 1 3 ? 18.953 24.156 2.168 1 63.19 3 ASP B C 1
ATOM 2409 O O . ASP B 1 3 ? 18.922 22.922 2.01 1 63.19 3 ASP B O 1
ATOM 2413 N N . PHE B 1 4 ? 18.203 25.078 1.502 1 76.12 4 PHE B N 1
ATOM 2414 C CA . PHE B 1 4 ? 17.406 24.641 0.363 1 76.12 4 PHE B CA 1
ATOM 2415 C C . PHE B 1 4 ? 18.25 23.844 -0.617 1 76.12 4 PHE B C 1
ATOM 2417 O O . PHE B 1 4 ? 17.766 22.891 -1.233 1 76.12 4 PHE B O 1
ATOM 2424 N N . ARG B 1 5 ? 19.453 24.234 -0.631 1 81 5 ARG B N 1
ATOM 2425 C CA . ARG B 1 5 ? 20.344 23.516 -1.537 1 81 5 ARG B CA 1
ATOM 2426 C C . ARG B 1 5 ? 20.516 22.078 -1.09 1 81 5 ARG B C 1
ATOM 2428 O O . ARG B 1 5 ? 20.547 21.156 -1.919 1 81 5 ARG B O 1
ATOM 2435 N N . LEU B 1 6 ? 20.594 21.906 0.184 1 84.25 6 LEU B N 1
ATOM 2436 C CA . LEU B 1 6 ? 20.688 20.547 0.704 1 84.25 6 LEU B CA 1
ATOM 2437 C C . LEU B 1 6 ? 19.375 19.797 0.538 1 84.25 6 LEU B C 1
ATOM 2439 O O . LEU B 1 6 ? 19.375 18.578 0.315 1 84.25 6 LEU B O 1
ATOM 2443 N N . GLU B 1 7 ? 18.281 20.484 0.579 1 83.81 7 GLU B N 1
ATOM 2444 C CA . GLU B 1 7 ? 16.984 19.875 0.311 1 83.81 7 GLU B CA 1
ATOM 2445 C C . GLU B 1 7 ? 16.891 19.391 -1.132 1 83.81 7 GLU B C 1
ATOM 2447 O O . GLU B 1 7 ? 16.344 18.312 -1.394 1 83.81 7 GLU B O 1
ATOM 2452 N N . VAL B 1 8 ? 17.359 20.266 -2.01 1 85.81 8 VAL B N 1
ATOM 2453 C CA . VAL B 1 8 ? 17.375 19.891 -3.422 1 85.81 8 VAL B CA 1
ATOM 2454 C C . VAL B 1 8 ? 18.219 18.641 -3.621 1 85.81 8 VAL B C 1
ATOM 2456 O O . VAL B 1 8 ? 17.781 17.672 -4.238 1 85.81 8 VAL B O 1
ATOM 2459 N N . PHE B 1 9 ? 19.469 18.609 -3.033 1 91.06 9 PHE B N 1
ATOM 2460 C CA . PHE B 1 9 ? 20.359 17.453 -3.113 1 91.06 9 PHE B CA 1
ATOM 2461 C C . PHE B 1 9 ? 19.688 16.203 -2.566 1 91.06 9 PHE B C 1
ATOM 2463 O O . PHE B 1 9 ? 19.688 15.156 -3.219 1 91.06 9 PHE B O 1
ATOM 2470 N N . TYR B 1 10 ? 19.078 16.375 -1.443 1 87.25 10 TYR B N 1
ATOM 2471 C CA . TYR B 1 10 ? 18.422 15.25 -0.776 1 87.25 10 TYR B CA 1
ATOM 2472 C C . TYR B 1 10 ? 17.328 14.648 -1.656 1 87.25 10 TYR B C 1
ATOM 2474 O O . TYR B 1 10 ? 17.234 13.43 -1.804 1 87.25 10 TYR B O 1
ATOM 2482 N N . THR B 1 11 ? 16.562 15.477 -2.221 1 86.5 11 THR B N 1
ATOM 2483 C CA . THR B 1 11 ? 15.43 15.039 -3.037 1 86.5 11 THR B CA 1
ATOM 2484 C C . THR B 1 11 ? 15.922 14.336 -4.301 1 86.5 11 THR B C 1
ATOM 2486 O O . THR B 1 11 ? 15.375 13.305 -4.695 1 86.5 11 THR B O 1
ATOM 2489 N N . VAL B 1 12 ? 16.969 14.883 -4.891 1 90.5 12 VAL B N 1
ATOM 2490 C CA . VAL B 1 12 ? 17.547 14.234 -6.066 1 90.5 12 VAL B CA 1
ATOM 2491 C C . VAL B 1 12 ? 18.141 12.883 -5.672 1 90.5 12 VAL B C 1
ATOM 2493 O O . VAL B 1 12 ? 17.984 11.898 -6.398 1 90.5 12 VAL B O 1
ATOM 2496 N N . ALA B 1 13 ? 18.812 12.891 -4.578 1 88.69 13 ALA B N 1
ATOM 2497 C CA . ALA B 1 13 ? 19.469 11.672 -4.102 1 88.69 13 ALA B CA 1
ATOM 2498 C C . ALA B 1 13 ? 18.438 10.57 -3.826 1 88.69 13 ALA B C 1
ATOM 2500 O O . ALA B 1 13 ? 18.688 9.398 -4.09 1 88.69 13 ALA B O 1
ATOM 2501 N N . ARG B 1 14 ? 17.344 11.023 -3.383 1 82.94 14 ARG B N 1
ATOM 2502 C CA . ARG B 1 14 ? 16.312 10.062 -3 1 82.94 14 ARG B CA 1
ATOM 2503 C C . ARG B 1 14 ? 15.508 9.617 -4.211 1 82.94 14 ARG B C 1
ATOM 2505 O O . ARG B 1 14 ? 15.086 8.461 -4.293 1 82.94 14 ARG B O 1
ATOM 2512 N N . ARG B 1 15 ? 15.359 10.547 -5.121 1 79.75 15 ARG B N 1
ATOM 2513 C CA . ARG B 1 15 ? 14.523 10.258 -6.285 1 79.75 15 ARG B CA 1
ATOM 2514 C C . ARG B 1 15 ? 15.359 9.766 -7.457 1 79.75 15 ARG B C 1
ATOM 2516 O O . ARG B 1 15 ? 14.82 9.211 -8.422 1 79.75 15 ARG B O 1
ATOM 2523 N N . LEU B 1 16 ? 16.578 9.969 -7.43 1 86.44 16 LEU B N 1
ATOM 2524 C CA . LEU B 1 16 ? 17.547 9.672 -8.477 1 86.44 16 LEU B CA 1
ATOM 2525 C C . LEU B 1 16 ? 17.078 10.211 -9.82 1 86.44 16 LEU B C 1
ATOM 2527 O O . LEU B 1 16 ? 17.234 9.547 -10.852 1 86.44 16 LEU B O 1
ATOM 2531 N N . SER B 1 17 ? 16.5 11.305 -9.727 1 87.69 17 SER B N 1
ATOM 2532 C CA . SER B 1 17 ? 16 12.016 -10.906 1 87.69 17 SER B CA 1
ATOM 2533 C C . SER B 1 17 ? 15.93 13.516 -10.656 1 87.69 17 SER B C 1
ATOM 2535 O O . SER B 1 17 ? 15.297 13.961 -9.695 1 87.69 17 SER B O 1
ATOM 2537 N N . PHE B 1 18 ? 16.5 14.219 -11.602 1 89.5 18 PHE B N 1
ATOM 2538 C CA . PHE B 1 18 ? 16.469 15.672 -11.484 1 89.5 18 PHE B CA 1
ATOM 2539 C C . PHE B 1 18 ? 15.086 16.219 -11.797 1 89.5 18 PHE B C 1
ATOM 2541 O O . PHE B 1 18 ? 14.609 17.141 -11.141 1 89.5 18 PHE B O 1
ATOM 2548 N N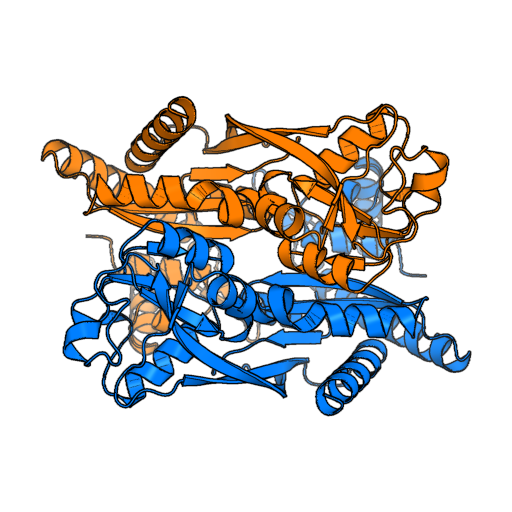 . THR B 1 19 ? 14.461 15.555 -12.656 1 86.25 19 THR B N 1
ATOM 2549 C CA . THR B 1 19 ? 13.125 15.984 -13.062 1 86.25 19 THR B CA 1
ATOM 2550 C C . THR B 1 19 ? 12.102 15.672 -11.977 1 86.25 19 THR B C 1
ATOM 2552 O O . THR B 1 19 ? 11.242 16.5 -11.664 1 86.25 19 THR B O 1
ATOM 2555 N N . LYS B 1 20 ? 12.266 14.578 -11.406 1 82.5 20 LYS B N 1
ATOM 2556 C CA . LYS B 1 20 ? 11.344 14.203 -10.344 1 82.5 20 LYS B CA 1
ATOM 2557 C C . LYS B 1 20 ? 11.555 15.062 -9.102 1 82.5 20 LYS B C 1
ATOM 2559 O O . LYS B 1 20 ? 10.602 15.398 -8.398 1 82.5 20 LYS B O 1
ATOM 2564 N N . ALA B 1 21 ? 12.742 15.344 -8.867 1 87.06 21 ALA B N 1
ATOM 2565 C CA . ALA B 1 21 ? 13.055 16.219 -7.738 1 87.06 21 ALA B CA 1
ATOM 2566 C C . ALA B 1 21 ? 12.445 17.609 -7.938 1 87.06 21 ALA B C 1
ATOM 2568 O O . ALA B 1 21 ? 11.906 18.188 -7 1 87.06 21 ALA B O 1
ATOM 2569 N N . ALA B 1 22 ? 12.484 18.094 -9.133 1 84.81 22 ALA B N 1
ATOM 2570 C CA . ALA B 1 22 ? 11.906 19.391 -9.453 1 84.81 22 ALA B CA 1
ATOM 2571 C C . ALA B 1 22 ? 10.398 19.406 -9.195 1 84.81 22 ALA B C 1
ATOM 2573 O O . ALA B 1 22 ? 9.883 20.328 -8.555 1 84.81 22 ALA B O 1
ATOM 2574 N N . ALA B 1 23 ? 9.805 18.375 -9.617 1 75.75 23 ALA B N 1
ATOM 2575 C CA . ALA B 1 23 ? 8.367 18.25 -9.422 1 75.75 23 ALA B CA 1
ATOM 2576 C C . ALA B 1 23 ? 8.016 18.188 -7.938 1 75.75 23 ALA B C 1
ATOM 2578 O O . ALA B 1 23 ? 7.082 18.844 -7.484 1 75.75 23 ALA B O 1
ATOM 2579 N N . ALA B 1 24 ? 8.875 17.484 -7.242 1 75.88 24 ALA B N 1
ATOM 2580 C CA . ALA B 1 24 ? 8.633 17.281 -5.816 1 75.88 24 ALA B CA 1
ATOM 2581 C C . ALA B 1 24 ? 8.812 18.578 -5.035 1 75.88 24 ALA B C 1
ATOM 2583 O O . ALA B 1 24 ? 8.125 18.812 -4.035 1 75.88 24 ALA B O 1
ATOM 2584 N N . LEU B 1 25 ? 9.68 19.375 -5.496 1 74.88 25 LEU B N 1
ATOM 2585 C CA . LEU B 1 25 ? 10.039 20.578 -4.77 1 74.88 25 LEU B CA 1
ATOM 2586 C C . LEU B 1 25 ? 9.344 21.797 -5.371 1 74.88 25 LEU B C 1
ATOM 2588 O O . LEU B 1 25 ? 9.523 22.922 -4.887 1 74.88 25 LEU B O 1
ATOM 2592 N N . PHE B 1 26 ? 8.555 21.484 -6.398 1 68.31 26 PHE B N 1
ATOM 2593 C CA . PHE B 1 26 ? 7.816 22.547 -7.082 1 68.31 26 PHE B CA 1
ATOM 2594 C C . PHE B 1 26 ? 8.758 23.625 -7.59 1 68.31 26 PHE B C 1
ATOM 2596 O O . PHE B 1 26 ? 8.508 24.812 -7.391 1 68.31 26 PHE B O 1
ATOM 2603 N N . ILE B 1 27 ? 9.898 23.266 -8.156 1 75.25 27 ILE B N 1
ATOM 2604 C CA . ILE B 1 27 ? 10.844 24.141 -8.836 1 75.25 27 ILE B CA 1
ATOM 2605 C C . ILE B 1 27 ? 11.18 23.562 -10.211 1 75.25 27 ILE B C 1
ATOM 2607 O O . ILE B 1 27 ? 10.672 22.5 -10.586 1 75.25 27 ILE B O 1
ATOM 2611 N N . THR B 1 28 ? 11.836 24.344 -11.008 1 81.38 28 THR B N 1
ATOM 2612 C CA . THR B 1 28 ? 12.18 23.906 -12.352 1 81.38 28 THR B CA 1
ATOM 2613 C C . THR B 1 28 ? 13.391 22.984 -12.336 1 81.38 28 THR B C 1
ATOM 2615 O O . THR B 1 28 ? 14.203 23.031 -11.406 1 81.38 28 THR B O 1
ATOM 2618 N N . GLN B 1 29 ? 13.445 22.109 -13.305 1 87.44 29 GLN B N 1
ATOM 2619 C CA . GLN B 1 29 ? 14.57 21.188 -13.406 1 87.44 29 GLN B CA 1
ATOM 2620 C C . GLN B 1 29 ? 15.891 21.938 -13.547 1 87.44 29 GLN B C 1
ATOM 2622 O O . GLN B 1 29 ? 16.891 21.562 -12.922 1 87.44 29 GLN B O 1
ATOM 2627 N N . PRO B 1 30 ? 15.961 23.031 -14.273 1 89.56 30 PRO B N 1
ATOM 2628 C CA . PRO B 1 30 ? 17.219 23.781 -14.328 1 89.56 30 PRO B CA 1
ATOM 2629 C C . PRO B 1 30 ? 17.641 24.328 -12.961 1 89.56 30 PRO B C 1
ATOM 2631 O O . PRO B 1 30 ? 18.828 24.359 -12.648 1 89.56 30 PRO B O 1
ATOM 2634 N N . ALA B 1 31 ? 16.625 24.672 -12.211 1 85.44 31 ALA B N 1
ATOM 2635 C CA . ALA B 1 31 ? 16.922 25.141 -10.859 1 85.44 31 ALA B CA 1
ATOM 2636 C C . ALA B 1 31 ? 17.531 24.031 -10.016 1 85.44 31 ALA B C 1
ATOM 2638 O O . ALA B 1 31 ? 18.484 24.266 -9.273 1 85.44 31 ALA B O 1
ATOM 2639 N N . VAL B 1 32 ? 16.969 22.875 -10.164 1 91 32 VAL B N 1
ATOM 2640 C CA . VAL B 1 32 ? 17.531 21.719 -9.477 1 91 32 VAL B CA 1
ATOM 2641 C C . VAL B 1 32 ? 18.984 21.5 -9.906 1 91 32 VAL B C 1
ATOM 2643 O O . VAL B 1 32 ? 19.859 21.328 -9.062 1 91 32 VAL B O 1
ATOM 2646 N N . THR B 1 33 ? 19.266 21.516 -11.18 1 92.69 33 THR B N 1
ATOM 2647 C CA . THR B 1 33 ? 20.594 21.312 -11.742 1 92.69 33 THR B CA 1
ATOM 2648 C C . THR B 1 33 ? 21.562 22.344 -11.203 1 92.69 33 THR B C 1
ATOM 2650 O O . THR B 1 33 ? 22.703 22.016 -10.836 1 92.69 33 THR B O 1
ATOM 2653 N N . LYS B 1 34 ? 21.109 23.578 -11.109 1 89.31 34 LYS B N 1
ATOM 2654 C CA . LYS B 1 34 ? 21.938 24.656 -10.617 1 89.31 34 LYS B CA 1
ATOM 2655 C C . LYS B 1 34 ? 22.344 24.438 -9.164 1 89.31 34 LYS B C 1
ATOM 2657 O O . LYS B 1 34 ? 23.516 24.609 -8.812 1 89.31 34 LYS B O 1
ATOM 2662 N N . HIS B 1 35 ? 21.406 24.078 -8.422 1 88.62 35 HIS B N 1
ATOM 2663 C CA . HIS B 1 35 ? 21.672 23.828 -7.016 1 88.62 35 HIS B CA 1
ATOM 2664 C C . HIS B 1 35 ? 22.688 22.703 -6.84 1 88.62 35 HIS B C 1
ATOM 2666 O O . HIS B 1 35 ? 23.594 22.797 -6.012 1 88.62 35 HIS B O 1
ATOM 2672 N N . ILE B 1 36 ? 22.516 21.656 -7.621 1 93.06 36 ILE B N 1
ATOM 2673 C CA . ILE B 1 36 ? 23.422 20.516 -7.527 1 93.06 36 ILE B CA 1
ATOM 2674 C C . ILE B 1 36 ? 24.812 20.922 -7.977 1 93.06 36 ILE B C 1
ATOM 2676 O O . ILE B 1 36 ? 25.812 20.594 -7.32 1 93.06 36 ILE B O 1
ATOM 2680 N N . ASN B 1 37 ? 24.875 21.641 -9.008 1 92.06 37 ASN B N 1
ATOM 2681 C CA . ASN B 1 37 ? 26.156 22.109 -9.508 1 92.06 37 ASN B CA 1
ATOM 2682 C C . ASN B 1 37 ? 26.875 22.984 -8.477 1 92.06 37 ASN B C 1
ATOM 2684 O O . ASN B 1 37 ? 28.078 22.875 -8.297 1 92.06 37 ASN B O 1
ATOM 2688 N N . GLU B 1 38 ? 26.125 23.812 -7.891 1 85.88 38 GLU B N 1
ATOM 2689 C CA . GLU B 1 38 ? 26.703 24.703 -6.883 1 85.88 38 GLU B CA 1
ATOM 2690 C C . GLU B 1 38 ? 27.25 23.906 -5.699 1 85.88 38 GLU B C 1
ATOM 2692 O O . GLU B 1 38 ? 28.312 24.219 -5.176 1 85.88 38 GLU B O 1
ATOM 2697 N N . LEU B 1 39 ? 26.578 22.922 -5.352 1 87.25 39 LEU B N 1
ATOM 2698 C CA . LEU B 1 39 ? 27.047 22.062 -4.27 1 87.25 39 LEU B CA 1
ATOM 2699 C C . LEU B 1 39 ? 28.312 21.312 -4.672 1 87.25 39 LEU B C 1
ATOM 2701 O O . LEU B 1 39 ? 29.25 21.203 -3.875 1 87.25 39 LEU B O 1
ATOM 2705 N N . GLU B 1 40 ? 28.281 20.812 -5.879 1 90.75 40 GLU B N 1
ATOM 2706 C CA . GLU B 1 40 ? 29.438 20.078 -6.375 1 90.75 40 GLU B CA 1
ATOM 2707 C C . GLU B 1 40 ? 30.656 20.984 -6.48 1 90.75 40 GLU B C 1
ATOM 2709 O O . GLU B 1 40 ? 31.781 20.562 -6.184 1 90.75 40 GLU B O 1
ATOM 2714 N N . GLN B 1 41 ? 30.422 22.203 -6.816 1 84.56 41 GLN B N 1
ATOM 2715 C CA . GLN B 1 41 ? 31.5 23.188 -6.875 1 84.56 41 GLN B CA 1
ATOM 2716 C C . GLN B 1 41 ? 32 23.531 -5.48 1 84.56 41 GLN B C 1
ATOM 2718 O O . GLN B 1 41 ? 33.219 23.641 -5.258 1 84.56 41 GLN B O 1
ATOM 2723 N N . GLN B 1 42 ? 31.156 23.703 -4.613 1 79.75 42 GLN B N 1
ATOM 2724 C CA . GLN B 1 42 ? 31.5 24.062 -3.242 1 79.75 42 GLN B CA 1
ATOM 2725 C C . GLN B 1 42 ? 32.375 23 -2.604 1 79.75 42 GLN B C 1
ATOM 2727 O O . GLN B 1 42 ? 33.344 23.328 -1.889 1 79.75 42 GLN B O 1
ATOM 2732 N N . TYR B 1 43 ? 32.062 21.766 -2.91 1 81.88 43 TYR B N 1
ATOM 2733 C CA . TYR B 1 43 ? 32.781 20.672 -2.273 1 81.88 43 TYR B CA 1
ATOM 2734 C C . TYR B 1 43 ? 33.844 20.094 -3.213 1 81.88 43 TYR B C 1
ATOM 2736 O O . TYR B 1 43 ? 34.562 19.172 -2.842 1 81.88 43 TYR B O 1
ATOM 2744 N N . ASP B 1 44 ? 33.906 20.594 -4.348 1 85.06 44 ASP B N 1
ATOM 2745 C CA . ASP B 1 44 ? 34.844 20.172 -5.375 1 85.06 44 ASP B CA 1
ATOM 2746 C C . ASP B 1 44 ? 34.781 18.672 -5.594 1 85.06 44 ASP B C 1
ATOM 2748 O O . ASP B 1 44 ? 35.812 17.984 -5.621 1 85.06 44 ASP B O 1
ATOM 2752 N N . ASN B 1 45 ? 33.562 18.141 -5.566 1 87.69 45 ASN B N 1
ATOM 2753 C CA . ASN B 1 45 ? 33.281 16.734 -5.801 1 87.69 45 ASN B CA 1
ATOM 2754 C C . ASN B 1 45 ? 31.969 16.562 -6.582 1 87.69 45 ASN B C 1
ATOM 2756 O O . ASN B 1 45 ? 31 17.297 -6.352 1 87.69 45 ASN B O 1
ATOM 2760 N N . LYS B 1 46 ? 32 15.617 -7.449 1 92.31 46 LYS B N 1
ATOM 2761 C CA . LYS B 1 46 ? 30.734 15.227 -8.047 1 92.31 46 LYS B CA 1
ATOM 2762 C C . LYS B 1 46 ? 29.891 14.414 -7.07 1 92.31 46 LYS B C 1
ATOM 2764 O O . LYS B 1 46 ? 30.406 13.57 -6.344 1 92.31 46 LYS B O 1
ATOM 2769 N N . LEU B 1 47 ? 28.656 14.812 -7.09 1 92.44 47 LEU B N 1
ATOM 2770 C CA . LEU B 1 47 ? 27.766 14.141 -6.145 1 92.44 47 LEU B CA 1
ATOM 2771 C C . LEU B 1 47 ? 26.969 13.047 -6.84 1 92.44 47 LEU B C 1
ATOM 2773 O O . LEU B 1 47 ? 26.469 12.125 -6.188 1 92.44 47 LEU B O 1
ATOM 2777 N N . PHE B 1 48 ? 26.75 13.281 -8.133 1 93.94 48 PHE B N 1
ATOM 2778 C CA . PHE B 1 48 ? 26.016 12.32 -8.945 1 93.94 48 PHE B CA 1
ATOM 2779 C C . PHE B 1 48 ? 26.828 11.906 -10.164 1 93.94 48 PHE B C 1
ATOM 2781 O O . PHE B 1 48 ? 27.672 12.672 -10.641 1 93.94 48 PHE B O 1
ATOM 2788 N N . GLU B 1 49 ? 26.578 10.648 -10.539 1 90.5 49 GLU B N 1
ATOM 2789 C CA . GLU B 1 49 ? 27.156 10.148 -11.789 1 90.5 49 GLU B CA 1
ATOM 2790 C C . GLU B 1 49 ? 26.094 9.414 -12.609 1 90.5 49 GLU B C 1
ATOM 2792 O O . GLU B 1 49 ? 25.047 9.023 -12.094 1 90.5 49 GLU B O 1
ATOM 2797 N N . ARG B 1 50 ? 26.312 9.461 -13.875 1 82.62 50 ARG B N 1
ATOM 2798 C CA . ARG B 1 50 ? 25.391 8.781 -14.773 1 82.62 50 ARG B CA 1
ATOM 2799 C C . ARG B 1 50 ? 25.891 7.395 -15.141 1 82.62 50 ARG B C 1
ATOM 2801 O O . ARG B 1 50 ? 27.078 7.219 -15.422 1 82.62 50 ARG B O 1
ATOM 2808 N N . LYS B 1 51 ? 25.141 6.48 -14.867 1 77.19 51 LYS B N 1
ATOM 2809 C CA . LYS B 1 51 ? 25.344 5.137 -15.406 1 77.19 51 LYS B CA 1
ATOM 2810 C C . LYS B 1 51 ? 24.281 4.785 -16.438 1 77.19 51 LYS B C 1
ATOM 2812 O O . LYS B 1 51 ? 23.172 4.359 -16.078 1 77.19 51 LYS B O 1
ATOM 2817 N N . GLY B 1 52 ? 24.688 4.918 -17.703 1 73.06 52 GLY B N 1
ATOM 2818 C CA . GLY B 1 52 ? 23.656 4.812 -18.719 1 73.06 52 GLY B CA 1
ATOM 2819 C C . GLY B 1 52 ? 22.609 5.906 -18.641 1 73.06 52 GLY B C 1
ATOM 2820 O O . GLY B 1 52 ? 22.938 7.094 -18.672 1 73.06 52 GLY B O 1
ATOM 2821 N N . ASN B 1 53 ? 21.422 5.484 -18.438 1 72.38 53 ASN B N 1
ATOM 2822 C CA . ASN B 1 53 ? 20.328 6.434 -18.344 1 72.38 53 ASN B CA 1
ATOM 2823 C C . ASN B 1 53 ? 19.891 6.652 -16.906 1 72.38 53 ASN B C 1
ATOM 2825 O O . ASN B 1 53 ? 18.891 7.336 -16.641 1 72.38 53 ASN B O 1
ATOM 2829 N N . LYS B 1 54 ? 20.672 6.156 -16.062 1 79.44 54 LYS B N 1
ATOM 2830 C CA . LYS B 1 54 ? 20.281 6.27 -14.656 1 79.44 54 LYS B CA 1
ATOM 2831 C C . LYS B 1 54 ? 21.281 7.137 -13.883 1 79.44 54 LYS B C 1
ATOM 2833 O O . LYS B 1 54 ? 22.484 7.102 -14.156 1 79.44 54 LYS B O 1
ATOM 2838 N N . ILE B 1 55 ? 20.688 7.969 -12.984 1 87.19 55 ILE B N 1
ATOM 2839 C CA . ILE B 1 55 ? 21.484 8.805 -12.094 1 87.19 55 ILE B CA 1
ATOM 2840 C C . ILE B 1 55 ? 21.766 8.062 -10.789 1 87.19 55 ILE B C 1
ATOM 2842 O O . ILE B 1 55 ? 20.891 7.367 -10.266 1 87.19 55 ILE B O 1
ATOM 2846 N N . GLN B 1 56 ? 23.031 8.023 -10.414 1 89.38 56 GLN B N 1
ATOM 2847 C CA . GLN B 1 56 ? 23.375 7.434 -9.125 1 89.38 56 GLN B CA 1
ATOM 2848 C C . GLN B 1 56 ? 24.281 8.359 -8.32 1 89.38 56 GLN B C 1
ATOM 2850 O O . GLN B 1 56 ? 24.938 9.242 -8.883 1 89.38 56 GLN B O 1
ATOM 2855 N N . LEU B 1 57 ? 24.359 8.062 -7.012 1 89.94 57 LEU B N 1
ATOM 2856 C CA . LEU B 1 57 ? 25.219 8.844 -6.137 1 89.94 57 LEU B CA 1
ATOM 2857 C C . LEU B 1 57 ? 26.672 8.398 -6.266 1 89.94 57 LEU B C 1
ATOM 2859 O O . LEU B 1 57 ? 26.953 7.199 -6.387 1 89.94 57 LEU B O 1
ATOM 2863 N N . THR B 1 58 ? 27.656 9.352 -6.289 1 88.44 58 THR B N 1
ATOM 2864 C CA . THR B 1 58 ? 29.062 9.055 -6.09 1 88.44 58 THR B CA 1
ATOM 2865 C C . THR B 1 58 ? 29.359 8.758 -4.621 1 88.44 58 THR B C 1
ATOM 2867 O O . THR B 1 58 ? 28.469 8.859 -3.775 1 88.44 58 THR B O 1
ATOM 2870 N N . ALA B 1 59 ? 30.578 8.375 -4.355 1 82.81 59 ALA B N 1
ATOM 2871 C CA . ALA B 1 59 ? 30.984 8.188 -2.965 1 82.81 59 ALA B CA 1
ATOM 2872 C C . ALA B 1 59 ? 30.797 9.477 -2.164 1 82.81 59 ALA B C 1
ATOM 2874 O O . ALA B 1 59 ? 30.344 9.438 -1.021 1 82.81 59 ALA B O 1
ATOM 2875 N N . ALA B 1 60 ? 31.172 10.484 -2.748 1 84.94 60 ALA B N 1
ATOM 2876 C CA . ALA B 1 60 ? 30.984 11.789 -2.123 1 84.94 60 ALA B CA 1
ATOM 2877 C C . ALA B 1 60 ? 29.5 12.086 -1.935 1 84.94 60 ALA B C 1
ATOM 2879 O O . ALA B 1 60 ? 29.094 12.656 -0.915 1 84.94 60 ALA B O 1
ATOM 2880 N N . GLY B 1 61 ? 28.703 11.719 -2.904 1 90.31 61 GLY B N 1
ATOM 2881 C CA . GLY B 1 61 ? 27.25 11.875 -2.797 1 90.31 61 GLY B CA 1
ATOM 2882 C C . GLY B 1 61 ? 26.656 11.086 -1.646 1 90.31 61 GLY B C 1
ATOM 2883 O O . GLY B 1 61 ? 25.812 11.602 -0.912 1 90.31 61 GLY B O 1
ATOM 2884 N N . GLU B 1 62 ? 27.125 9.953 -1.479 1 85.69 62 GLU B N 1
ATOM 2885 C CA . GLU B 1 62 ? 26.641 9.102 -0.391 1 85.69 62 GLU B CA 1
ATOM 2886 C C . GLU B 1 62 ? 27.016 9.688 0.968 1 85.69 62 GLU B C 1
ATOM 2888 O O . GLU B 1 62 ? 26.219 9.664 1.901 1 85.69 62 GLU B O 1
ATOM 2893 N N . LEU B 1 63 ? 28.234 10.141 1.043 1 81.56 63 LEU B N 1
ATOM 2894 C CA . LEU B 1 63 ? 28.703 10.773 2.271 1 81.56 63 LEU B CA 1
ATOM 2895 C C . LEU B 1 63 ? 27.875 12.008 2.604 1 81.56 63 LEU B C 1
ATOM 2897 O O . LEU B 1 63 ? 27.438 12.18 3.742 1 81.56 63 LEU B O 1
ATOM 2901 N N . LEU B 1 64 ? 27.625 12.781 1.608 1 85.25 64 LEU B N 1
ATOM 2902 C CA . LEU B 1 64 ? 26.828 13.984 1.827 1 85.25 64 LEU B CA 1
ATOM 2903 C C . LEU B 1 64 ? 25.406 13.625 2.207 1 85.25 64 LEU B C 1
ATOM 2905 O O . LEU B 1 64 ? 24.781 14.297 3.039 1 85.25 64 LEU B O 1
ATOM 2909 N N . LEU B 1 65 ? 24.891 12.609 1.576 1 87.62 65 LEU B N 1
ATOM 2910 C CA . LEU B 1 65 ? 23.531 12.172 1.896 1 87.62 65 LEU B CA 1
ATOM 2911 C C . LEU B 1 65 ? 23.422 11.781 3.367 1 87.62 65 LEU B C 1
ATOM 2913 O O . LEU B 1 65 ? 22.484 12.195 4.051 1 87.62 65 LEU B O 1
ATOM 2917 N N . SER B 1 66 ? 24.375 11.102 3.846 1 80.19 66 SER B N 1
ATOM 2918 C CA . SER B 1 66 ? 24.391 10.695 5.25 1 80.19 66 SER B CA 1
ATOM 2919 C C . SER B 1 66 ? 24.406 11.906 6.172 1 80.19 66 SER B C 1
ATOM 2921 O O . SER B 1 66 ? 23.656 11.969 7.145 1 80.19 66 SER B O 1
ATOM 2923 N N . HIS B 1 67 ? 25.234 12.836 5.824 1 75.5 67 HIS B N 1
ATOM 2924 C CA . HIS B 1 67 ? 25.344 14.047 6.629 1 75.5 67 HIS B CA 1
ATOM 2925 C C . HIS B 1 67 ? 24.062 14.875 6.531 1 75.5 67 HIS B C 1
ATOM 2927 O O . HIS B 1 67 ? 23.625 15.453 7.523 1 75.5 67 HIS B O 1
ATOM 2933 N N . THR B 1 68 ? 23.531 14.898 5.328 1 80.19 68 THR B N 1
ATOM 2934 C CA . THR B 1 68 ? 22.312 15.672 5.109 1 80.19 68 THR B CA 1
ATOM 2935 C C . THR B 1 68 ? 21.141 15.102 5.922 1 80.19 68 THR B C 1
ATOM 2937 O O . THR B 1 68 ? 20.375 15.844 6.531 1 80.19 68 THR B O 1
ATOM 2940 N N . GLU B 1 69 ? 21.078 13.836 5.957 1 78.38 69 GLU B N 1
ATOM 2941 C CA . GLU B 1 69 ? 20.047 13.172 6.746 1 78.38 69 GLU B CA 1
ATOM 2942 C C . GLU B 1 69 ? 20.188 13.492 8.227 1 78.38 69 GLU B C 1
ATOM 2944 O O . GLU B 1 69 ? 19.203 13.789 8.906 1 78.38 69 GLU B O 1
ATOM 2949 N N . ALA B 1 70 ? 21.406 13.438 8.727 1 71.75 70 ALA B N 1
ATOM 2950 C CA . ALA B 1 70 ? 21.672 13.789 10.117 1 71.75 70 ALA B CA 1
ATOM 2951 C C . ALA B 1 70 ? 21.312 15.25 10.391 1 71.75 70 ALA B C 1
ATOM 2953 O O . ALA B 1 70 ? 20.734 15.57 11.438 1 71.75 70 ALA B O 1
ATOM 2954 N N . LEU B 1 71 ? 21.656 16.047 9.461 1 70 71 LEU B N 1
ATOM 2955 C CA . LEU B 1 71 ? 21.359 17.469 9.586 1 70 71 LEU B CA 1
ATOM 2956 C C . LEU B 1 71 ? 19.859 17.719 9.641 1 70 71 LEU B C 1
ATOM 2958 O O . LEU B 1 71 ? 19.375 18.5 10.461 1 70 71 LEU B O 1
ATOM 2962 N N . PHE B 1 72 ? 19.141 17.062 8.797 1 72.88 72 PHE B N 1
ATOM 2963 C CA . PHE B 1 72 ? 17.688 17.234 8.766 1 72.88 72 PHE B CA 1
ATOM 2964 C C . PHE B 1 72 ? 17.062 16.781 10.07 1 72.88 72 PHE B C 1
ATOM 2966 O O . PHE B 1 72 ? 16.094 17.375 10.547 1 72.88 72 PHE B O 1
ATOM 2973 N N . ASP B 1 73 ? 17.641 15.805 10.664 1 68.19 73 ASP B N 1
ATOM 2974 C CA . ASP B 1 73 ? 17.203 15.352 11.984 1 68.19 73 ASP B CA 1
ATOM 2975 C C . ASP B 1 73 ? 17.391 16.453 13.031 1 68.19 73 ASP B C 1
ATOM 2977 O O . ASP B 1 73 ? 16.5 16.688 13.844 1 68.19 73 ASP B O 1
ATOM 2981 N N . VAL B 1 74 ? 18.547 17.031 12.961 1 63.81 74 VAL B N 1
ATOM 2982 C CA . VAL B 1 74 ? 18.859 18.109 13.898 1 63.81 74 VAL B CA 1
ATOM 2983 C C . VAL B 1 74 ? 17.891 19.281 13.695 1 63.81 74 VAL B C 1
ATOM 2985 O O . VAL B 1 74 ? 17.344 19.812 14.656 1 63.81 74 VAL B O 1
ATOM 2988 N N . TYR B 1 75 ? 17.688 19.656 12.445 1 62.66 75 TYR B N 1
ATOM 2989 C CA . TYR B 1 75 ? 16.781 20.75 12.148 1 62.66 75 TYR B CA 1
ATOM 2990 C C . TYR B 1 75 ? 15.383 20.453 12.672 1 62.66 75 TYR B C 1
ATOM 2992 O O . TYR B 1 75 ? 14.727 21.328 13.234 1 62.66 75 TYR B O 1
ATOM 3000 N N . ARG B 1 76 ? 14.906 19.328 12.469 1 64.19 76 ARG B N 1
ATOM 3001 C CA . ARG B 1 76 ? 13.586 18.938 12.938 1 64.19 76 ARG B CA 1
ATOM 3002 C C . ARG B 1 76 ? 13.484 19.047 14.453 1 64.19 76 ARG B C 1
ATOM 3004 O O . ARG B 1 76 ? 12.477 19.516 14.984 1 64.19 76 ARG B O 1
ATOM 3011 N N . ASN B 1 77 ? 14.492 18.656 15.109 1 61.53 77 ASN B N 1
ATOM 3012 C CA . ASN B 1 77 ? 14.516 18.75 16.562 1 61.53 77 ASN B CA 1
ATOM 3013 C C . ASN B 1 77 ? 14.555 20.203 17.047 1 61.53 77 ASN B C 1
ATOM 3015 O O . ASN B 1 77 ? 13.898 20.562 18.031 1 61.53 77 ASN B O 1
ATOM 3019 N N . ILE B 1 78 ? 15.352 20.984 16.375 1 56.41 78 ILE B N 1
ATOM 3020 C CA . ILE B 1 78 ? 15.43 22.406 16.703 1 56.41 78 ILE B CA 1
ATOM 3021 C C . ILE B 1 78 ? 14.047 23.047 16.562 1 56.41 78 ILE B C 1
ATOM 3023 O O . ILE B 1 78 ? 13.586 23.75 17.469 1 56.41 78 ILE B O 1
ATOM 3027 N N . ASP B 1 79 ? 13.484 22.797 15.469 1 58.09 79 ASP B N 1
ATOM 3028 C CA . ASP B 1 79 ? 12.172 23.375 15.219 1 58.09 79 ASP B CA 1
ATOM 3029 C C . ASP B 1 79 ? 11.172 22.953 16.297 1 58.09 79 ASP B C 1
ATOM 3031 O O . ASP B 1 79 ? 10.43 23.797 16.828 1 58.09 79 ASP B O 1
ATOM 3035 N N . PHE B 1 80 ? 11.227 21.797 16.625 1 58.12 80 PHE B N 1
ATOM 3036 C CA . PHE B 1 80 ? 10.32 21.281 17.641 1 58.12 80 PHE B CA 1
ATOM 3037 C C . PHE B 1 80 ? 10.617 21.906 19 1 58.12 80 PHE B C 1
ATOM 3039 O O . PHE B 1 80 ? 9.711 22.422 19.672 1 58.12 80 PHE B O 1
ATOM 3046 N N . ASP B 1 81 ? 11.805 21.875 19.375 1 56.53 81 ASP B N 1
ATOM 3047 C CA . ASP B 1 81 ? 12.195 22.375 20.688 1 56.53 81 ASP B CA 1
ATOM 3048 C C . ASP B 1 81 ? 11.945 23.875 20.812 1 56.53 81 ASP B C 1
ATOM 3050 O O . ASP B 1 81 ? 11.461 24.359 21.828 1 56.53 81 ASP B O 1
ATOM 3054 N N . MET B 1 82 ? 12.32 24.562 19.797 1 55.28 82 MET B N 1
ATOM 3055 C CA . MET B 1 82 ? 12.133 26.016 19.812 1 55.28 82 MET B CA 1
ATOM 3056 C C . MET B 1 82 ? 10.648 26.359 19.844 1 55.28 82 MET B C 1
ATOM 3058 O O . MET B 1 82 ? 10.242 27.297 20.547 1 55.28 82 MET B O 1
ATOM 3062 N N . ASN B 1 83 ? 9.992 25.594 19.031 1 56.44 83 ASN B N 1
ATOM 3063 C CA . ASN B 1 83 ? 8.555 25.844 19.016 1 56.44 83 ASN B CA 1
ATOM 3064 C C . ASN B 1 83 ? 7.898 25.406 20.328 1 56.44 83 ASN B C 1
ATOM 3066 O O . ASN B 1 83 ? 6.926 26.031 20.766 1 56.44 83 ASN B O 1
ATOM 3070 N N . ALA B 1 84 ? 8.406 24.359 20.875 1 54.78 84 ALA B N 1
ATOM 3071 C CA . ALA B 1 84 ? 7.922 23.922 22.172 1 54.78 84 ALA B CA 1
ATOM 3072 C C . ALA B 1 84 ? 8.117 25.016 23.234 1 54.78 84 ALA B C 1
ATOM 3074 O O . ALA B 1 84 ? 7.316 25.125 24.156 1 54.78 84 ALA B O 1
ATOM 3075 N N . LEU B 1 85 ? 9.188 25.703 23.047 1 48.66 85 LEU B N 1
ATOM 3076 C CA . LEU B 1 85 ? 9.461 26.781 23.984 1 48.66 85 LEU B CA 1
ATOM 3077 C C . LEU B 1 85 ? 8.414 27.875 23.859 1 48.66 85 LEU B C 1
ATOM 3079 O O . LEU B 1 85 ? 8.141 28.594 24.828 1 48.66 85 LEU B O 1
ATOM 3083 N N . VAL B 1 86 ? 7.988 28.078 22.719 1 50.91 86 VAL B N 1
ATOM 3084 C CA . VAL B 1 86 ? 6.977 29.125 22.578 1 50.91 86 VAL B CA 1
ATOM 3085 C C . VAL B 1 86 ? 5.586 28.5 22.594 1 50.91 86 VAL B C 1
ATOM 3087 O O . VAL B 1 86 ? 4.605 29.141 22.219 1 50.91 86 VAL B O 1
ATOM 3090 N N . HIS B 1 87 ? 5.406 27.375 23.203 1 51.41 87 HIS B N 1
ATOM 3091 C CA . HIS B 1 87 ? 4.168 26.641 23.391 1 51.41 87 HIS B CA 1
ATOM 3092 C C . HIS B 1 87 ? 3.49 26.344 22.047 1 51.41 87 HIS B C 1
ATOM 3094 O O . HIS B 1 87 ? 2.264 26.234 21.984 1 51.41 87 HIS B O 1
ATOM 3100 N N . LYS B 1 88 ? 4.309 26.656 20.953 1 56.59 88 LYS B N 1
ATOM 3101 C CA . LYS B 1 88 ? 3.717 26.344 19.672 1 56.59 88 LYS B CA 1
ATOM 3102 C C . LYS B 1 88 ? 4.34 25.078 19.078 1 56.59 88 LYS B C 1
ATOM 3104 O O . LYS B 1 88 ? 5.551 25.016 18.859 1 56.59 88 LYS B O 1
ATOM 3109 N N . LYS B 1 89 ? 3.717 24 19.359 1 63.91 89 LYS B N 1
ATOM 3110 C CA . LYS B 1 89 ? 4.219 22.797 18.703 1 63.91 89 LYS B CA 1
ATOM 3111 C C . LYS B 1 89 ? 3.926 22.812 17.203 1 63.91 89 LYS B C 1
ATOM 3113 O O . LYS B 1 89 ? 2.768 22.75 16.797 1 63.91 89 LYS B O 1
ATOM 3118 N N . GLU B 1 90 ? 4.984 23.234 16.391 1 73.81 90 GLU B N 1
ATOM 3119 C CA . GLU B 1 90 ? 4.848 23.266 14.945 1 73.81 90 GLU B CA 1
ATOM 3120 C C . GLU B 1 90 ? 5.898 22.391 14.273 1 73.81 90 GLU B C 1
ATOM 3122 O O . GLU B 1 90 ? 6.871 21.969 14.914 1 73.81 90 GLU B O 1
ATOM 3127 N N . GLY B 1 91 ? 5.625 21.875 13.102 1 82.94 91 GLY B N 1
ATOM 3128 C CA . GLY B 1 91 ? 6.559 21.062 12.344 1 82.94 91 GLY B CA 1
ATOM 3129 C C . GLY B 1 91 ? 5.879 19.984 11.531 1 82.94 91 GLY B C 1
ATOM 3130 O O . GLY B 1 91 ? 4.652 19.969 11.406 1 82.94 91 GLY B O 1
ATOM 3131 N N . ILE B 1 92 ? 6.785 19.203 10.914 1 87.38 92 ILE B N 1
ATOM 3132 C CA . ILE B 1 92 ? 6.281 18.109 10.094 1 87.38 92 ILE B CA 1
ATOM 3133 C C . ILE B 1 92 ? 6.598 16.766 10.766 1 87.38 92 ILE B C 1
ATOM 3135 O O . ILE B 1 92 ? 7.738 16.531 11.156 1 87.38 92 ILE B O 1
ATOM 3139 N N . LEU B 1 93 ? 5.594 16.016 10.961 1 92.31 93 LEU B N 1
ATOM 3140 C CA . LEU B 1 93 ? 5.723 14.68 11.516 1 92.31 93 LEU B CA 1
ATOM 3141 C C . LEU B 1 93 ? 5.676 13.625 10.414 1 92.31 93 LEU B C 1
ATOM 3143 O O . LEU B 1 93 ? 4.652 13.469 9.742 1 92.31 93 LEU B O 1
ATOM 3147 N N . TYR B 1 94 ? 6.777 12.93 10.25 1 94.44 94 TYR B N 1
ATOM 3148 C CA . TYR B 1 94 ? 6.859 11.844 9.281 1 94.44 94 TYR B CA 1
ATOM 3149 C C . TYR B 1 94 ? 6.578 10.5 9.945 1 94.44 94 TYR B C 1
ATOM 3151 O O . TYR B 1 94 ? 7.367 10.031 10.766 1 94.44 94 TYR B O 1
ATOM 3159 N N . LEU B 1 95 ? 5.465 9.922 9.484 1 97.25 95 LEU B N 1
ATOM 3160 C CA . LEU B 1 95 ? 5.012 8.664 10.07 1 97.25 95 LEU B CA 1
ATOM 3161 C C . LEU B 1 95 ? 5 7.555 9.023 1 97.25 95 LEU B C 1
ATOM 3163 O O . LEU B 1 95 ? 4.871 7.824 7.828 1 97.25 95 LEU B O 1
ATOM 3167 N N . GLY B 1 96 ? 5.223 6.367 9.492 1 98 96 GLY B N 1
ATOM 3168 C CA . GLY B 1 96 ? 4.961 5.164 8.719 1 98 96 GLY B CA 1
ATOM 3169 C C . GLY B 1 96 ? 4.02 4.199 9.414 1 98 96 GLY B C 1
ATOM 3170 O O . GLY B 1 96 ? 4.062 4.051 10.633 1 98 96 GLY B O 1
ATOM 3171 N N . ALA B 1 97 ? 3.172 3.594 8.633 1 98.19 97 ALA B N 1
ATOM 3172 C CA . ALA B 1 97 ? 2.279 2.584 9.195 1 98.19 97 ALA B CA 1
ATOM 3173 C C . ALA B 1 97 ? 2.115 1.403 8.242 1 98.19 97 ALA B C 1
ATOM 3175 O O . ALA B 1 97 ? 2.031 1.587 7.023 1 98.19 97 ALA B O 1
ATOM 3176 N N . SER B 1 98 ? 2.102 0.243 8.844 1 97.69 98 SER B N 1
ATOM 3177 C CA . SER B 1 98 ? 1.806 -0.942 8.047 1 97.69 98 SER B CA 1
ATOM 3178 C C . SER B 1 98 ? 0.403 -0.873 7.449 1 97.69 98 SER B C 1
ATOM 3180 O O . SER B 1 98 ? -0.422 -0.066 7.887 1 97.69 98 SER B O 1
ATOM 3182 N N . THR B 1 99 ? 0.179 -1.747 6.523 1 96.5 99 THR B N 1
ATOM 3183 C CA . THR B 1 99 ? -1.077 -1.755 5.781 1 96.5 99 THR B CA 1
ATOM 3184 C C . THR B 1 99 ? -2.268 -1.848 6.73 1 96.5 99 THR B C 1
ATOM 3186 O O . THR B 1 99 ? -3.203 -1.051 6.641 1 96.5 99 THR B O 1
ATOM 3189 N N . THR B 1 100 ? -2.283 -2.746 7.668 1 97.25 100 THR B N 1
ATOM 3190 C CA . THR B 1 100 ? -3.402 -2.936 8.586 1 97.25 100 THR B CA 1
ATOM 3191 C C . THR B 1 100 ? -3.607 -1.696 9.453 1 97.25 100 THR B C 1
ATOM 3193 O O . THR B 1 100 ? -4.73 -1.208 9.586 1 97.25 100 THR B O 1
ATOM 3196 N N . VAL B 1 101 ? -2.557 -1.189 9.945 1 97.31 101 VAL B N 1
ATOM 3197 C CA . VAL B 1 101 ? -2.625 -0.046 10.852 1 97.31 101 VAL B CA 1
ATOM 3198 C C . VAL B 1 101 ? -3.098 1.189 10.086 1 97.31 101 VAL B C 1
ATOM 3200 O O . VAL B 1 101 ? -4.012 1.888 10.531 1 97.31 101 VAL B O 1
ATOM 3203 N N . SER B 1 102 ? -2.508 1.448 8.961 1 97.38 102 SER B N 1
ATOM 3204 C CA . SER B 1 102 ? -2.781 2.66 8.195 1 97.38 102 SER B CA 1
ATOM 3205 C C . SER B 1 102 ? -4.23 2.701 7.723 1 97.38 102 SER B C 1
ATOM 3207 O O . SER B 1 102 ? -4.84 3.771 7.668 1 97.38 102 SER B O 1
ATOM 3209 N N . GLN B 1 103 ? -4.762 1.562 7.469 1 96.31 103 GLN B N 1
ATOM 3210 C CA . GLN B 1 103 ? -6.055 1.543 6.793 1 96.31 103 GLN B CA 1
ATOM 3211 C C . GLN B 1 103 ? -7.199 1.413 7.797 1 96.31 103 GLN B C 1
ATOM 3213 O O . GLN B 1 103 ? -8.32 1.852 7.527 1 96.31 103 GLN B O 1
ATOM 3218 N N . TYR B 1 104 ? -6.895 0.904 9.016 1 96.44 104 TYR B N 1
ATOM 3219 C CA . TYR B 1 104 ? -8.047 0.509 9.812 1 96.44 104 TYR B CA 1
ATOM 3220 C C . TYR B 1 104 ? -7.922 1.023 11.242 1 96.44 104 TYR B C 1
ATOM 3222 O O . TYR B 1 104 ? -8.875 0.938 12.023 1 96.44 104 TYR B O 1
ATOM 3230 N N . ILE B 1 105 ? -6.824 1.566 11.57 1 95.75 105 ILE B N 1
ATOM 3231 C CA . ILE B 1 105 ? -6.625 1.823 12.992 1 95.75 105 ILE B CA 1
ATOM 3232 C C . ILE B 1 105 ? -6.289 3.299 13.211 1 95.75 105 ILE B C 1
ATOM 3234 O O . ILE B 1 105 ? -6.852 3.943 14.102 1 95.75 105 ILE B O 1
ATOM 3238 N N . ILE B 1 106 ? -5.543 3.951 12.391 1 96.62 106 ILE B N 1
ATOM 3239 C CA . ILE B 1 106 ? -4.766 5.113 12.805 1 96.62 106 ILE B CA 1
ATOM 3240 C C . ILE B 1 106 ? -5.566 6.387 12.555 1 96.62 106 ILE B C 1
ATOM 3242 O O . ILE B 1 106 ? -5.281 7.434 13.141 1 96.62 106 ILE B O 1
ATOM 3246 N N . ALA B 1 107 ? -6.543 6.363 11.75 1 96.38 107 ALA B N 1
ATOM 3247 C CA . ALA B 1 107 ? -7.207 7.57 11.266 1 96.38 107 ALA B CA 1
ATOM 3248 C C . ALA B 1 107 ? -7.82 8.367 12.414 1 96.38 107 ALA B C 1
ATOM 3250 O O . ALA B 1 107 ? -7.598 9.57 12.531 1 96.38 107 ALA B O 1
ATOM 3251 N N . PRO B 1 108 ? -8.562 7.707 13.312 1 95.5 108 PRO B N 1
ATOM 3252 C CA . PRO B 1 108 ? -9.125 8.492 14.414 1 95.5 108 PRO B CA 1
ATOM 3253 C C . PRO B 1 108 ? -8.055 9.102 15.312 1 95.5 108 PRO B C 1
ATOM 3255 O O . PRO B 1 108 ? -8.258 10.195 15.859 1 95.5 108 PRO B O 1
ATOM 3258 N N . ILE B 1 109 ? -6.992 8.438 15.422 1 95.94 109 ILE B N 1
ATOM 3259 C CA . ILE B 1 109 ? -5.883 8.93 16.234 1 95.94 109 ILE B CA 1
ATOM 3260 C C . ILE B 1 109 ? -5.25 10.148 15.57 1 95.94 109 ILE B C 1
ATOM 3262 O O . ILE B 1 109 ? -4.984 11.156 16.219 1 95.94 109 ILE B O 1
ATOM 3266 N N . LEU B 1 110 ? -5.016 10.078 14.289 1 97.25 110 LEU B N 1
ATOM 3267 C CA . LEU B 1 110 ? -4.457 11.188 13.523 1 97.25 110 LEU B CA 1
ATOM 3268 C C . LEU B 1 110 ? -5.375 12.398 13.578 1 97.25 110 LEU B C 1
ATOM 3270 O O . LEU B 1 110 ? -4.91 13.523 13.773 1 97.25 110 LEU B O 1
ATOM 3274 N N . ALA B 1 111 ? -6.676 12.148 13.367 1 95.38 111 ALA B N 1
ATOM 3275 C CA . ALA B 1 111 ? -7.648 13.242 13.375 1 95.38 111 ALA B CA 1
ATOM 3276 C C . ALA B 1 111 ? -7.672 13.938 14.734 1 95.38 111 ALA B C 1
ATOM 3278 O O . ALA B 1 111 ? -7.695 15.172 14.797 1 95.38 111 ALA B O 1
ATOM 3279 N N . GLY B 1 112 ? -7.676 13.125 15.797 1 93 112 GLY B N 1
ATOM 3280 C CA . GLY B 1 112 ? -7.613 13.695 17.141 1 93 112 GLY B CA 1
ATOM 3281 C C . GLY B 1 112 ? -6.352 14.5 17.375 1 93 112 GLY B C 1
ATOM 3282 O O . GLY B 1 112 ? -6.398 15.562 18.016 1 93 112 GLY B O 1
ATOM 3283 N N . PHE B 1 113 ? -5.297 14.008 16.906 1 94.69 113 PHE B N 1
ATOM 3284 C CA . PHE B 1 113 ? -4.016 14.688 17.062 1 94.69 113 PHE B CA 1
ATOM 3285 C C . PHE B 1 113 ? -4.016 16.016 16.328 1 94.69 113 PHE B C 1
ATOM 3287 O O . PHE B 1 113 ? -3.578 17.031 16.875 1 94.69 113 PHE B O 1
ATOM 3294 N N . ARG B 1 114 ? -4.465 15.992 15.125 1 93.38 114 ARG B N 1
ATOM 3295 C CA . ARG B 1 114 ? -4.496 17.203 14.305 1 93.38 114 ARG B CA 1
ATOM 3296 C C . ARG B 1 114 ? -5.418 18.25 14.914 1 93.38 114 ARG B C 1
ATOM 3298 O O . ARG B 1 114 ? -5.164 19.453 14.789 1 93.38 114 ARG B O 1
ATOM 3305 N N . LYS B 1 115 ? -6.496 17.844 15.438 1 88.62 115 LYS B N 1
ATOM 3306 C CA . LYS B 1 115 ? -7.41 18.766 16.109 1 88.62 115 LYS B CA 1
ATOM 3307 C C . LYS B 1 115 ? -6.727 19.469 17.281 1 88.62 115 LYS B C 1
ATOM 3309 O O . LYS B 1 115 ? -6.969 20.641 17.516 1 88.62 115 LYS B O 1
ATOM 3314 N N . LYS B 1 116 ? -5.902 18.75 17.922 1 86.31 116 LYS B N 1
ATOM 3315 C CA . LYS B 1 116 ? -5.207 19.266 19.094 1 86.31 116 LYS B CA 1
ATOM 3316 C C . LYS B 1 116 ? -3.986 20.094 18.703 1 86.31 116 LYS B C 1
ATOM 3318 O O . LYS B 1 116 ? -3.646 21.062 19.359 1 86.31 116 LYS B O 1
ATOM 3323 N N . PHE B 1 117 ? -3.354 19.672 17.672 1 88.25 117 PHE B N 1
ATOM 3324 C CA . PHE B 1 117 ? -2.127 20.328 17.219 1 88.25 117 PHE B CA 1
ATOM 3325 C C . PHE B 1 117 ? -2.264 20.797 15.781 1 88.25 117 PHE B C 1
ATOM 3327 O O . PHE B 1 117 ? -1.643 20.234 14.875 1 88.25 117 PHE B O 1
ATOM 3334 N N . LYS B 1 118 ? -2.775 21.906 15.547 1 87.31 118 LYS B N 1
ATOM 3335 C CA . LYS B 1 118 ? -3.197 22.391 14.234 1 87.31 118 LYS B CA 1
ATOM 3336 C C . LYS B 1 118 ? -1.996 22.797 13.391 1 87.31 118 LYS B C 1
ATOM 3338 O O . LYS B 1 118 ? -2.068 22.812 12.164 1 87.31 118 LYS B O 1
ATOM 3343 N N . ALA B 1 119 ? -0.914 23.094 14.062 1 86.69 119 ALA B N 1
ATOM 3344 C CA . ALA B 1 119 ? 0.242 23.641 13.359 1 86.69 119 ALA B CA 1
ATOM 3345 C C . ALA B 1 119 ? 1.181 22.516 12.898 1 86.69 119 ALA B C 1
ATOM 3347 O O . ALA B 1 119 ? 2.172 22.781 12.211 1 86.69 119 ALA B O 1
ATOM 3348 N N . ILE B 1 120 ? 0.785 21.297 13.211 1 87.56 120 ILE B N 1
ATOM 3349 C CA . ILE B 1 120 ? 1.634 20.172 12.836 1 87.56 120 ILE B CA 1
ATOM 3350 C C . ILE B 1 120 ? 1.129 19.562 11.531 1 87.56 120 ILE B C 1
ATOM 3352 O O . ILE B 1 120 ? -0.062 19.281 11.391 1 87.56 120 ILE B O 1
ATOM 3356 N N . GLU B 1 121 ? 2.021 19.469 10.609 1 89.56 121 GLU B N 1
ATOM 3357 C CA . GLU B 1 121 ? 1.738 18.734 9.383 1 89.56 121 GLU B CA 1
ATOM 3358 C C . GLU B 1 121 ? 2.117 17.266 9.516 1 89.56 121 GLU B C 1
ATOM 3360 O O . GLU B 1 121 ? 3.156 16.938 10.094 1 89.56 121 GLU B O 1
ATOM 3365 N N . ILE B 1 122 ? 1.26 16.422 9.07 1 94.5 122 ILE B N 1
ATOM 3366 C CA . ILE B 1 122 ? 1.514 14.992 9.164 1 94.5 122 ILE B CA 1
ATOM 3367 C C . ILE B 1 122 ? 1.641 14.398 7.766 1 94.5 122 ILE B C 1
ATOM 3369 O O . ILE B 1 122 ? 0.817 14.672 6.891 1 94.5 122 ILE B O 1
ATOM 3373 N N . ARG B 1 123 ? 2.66 13.664 7.57 1 96.06 123 ARG B N 1
ATOM 3374 C CA . ARG B 1 123 ? 2.865 12.844 6.379 1 96.06 123 ARG B CA 1
ATOM 3375 C C . ARG B 1 123 ? 3.021 11.375 6.746 1 96.06 123 ARG B C 1
ATOM 3377 O O . ARG B 1 123 ? 3.99 10.992 7.402 1 96.06 123 ARG B O 1
ATOM 3384 N N . LEU B 1 124 ? 2.07 10.609 6.281 1 97.81 124 LEU B N 1
ATOM 3385 C CA . LEU B 1 124 ? 2.086 9.195 6.637 1 97.81 124 LEU B CA 1
ATOM 3386 C C . LEU B 1 124 ? 2.229 8.328 5.391 1 97.81 124 LEU B C 1
ATOM 3388 O O . LEU B 1 124 ? 1.394 8.383 4.488 1 97.81 124 LEU B O 1
ATOM 3392 N N . ILE B 1 125 ? 3.277 7.539 5.34 1 96.12 125 ILE B N 1
ATOM 3393 C CA . ILE B 1 125 ? 3.436 6.57 4.262 1 96.12 125 ILE B CA 1
ATOM 3394 C C . ILE B 1 125 ? 2.918 5.207 4.715 1 96.12 125 ILE B C 1
ATOM 3396 O O . ILE B 1 125 ? 2.945 4.891 5.906 1 96.12 125 ILE B O 1
ATOM 3400 N N . ASN B 1 126 ? 2.434 4.465 3.752 1 95.69 126 ASN B N 1
ATOM 3401 C CA . ASN B 1 126 ? 1.929 3.117 3.994 1 95.69 126 ASN B CA 1
ATOM 3402 C C . ASN B 1 126 ? 2.777 2.066 3.285 1 95.69 126 ASN B C 1
ATOM 3404 O O . ASN B 1 126 ? 3.328 2.324 2.215 1 95.69 126 ASN B O 1
ATOM 3408 N N . GLY B 1 127 ? 2.857 0.893 3.859 1 95.56 127 GLY B N 1
ATOM 3409 C CA . GLY B 1 127 ? 3.566 -0.254 3.312 1 95.56 127 GLY B CA 1
ATOM 3410 C C . GLY B 1 127 ? 3.479 -1.484 4.195 1 95.56 127 GLY B C 1
ATOM 3411 O O . GLY B 1 127 ? 2.834 -1.457 5.246 1 95.56 127 GLY B O 1
ATOM 3412 N N . ASN B 1 128 ? 4.074 -2.541 3.674 1 96.12 128 ASN B N 1
ATOM 3413 C CA . ASN B 1 128 ? 4.152 -3.686 4.578 1 96.12 128 ASN B CA 1
ATOM 3414 C C . ASN B 1 128 ? 5.199 -3.471 5.664 1 96.12 128 ASN B C 1
ATOM 3416 O O . ASN B 1 128 ? 5.871 -2.438 5.691 1 96.12 128 ASN B O 1
ATOM 3420 N N . THR B 1 129 ? 5.297 -4.371 6.559 1 97.31 129 THR B N 1
ATOM 3421 C CA . THR B 1 129 ? 6.137 -4.211 7.742 1 97.31 129 THR B CA 1
ATOM 3422 C C . THR B 1 129 ? 7.594 -4.004 7.344 1 97.31 129 THR B C 1
ATOM 3424 O O . THR B 1 129 ? 8.266 -3.105 7.863 1 97.31 129 THR B O 1
ATOM 3427 N N . GLU B 1 130 ? 8.102 -4.797 6.457 1 95.69 130 GLU B N 1
ATOM 3428 C CA . GLU B 1 130 ? 9.492 -4.68 6.012 1 95.69 130 GLU B CA 1
ATOM 3429 C C . GLU B 1 130 ? 9.758 -3.305 5.402 1 95.69 130 GLU B C 1
ATOM 3431 O O . GLU B 1 130 ? 10.805 -2.707 5.641 1 95.69 130 GLU B O 1
ATOM 3436 N N . GLN B 1 131 ? 8.883 -2.865 4.637 1 94.88 131 GLN B N 1
ATOM 3437 C CA . GLN B 1 131 ? 9.016 -1.568 3.98 1 94.88 131 GLN B CA 1
ATOM 3438 C C . GLN B 1 131 ? 9.047 -0.437 5.004 1 94.88 131 GLN B C 1
ATOM 3440 O O . GLN B 1 131 ? 9.828 0.504 4.871 1 94.88 131 GLN B O 1
ATOM 3445 N N . ILE B 1 132 ? 8.234 -0.531 5.992 1 97.38 132 ILE B N 1
ATOM 3446 C CA . ILE B 1 132 ? 8.172 0.518 7.004 1 97.38 132 ILE B CA 1
ATOM 3447 C C . ILE B 1 132 ? 9.438 0.494 7.852 1 97.38 132 ILE B C 1
ATOM 3449 O O . ILE B 1 132 ? 9.984 1.546 8.195 1 97.38 132 ILE B O 1
ATOM 3453 N N . GLU B 1 133 ? 9.883 -0.667 8.18 1 97.12 133 GLU B N 1
ATOM 3454 C CA . GLU B 1 133 ? 11.156 -0.756 8.898 1 97.12 133 GLU B CA 1
ATOM 3455 C C . GLU B 1 133 ? 12.289 -0.132 8.086 1 97.12 133 GLU B C 1
ATOM 3457 O O . GLU B 1 133 ? 13.125 0.587 8.641 1 97.12 133 GLU B O 1
ATOM 3462 N N . ARG B 1 134 ? 12.297 -0.438 6.84 1 94.62 134 ARG B N 1
ATOM 3463 C CA . ARG B 1 134 ? 13.32 0.123 5.965 1 94.62 134 ARG B CA 1
ATOM 3464 C C . ARG B 1 134 ? 13.234 1.645 5.926 1 94.62 134 ARG B C 1
ATOM 3466 O O . ARG B 1 134 ? 14.258 2.332 5.984 1 94.62 134 ARG B O 1
ATOM 3473 N N . ALA B 1 135 ? 12.039 2.172 5.797 1 95.38 135 ALA B N 1
ATOM 3474 C CA . ALA B 1 135 ? 11.852 3.619 5.777 1 95.38 135 ALA B CA 1
ATOM 3475 C C . ALA B 1 135 ? 12.375 4.258 7.059 1 95.38 135 ALA B C 1
ATOM 3477 O O . ALA B 1 135 ? 12.93 5.359 7.031 1 95.38 135 ALA B O 1
ATOM 3478 N N . LEU B 1 136 ? 12.195 3.598 8.148 1 94.94 136 LEU B N 1
ATOM 3479 C CA . LEU B 1 136 ? 12.688 4.078 9.438 1 94.94 136 LEU B CA 1
ATOM 3480 C C . LEU B 1 136 ? 14.219 4.047 9.477 1 94.94 136 LEU B C 1
ATOM 3482 O O . LEU B 1 136 ? 14.852 5.027 9.867 1 94.94 136 LEU B O 1
ATOM 3486 N N . LEU B 1 137 ? 14.742 2.955 8.992 1 90.94 137 LEU B N 1
ATOM 3487 C CA . LEU B 1 137 ? 16.188 2.779 8.992 1 90.94 137 LEU B CA 1
ATOM 3488 C C . LEU B 1 137 ? 16.859 3.795 8.07 1 90.94 137 LEU B C 1
ATOM 3490 O O . LEU B 1 137 ? 17.969 4.266 8.359 1 90.94 137 LEU B O 1
ATOM 3494 N N . GLU B 1 138 ? 16.156 4.109 7.008 1 88.31 138 GLU B N 1
ATOM 3495 C CA . GLU B 1 138 ? 16.672 5.07 6.035 1 88.31 138 GLU B CA 1
ATOM 3496 C C . GLU B 1 138 ? 16.312 6.5 6.43 1 88.31 138 GLU B C 1
ATOM 3498 O O . GLU B 1 138 ? 16.547 7.441 5.668 1 88.31 138 GLU B O 1
ATOM 3503 N N . LYS B 1 139 ? 15.633 6.73 7.523 1 87 139 LYS B N 1
ATOM 3504 C CA . LYS B 1 139 ? 15.312 8.008 8.156 1 87 139 LYS B CA 1
ATOM 3505 C C . LYS B 1 139 ? 14.32 8.805 7.309 1 87 139 LYS B C 1
ATOM 3507 O O . LYS B 1 139 ? 14.344 10.039 7.316 1 87 139 LYS B O 1
ATOM 3512 N N . GLU B 1 140 ? 13.609 8.031 6.551 1 89.94 140 GLU B N 1
ATOM 3513 C CA . GLU B 1 140 ? 12.516 8.656 5.812 1 89.94 140 GLU B CA 1
ATOM 3514 C C . GLU B 1 140 ? 11.344 8.992 6.73 1 89.94 140 GLU B C 1
ATOM 3516 O O . GLU B 1 140 ? 10.531 9.859 6.418 1 89.94 140 GLU B O 1
ATOM 3521 N N . ILE B 1 141 ? 11.266 8.227 7.789 1 94.62 141 ILE B N 1
ATOM 3522 C CA . ILE B 1 141 ? 10.273 8.461 8.836 1 94.62 141 ILE B CA 1
ATOM 3523 C C . ILE B 1 141 ? 10.953 8.438 10.203 1 94.62 141 ILE B C 1
ATOM 3525 O O . ILE B 1 141 ? 12.047 7.891 10.352 1 94.62 141 ILE B O 1
ATOM 3529 N N . GLN B 1 142 ? 10.25 9.039 11.156 1 92.38 142 GLN B N 1
ATOM 3530 C CA . GLN B 1 142 ? 10.805 9.086 12.5 1 92.38 142 GLN B CA 1
ATOM 3531 C C . GLN B 1 142 ? 10.078 8.117 13.43 1 92.38 142 GLN B C 1
ATOM 3533 O O . GLN B 1 142 ? 10.617 7.723 14.469 1 92.38 142 GLN B O 1
ATOM 3538 N N . LEU B 1 143 ? 8.891 7.836 13.086 1 96 143 LEU B N 1
ATOM 3539 C CA . LEU B 1 143 ? 8.047 6.953 13.883 1 96 143 LEU B CA 1
ATOM 3540 C C . LEU B 1 143 ? 7.211 6.047 12.977 1 96 143 LEU B C 1
ATOM 3542 O O . LEU B 1 143 ? 6.688 6.496 11.953 1 96 143 LEU B O 1
ATOM 3546 N N . GLY B 1 144 ? 7.219 4.75 13.344 1 97.81 144 GLY B N 1
ATOM 3547 C CA . GLY B 1 144 ? 6.391 3.797 12.625 1 97.81 144 GLY B CA 1
ATOM 3548 C C . GLY B 1 144 ? 5.449 3.02 13.523 1 97.81 144 GLY B C 1
ATOM 3549 O O . GLY B 1 144 ? 5.625 2.998 14.742 1 97.81 144 GLY B O 1
ATOM 3550 N N . ILE B 1 145 ? 4.387 2.521 12.992 1 98.25 145 ILE B N 1
ATOM 3551 C CA . ILE B 1 145 ? 3.502 1.578 13.672 1 98.25 145 ILE B CA 1
ATOM 3552 C C . ILE B 1 145 ? 3.307 0.338 12.805 1 98.25 145 ILE B C 1
ATOM 3554 O O . ILE B 1 145 ? 2.783 0.429 11.688 1 98.25 145 ILE B O 1
ATOM 3558 N N . ILE B 1 146 ? 3.76 -0.821 13.336 1 98.5 146 ILE B N 1
ATOM 3559 C CA . ILE B 1 146 ? 3.762 -2.021 12.508 1 98.5 146 ILE B CA 1
ATOM 3560 C C . ILE B 1 146 ? 3.359 -3.23 13.344 1 98.5 146 ILE B C 1
ATOM 3562 O O . ILE B 1 146 ? 3.088 -3.102 14.539 1 98.5 146 ILE B O 1
ATOM 3566 N N . GLU B 1 147 ? 3.139 -4.324 12.656 1 97.38 147 GLU B N 1
ATOM 3567 C CA . GLU B 1 147 ? 3.016 -5.645 13.266 1 97.38 147 GLU B CA 1
ATOM 3568 C C . GLU B 1 147 ? 4.148 -6.566 12.82 1 97.38 147 GLU B C 1
ATOM 3570 O O . GLU B 1 147 ? 4.945 -6.203 11.953 1 97.38 147 GLU B O 1
ATOM 3575 N N . GLY B 1 148 ? 4.227 -7.707 13.477 1 92 148 GLY B N 1
ATOM 3576 C CA . GLY B 1 148 ? 5.242 -8.695 13.148 1 92 148 GLY B CA 1
ATOM 3577 C C . GLY B 1 148 ? 5.855 -9.352 14.367 1 92 148 GLY B C 1
ATOM 3578 O O . GLY B 1 148 ? 5.457 -9.062 15.5 1 92 148 GLY B O 1
ATOM 3579 N N . ARG B 1 149 ? 6.754 -10.273 14.086 1 85.12 149 ARG B N 1
ATOM 3580 C CA . ARG B 1 149 ? 7.383 -11.031 15.164 1 85.12 149 ARG B CA 1
ATOM 3581 C C . ARG B 1 149 ? 8.867 -10.703 15.266 1 85.12 149 ARG B C 1
ATOM 3583 O O . ARG B 1 149 ? 9.398 -10.539 16.359 1 85.12 149 ARG B O 1
ATOM 3590 N N . SER B 1 150 ? 9.438 -10.594 14.117 1 83.06 150 SER B N 1
ATOM 3591 C CA . SER B 1 150 ? 10.875 -10.344 14.094 1 83.06 150 SER B CA 1
ATOM 3592 C C . SER B 1 150 ? 11.195 -8.898 14.445 1 83.06 150 SER B C 1
ATOM 3594 O O . SER B 1 150 ? 10.414 -7.992 14.133 1 83.06 150 SER B O 1
ATOM 3596 N N . LYS B 1 151 ? 12.391 -8.805 15.117 1 89.25 151 LYS B N 1
ATOM 3597 C CA . LYS B 1 151 ? 12.812 -7.465 15.523 1 89.25 151 LYS B CA 1
ATOM 3598 C C . LYS B 1 151 ? 14.195 -7.137 14.969 1 89.25 151 LYS B C 1
ATOM 3600 O O . LYS B 1 151 ? 15.039 -8.023 14.812 1 89.25 151 LYS B O 1
ATOM 3605 N N . HIS B 1 152 ? 14.289 -5.949 14.68 1 91.25 152 HIS B N 1
ATOM 3606 C CA . HIS B 1 152 ? 15.57 -5.422 14.227 1 91.25 152 HIS B CA 1
ATOM 3607 C C . HIS B 1 152 ? 16.344 -4.789 15.383 1 91.25 152 HIS B C 1
ATOM 3609 O O . HIS B 1 152 ? 15.766 -4.086 16.203 1 91.25 152 HIS B O 1
ATOM 3615 N N . GLN B 1 153 ? 17.625 -4.949 15.398 1 91.56 153 GLN B N 1
ATOM 3616 C CA . GLN B 1 153 ? 18.453 -4.543 16.531 1 91.56 153 GLN B CA 1
ATOM 3617 C C . GLN B 1 153 ? 18.484 -3.023 16.672 1 91.56 153 GLN B C 1
ATOM 3619 O O . GLN B 1 153 ? 18.625 -2.498 17.781 1 91.56 153 GLN B O 1
ATOM 3624 N N . GLU B 1 154 ? 18.391 -2.369 15.609 1 93.69 154 GLU B N 1
ATOM 3625 C CA . GLU B 1 154 ? 18.516 -0.915 15.633 1 93.69 154 GLU B CA 1
ATOM 3626 C C . GLU B 1 154 ? 17.188 -0.245 15.938 1 93.69 154 GLU B C 1
ATOM 3628 O O . GLU B 1 154 ? 17.109 0.979 16.062 1 93.69 154 GLU B O 1
ATOM 3633 N N . ILE B 1 155 ? 16.188 -1.03 16.078 1 96.38 155 ILE B N 1
ATOM 3634 C CA . ILE B 1 155 ? 14.836 -0.494 16.219 1 96.38 155 ILE B CA 1
ATOM 3635 C C . ILE B 1 155 ? 14.266 -0.872 17.578 1 96.38 155 ILE B C 1
ATOM 3637 O O . ILE B 1 155 ? 14.438 -2.006 18.031 1 96.38 155 ILE B O 1
ATOM 3641 N N . SER B 1 156 ? 13.719 0.119 18.281 1 95.12 156 SER B N 1
ATOM 3642 C CA . SER B 1 156 ? 12.945 -0.142 19.484 1 95.12 156 SER B CA 1
ATOM 3643 C C . SER B 1 156 ? 11.477 -0.422 19.156 1 95.12 156 SER B C 1
ATOM 3645 O O . SER B 1 156 ? 10.898 0.229 18.281 1 95.12 156 SER B O 1
ATOM 3647 N N . TYR B 1 157 ? 10.906 -1.365 19.844 1 96.19 157 TYR B N 1
ATOM 3648 C CA . TYR B 1 157 ? 9.516 -1.774 19.656 1 96.19 157 TYR B CA 1
ATOM 3649 C C . TYR B 1 157 ? 8.711 -1.568 20.938 1 96.19 157 TYR B C 1
ATOM 3651 O O . TYR B 1 157 ? 9.047 -2.125 21.984 1 96.19 157 TYR B O 1
ATOM 3659 N N . THR B 1 158 ? 7.648 -0.775 20.859 1 94.44 158 THR B N 1
ATOM 3660 C CA . THR B 1 158 ? 6.75 -0.547 21.984 1 94.44 158 THR B CA 1
ATOM 3661 C C . THR B 1 158 ? 5.348 -1.054 21.656 1 94.44 158 THR B C 1
ATOM 3663 O O . THR B 1 158 ? 4.734 -0.628 20.688 1 94.44 158 THR B O 1
ATOM 3666 N N . GLU B 1 159 ? 4.836 -1.894 22.547 1 95 159 GLU B N 1
ATOM 3667 C CA . GLU B 1 159 ? 3.484 -2.404 22.344 1 95 159 GLU B CA 1
ATOM 3668 C C . GLU B 1 159 ? 2.463 -1.271 22.312 1 95 159 GLU B C 1
ATOM 3670 O O . GLU B 1 159 ? 2.557 -0.326 23.094 1 95 159 GLU B O 1
ATOM 3675 N N . PHE B 1 160 ? 1.498 -1.378 21.422 1 94.88 160 PHE B N 1
ATOM 3676 C CA . PHE B 1 160 ? 0.483 -0.342 21.281 1 94.88 160 PHE B CA 1
ATOM 3677 C C . PHE B 1 160 ? -0.917 -0.935 21.391 1 94.88 160 PHE B C 1
ATOM 3679 O O . PHE B 1 160 ? -1.523 -0.897 22.469 1 94.88 160 PHE B O 1
ATOM 3686 N N . ILE B 1 161 ? -1.387 -1.625 20.312 1 95.12 161 ILE B N 1
ATOM 3687 C CA . ILE B 1 161 ? -2.742 -2.162 20.281 1 95.12 161 ILE B CA 1
ATOM 3688 C C . ILE B 1 161 ? -2.691 -3.67 20.047 1 95.12 161 ILE B C 1
ATOM 3690 O O . ILE B 1 161 ? -1.899 -4.152 19.219 1 95.12 161 ILE B O 1
ATOM 3694 N N . ARG B 1 162 ? -3.559 -4.379 20.766 1 94.81 162 ARG B N 1
ATOM 3695 C CA . ARG B 1 162 ? -3.713 -5.809 20.516 1 94.81 162 ARG B CA 1
ATOM 3696 C C . ARG B 1 162 ? -4.59 -6.055 19.297 1 94.81 162 ARG B C 1
ATOM 3698 O O . ARG B 1 162 ? -5.504 -5.277 19.016 1 94.81 162 ARG B O 1
ATOM 3705 N N . ASP B 1 163 ? -4.242 -7.094 18.641 1 97.19 163 ASP B N 1
ATOM 3706 C CA . ASP B 1 163 ? -4.973 -7.508 17.438 1 97.19 163 ASP B CA 1
ATOM 3707 C C . ASP B 1 163 ? -5.109 -9.023 17.375 1 97.19 163 ASP B C 1
ATOM 3709 O O . ASP B 1 163 ? -4.465 -9.742 18.141 1 97.19 163 ASP B O 1
ATOM 3713 N N . GLU B 1 164 ? -6.086 -9.438 16.609 1 97.94 164 GLU B N 1
ATOM 3714 C CA . GLU B 1 164 ? -6.301 -10.852 16.344 1 97.94 164 GLU B CA 1
ATOM 3715 C C . GLU B 1 164 ? -6.469 -11.109 14.852 1 97.94 164 GLU B C 1
ATOM 3717 O O . GLU B 1 164 ? -7.137 -10.344 14.156 1 97.94 164 GLU B O 1
ATOM 3722 N N . ILE B 1 165 ? -5.785 -12.164 14.398 1 98.38 165 ILE B N 1
ATOM 3723 C CA . ILE B 1 165 ? -5.953 -12.625 13.023 1 98.38 165 ILE B CA 1
ATOM 3724 C C . ILE B 1 165 ? -6.926 -13.797 12.992 1 98.38 165 ILE B C 1
ATOM 3726 O O . ILE B 1 165 ? -6.805 -14.734 13.789 1 98.38 165 ILE B O 1
ATOM 3730 N N . VAL B 1 166 ? -7.867 -13.766 12.078 1 98 166 VAL B N 1
ATOM 3731 C CA . VAL B 1 166 ? -8.883 -14.812 11.992 1 98 166 VAL B CA 1
ATOM 3732 C C . VAL B 1 166 ? -8.945 -15.359 10.57 1 98 166 VAL B C 1
ATOM 3734 O O . VAL B 1 166 ? -8.5 -14.695 9.625 1 98 166 VAL B O 1
ATOM 3737 N N . LEU B 1 167 ? -9.391 -16.547 10.445 1 97.88 167 LEU B N 1
ATOM 3738 C CA . LEU B 1 167 ? -9.617 -17.156 9.133 1 97.88 167 LEU B CA 1
ATOM 3739 C C . LEU B 1 167 ? -10.961 -16.719 8.562 1 97.88 167 LEU B C 1
ATOM 3741 O O . LEU B 1 167 ? -11.969 -16.719 9.258 1 97.88 167 LEU B O 1
ATOM 3745 N N . VAL B 1 168 ? -10.961 -16.344 7.254 1 98.19 168 VAL B N 1
ATOM 3746 C CA . VAL B 1 168 ? -12.133 -15.711 6.656 1 98.19 168 VAL B CA 1
ATOM 3747 C C . VAL B 1 168 ? -12.398 -16.297 5.273 1 98.19 168 VAL B C 1
ATOM 3749 O O . VAL B 1 168 ? -11.469 -16.734 4.594 1 98.19 168 VAL B O 1
ATOM 3752 N N . CYS B 1 169 ? -13.656 -16.359 4.906 1 98.12 169 CYS B N 1
ATOM 3753 C CA . CYS B 1 169 ? -14.07 -16.734 3.559 1 98.12 169 CYS B CA 1
ATOM 3754 C C . CYS B 1 169 ? -15.258 -15.891 3.102 1 98.12 169 CYS B C 1
ATOM 3756 O O . CYS B 1 169 ? -15.836 -15.148 3.895 1 98.12 169 CYS B O 1
ATOM 3758 N N . GLY B 1 170 ? -15.508 -15.867 1.766 1 97.94 170 GLY B N 1
ATOM 3759 C CA . GLY B 1 170 ? -16.719 -15.258 1.259 1 97.94 170 GLY B CA 1
ATOM 3760 C C . GLY B 1 170 ? -17.984 -15.961 1.722 1 97.94 170 GLY B C 1
ATOM 3761 O O . GLY B 1 170 ? -17.953 -17.141 2.092 1 97.94 170 GLY B O 1
ATOM 3762 N N . LYS B 1 171 ? -19.047 -15.242 1.659 1 96.81 171 LYS B N 1
ATOM 3763 C CA . LYS B 1 171 ? -20.328 -15.758 2.141 1 96.81 171 LYS B CA 1
ATOM 3764 C C . LYS B 1 171 ? -20.75 -16.984 1.349 1 96.81 171 LYS B C 1
ATOM 3766 O O . LYS B 1 171 ? -21.453 -17.859 1.871 1 96.81 171 LYS B O 1
ATOM 3771 N N . ASP B 1 172 ? -20.328 -17.125 0.106 1 95 172 ASP B N 1
ATOM 3772 C CA . ASP B 1 172 ? -20.766 -18.203 -0.775 1 95 172 ASP B CA 1
ATOM 3773 C C . ASP B 1 172 ? -19.781 -19.375 -0.732 1 95 172 ASP B C 1
ATOM 3775 O O . ASP B 1 172 ? -19.969 -20.375 -1.439 1 95 172 ASP B O 1
ATOM 3779 N N . HIS B 1 173 ? -18.781 -19.266 0.06 1 95.81 173 HIS B N 1
ATOM 3780 C CA . HIS B 1 173 ? -17.828 -20.375 0.199 1 95.81 173 HIS B CA 1
ATOM 3781 C C . HIS B 1 173 ? -18.5 -21.609 0.77 1 95.81 173 HIS B C 1
ATOM 3783 O O . HIS B 1 173 ? -19.312 -21.516 1.684 1 95.81 173 HIS B O 1
ATOM 3789 N N . PRO B 1 174 ? -18.062 -22.766 0.393 1 93.88 174 PRO B N 1
ATOM 3790 C CA . PRO B 1 174 ? -18.656 -24.016 0.896 1 93.88 174 PRO B CA 1
ATOM 3791 C C . PRO B 1 174 ? -18.484 -24.188 2.4 1 93.88 174 PRO B C 1
ATOM 3793 O O . PRO B 1 174 ? -19.312 -24.812 3.059 1 93.88 174 PRO B O 1
ATOM 3796 N N . LEU B 1 175 ? -17.5 -23.656 2.861 1 94 175 LEU B N 1
ATOM 3797 C CA . LEU B 1 175 ? -17.188 -23.828 4.273 1 94 175 LEU B CA 1
ATOM 3798 C C . LEU B 1 175 ? -17.781 -22.703 5.109 1 94 175 LEU B C 1
ATOM 3800 O O . LEU B 1 175 ? -17.594 -22.656 6.328 1 94 175 LEU B O 1
ATOM 3804 N N . ALA B 1 176 ? -18.516 -21.797 4.52 1 92.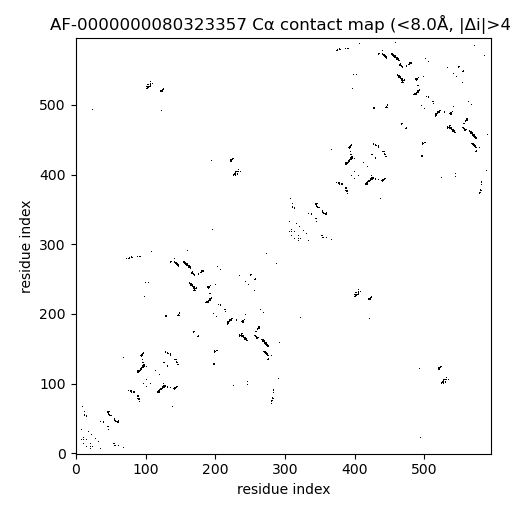94 176 ALA B N 1
ATOM 3805 C CA . ALA B 1 176 ? -18.984 -20.594 5.195 1 92.94 176 ALA B CA 1
ATOM 3806 C C . ALA B 1 176 ? -19.922 -20.953 6.348 1 92.94 176 ALA B C 1
ATOM 3808 O O . ALA B 1 176 ? -20.062 -20.188 7.309 1 92.94 176 ALA B O 1
ATOM 3809 N N . ARG B 1 177 ? -20.5 -22.094 6.332 1 89.56 177 ARG B N 1
ATOM 3810 C CA . ARG B 1 177 ? -21.484 -22.469 7.34 1 89.56 177 ARG B CA 1
ATOM 3811 C C . ARG B 1 177 ? -20.859 -23.375 8.398 1 89.56 177 ARG B C 1
ATOM 3813 O O . ARG B 1 177 ? -21.516 -23.734 9.375 1 89.56 177 ARG B O 1
ATOM 3820 N N . LYS B 1 178 ? -19.688 -23.734 8.164 1 85.94 178 LYS B N 1
ATOM 3821 C CA . LYS B 1 178 ? -19 -24.562 9.164 1 85.94 178 LYS B CA 1
ATOM 3822 C C . LYS B 1 178 ? -18.578 -23.719 10.367 1 85.94 178 LYS B C 1
ATOM 3824 O O . LYS B 1 178 ? -18.141 -22.578 10.211 1 85.94 178 LYS B O 1
ATOM 3829 N N . SER B 1 179 ? -18.688 -24.375 11.484 1 82.19 179 SER B N 1
ATOM 3830 C CA . SER B 1 179 ? -18.328 -23.641 12.695 1 82.19 179 SER B CA 1
ATOM 3831 C C . SER B 1 179 ? -16.828 -23.719 12.961 1 82.19 179 SER B C 1
ATOM 3833 O O . SER B 1 179 ? -16.234 -22.766 13.453 1 82.19 179 SER B O 1
ATOM 3835 N N . GLU B 1 180 ? -16.234 -24.891 12.617 1 90.88 180 GLU B N 1
ATOM 3836 C CA . GLU B 1 180 ? -14.812 -25.094 12.914 1 90.88 180 GLU B CA 1
ATOM 3837 C C . GLU B 1 180 ? -14.148 -25.953 11.844 1 90.88 180 GLU B C 1
ATOM 3839 O O . GLU B 1 180 ? -14.734 -26.938 11.383 1 90.88 180 GLU B O 1
ATOM 3844 N N . LEU B 1 181 ? -12.953 -25.562 11.5 1 93.12 181 LEU B N 1
ATOM 3845 C CA . LEU B 1 181 ? -12.195 -26.328 10.516 1 93.12 181 LEU B CA 1
ATOM 3846 C C . LEU B 1 181 ? -11.102 -27.156 11.18 1 93.12 181 LEU B C 1
ATOM 3848 O O . LEU B 1 181 ? -10.445 -26.688 12.117 1 93.12 181 LEU B O 1
ATOM 3852 N N . SER B 1 182 ? -10.961 -28.375 10.68 1 90.69 182 SER B N 1
ATOM 3853 C CA . SER B 1 182 ? -9.852 -29.203 11.109 1 90.69 182 SER B CA 1
ATOM 3854 C C . SER B 1 182 ? -8.57 -28.859 10.359 1 90.69 182 SER B C 1
ATOM 3856 O O . SER B 1 182 ? -8.609 -28.156 9.344 1 90.69 182 SER B O 1
ATOM 3858 N N . LYS B 1 183 ? -7.496 -29.391 10.867 1 90.69 183 LYS B N 1
ATOM 3859 C CA . LYS B 1 183 ? -6.203 -29.219 10.211 1 90.69 183 LYS B CA 1
ATOM 3860 C C . LYS B 1 183 ? -6.227 -29.781 8.797 1 90.69 183 LYS B C 1
ATOM 3862 O O . LYS B 1 183 ? -5.68 -29.188 7.867 1 90.69 183 LYS B O 1
ATOM 3867 N N . GLU B 1 184 ? -6.879 -30.891 8.68 1 91.06 184 GLU B N 1
ATOM 3868 C CA . GLU B 1 184 ? -6.973 -31.547 7.383 1 91.06 184 GLU B CA 1
ATOM 3869 C C . GLU B 1 184 ? -7.738 -30.703 6.379 1 91.06 184 GLU B C 1
ATOM 3871 O O . GLU B 1 184 ? -7.344 -30.594 5.215 1 91.06 184 GLU B O 1
ATOM 3876 N N . SER B 1 185 ? -8.805 -30.141 6.902 1 91.88 185 SER B N 1
ATOM 3877 C CA . SER B 1 185 ? -9.602 -29.281 6.039 1 91.88 185 SER B CA 1
ATOM 3878 C C . SER B 1 185 ? -8.805 -28.047 5.602 1 91.88 185 SER B C 1
ATOM 3880 O O . SER B 1 185 ? -8.961 -27.578 4.473 1 91.88 185 SER B O 1
ATOM 3882 N N . ILE B 1 186 ? -7.973 -27.531 6.449 1 93.19 186 ILE B N 1
ATOM 3883 C CA . ILE B 1 186 ? -7.125 -26.391 6.148 1 93.19 186 ILE B CA 1
ATOM 3884 C C . ILE B 1 186 ? -6.145 -26.75 5.035 1 93.19 186 ILE B C 1
ATOM 3886 O O . ILE B 1 186 ? -5.969 -25.969 4.086 1 93.19 186 ILE B O 1
ATOM 3890 N N . LEU B 1 187 ? -5.602 -27.891 5.113 1 93.25 187 LEU B N 1
ATOM 3891 C CA . LEU B 1 187 ? -4.586 -28.328 4.16 1 93.25 187 LEU B CA 1
ATOM 3892 C C . LEU B 1 187 ? -5.203 -28.578 2.789 1 93.25 187 LEU B C 1
ATOM 3894 O O . LEU B 1 187 ? -4.508 -28.516 1.771 1 93.25 187 LEU B O 1
ATOM 3898 N N . GLU B 1 188 ? -6.516 -28.797 2.762 1 94 188 GLU B N 1
ATOM 3899 C CA . GLU B 1 188 ? -7.207 -29.094 1.51 1 94 188 GLU B CA 1
ATOM 3900 C C . GLU B 1 188 ? -7.766 -27.828 0.875 1 94 188 GLU B C 1
ATOM 3902 O O . GLU B 1 188 ? -8.156 -27.828 -0.294 1 94 188 GLU B O 1
ATOM 3907 N N . SER B 1 189 ? -7.762 -26.75 1.6 1 95.75 189 SER B N 1
ATOM 3908 C CA . SER B 1 189 ? -8.359 -25.5 1.138 1 95.75 189 SER B CA 1
ATOM 3909 C C . SER B 1 189 ? -7.352 -24.656 0.376 1 95.75 189 SER B C 1
ATOM 3911 O O . SER B 1 189 ? -6.141 -24.812 0.549 1 95.75 189 SER B O 1
ATOM 3913 N N . SER B 1 190 ? -7.914 -23.781 -0.492 1 96.31 190 SER B N 1
ATOM 3914 C CA . SER B 1 190 ? -7.09 -22.812 -1.207 1 96.31 190 SER B CA 1
ATOM 3915 C C . SER B 1 190 ? -7.016 -21.484 -0.454 1 96.31 190 SER B C 1
ATOM 3917 O O . SER B 1 190 ? -8.008 -21.047 0.125 1 96.31 190 SER B O 1
ATOM 3919 N N . PHE B 1 191 ? -5.805 -20.875 -0.531 1 97.62 191 PHE B N 1
ATOM 3920 C CA . PHE B 1 191 ? -5.594 -19.688 0.293 1 97.62 191 PHE B CA 1
ATOM 3921 C C . PHE B 1 191 ? -5.141 -18.5 -0.559 1 97.62 191 PHE B C 1
ATOM 3923 O O . PHE B 1 191 ? -4.434 -18.688 -1.553 1 97.62 191 PHE B O 1
ATOM 3930 N N . VAL B 1 192 ? -5.582 -17.359 -0.187 1 97.94 192 VAL B N 1
ATOM 3931 C CA . VAL B 1 192 ? -4.953 -16.094 -0.576 1 97.94 192 VAL B CA 1
ATOM 3932 C C . VAL B 1 192 ? -4.004 -15.633 0.525 1 97.94 192 VAL B C 1
ATOM 3934 O O . VAL B 1 192 ? -4.383 -15.57 1.696 1 97.94 192 VAL B O 1
ATOM 3937 N N . MET B 1 193 ? -2.812 -15.266 0.151 1 96.88 193 MET B N 1
ATOM 3938 C CA . MET B 1 193 ? -1.812 -14.883 1.145 1 96.88 193 MET B CA 1
ATOM 3939 C C . MET B 1 193 ? -1.238 -13.508 0.836 1 96.88 193 MET B C 1
ATOM 3941 O O . MET B 1 193 ? -1.297 -13.047 -0.306 1 96.88 193 MET B O 1
ATOM 3945 N N . ARG B 1 194 ? -0.743 -12.891 1.905 1 96.5 194 ARG B N 1
ATOM 3946 C CA . ARG B 1 194 ? 0.013 -11.648 1.748 1 96.5 194 ARG B CA 1
ATOM 3947 C C . ARG B 1 194 ? 1.391 -11.922 1.154 1 96.5 194 ARG B C 1
ATOM 3949 O O . ARG B 1 194 ? 1.823 -13.078 1.077 1 96.5 194 ARG B O 1
ATOM 3956 N N . GLU B 1 195 ? 2.035 -10.938 0.775 1 93.31 195 GLU B N 1
ATOM 3957 C CA . GLU B 1 195 ? 3.34 -11.008 0.125 1 93.31 195 GLU B CA 1
ATOM 3958 C C . GLU B 1 195 ? 4.465 -11.102 1.154 1 93.31 195 GLU B C 1
ATOM 3960 O O . GLU B 1 195 ? 4.254 -10.836 2.34 1 93.31 195 GLU B O 1
ATOM 3965 N N . GLN B 1 196 ? 5.594 -11.414 0.605 1 88.88 196 GLN B N 1
ATOM 3966 C CA . GLN B 1 196 ? 6.789 -11.398 1.443 1 88.88 196 GLN B CA 1
ATOM 3967 C C . GLN B 1 196 ? 7.047 -10.008 2.006 1 88.88 196 GLN B C 1
ATOM 3969 O O . GLN B 1 196 ? 6.895 -9.008 1.301 1 88.88 196 GLN B O 1
ATOM 3974 N N . GLY B 1 197 ? 7.461 -9.977 3.266 1 93 197 GLY B N 1
ATOM 3975 C CA . GLY B 1 197 ? 7.672 -8.703 3.941 1 93 197 GLY B CA 1
ATOM 3976 C C . GLY B 1 197 ? 6.484 -8.266 4.777 1 93 197 GLY B C 1
ATOM 3977 O O . GLY B 1 197 ? 6.605 -7.375 5.621 1 93 197 GLY B O 1
ATOM 3978 N N . SER B 1 198 ? 5.379 -8.859 4.516 1 95.94 198 SER B N 1
ATOM 3979 C CA . SER B 1 198 ? 4.18 -8.57 5.293 1 95.94 198 SER B CA 1
ATOM 3980 C C . SER B 1 198 ? 4.32 -9.062 6.73 1 95.94 198 SER B C 1
ATOM 3982 O O . SER B 1 198 ? 4.656 -10.227 6.965 1 95.94 198 SER B O 1
ATOM 3984 N N . GLY B 1 199 ? 4.027 -8.18 7.633 1 97.31 199 GLY B N 1
ATOM 3985 C CA . GLY B 1 199 ? 3.996 -8.586 9.031 1 97.31 199 GLY B CA 1
ATOM 3986 C C . GLY B 1 199 ? 2.893 -9.578 9.336 1 97.31 199 GLY B C 1
ATOM 3987 O O . GLY B 1 199 ? 3.072 -10.477 10.164 1 97.31 199 GLY B O 1
ATOM 3988 N N . THR B 1 200 ? 1.782 -9.445 8.688 1 97.62 200 THR B N 1
ATOM 3989 C CA . THR B 1 200 ? 0.674 -10.383 8.852 1 97.62 200 THR B CA 1
ATOM 3990 C C . THR B 1 200 ? 1.084 -11.789 8.422 1 97.62 200 THR B C 1
ATOM 3992 O O . THR B 1 200 ? 0.811 -12.766 9.133 1 97.62 200 THR B O 1
ATOM 3995 N N . LEU B 1 201 ? 1.753 -11.859 7.301 1 96.31 201 LEU B N 1
ATOM 3996 C CA . LEU B 1 201 ? 2.23 -13.156 6.832 1 96.31 201 LEU B CA 1
ATOM 3997 C C . LEU B 1 201 ? 3.18 -13.789 7.848 1 96.31 201 LEU B C 1
ATOM 3999 O O . LEU B 1 201 ? 3.098 -14.984 8.125 1 96.31 201 LEU B O 1
ATOM 4003 N N . GLU B 1 202 ? 4.07 -13 8.367 1 95.75 202 GLU B N 1
ATOM 4004 C CA . GLU B 1 202 ? 5.035 -13.492 9.352 1 95.75 202 GLU B CA 1
ATOM 4005 C C . GLU B 1 202 ? 4.332 -14.047 10.586 1 95.75 202 GLU B C 1
ATOM 4007 O O . GLU B 1 202 ? 4.676 -15.125 11.07 1 95.75 202 GLU B O 1
ATOM 4012 N N . VAL B 1 203 ? 3.396 -13.352 11.062 1 97.38 203 VAL B N 1
ATOM 4013 C CA . VAL B 1 203 ? 2.666 -13.758 12.258 1 97.38 203 VAL B CA 1
ATOM 4014 C C . VAL B 1 203 ? 1.927 -15.07 11.992 1 97.38 203 VAL B C 1
ATOM 4016 O O . VAL B 1 203 ? 1.903 -15.961 12.836 1 97.38 203 VAL B O 1
ATOM 4019 N N . ILE B 1 204 ? 1.324 -15.18 10.836 1 97.06 204 ILE B N 1
ATOM 4020 C CA . ILE B 1 204 ? 0.611 -16.391 10.453 1 97.06 204 ILE B CA 1
ATOM 4021 C C . ILE B 1 204 ? 1.581 -17.578 10.414 1 97.06 204 ILE B C 1
ATOM 4023 O O . ILE B 1 204 ? 1.272 -18.656 10.914 1 97.06 204 ILE B O 1
ATOM 4027 N N . ASP B 1 205 ? 2.73 -17.297 9.812 1 94.75 205 ASP B N 1
ATOM 4028 C CA . ASP B 1 205 ? 3.74 -18.344 9.703 1 94.75 205 ASP B CA 1
ATOM 4029 C C . ASP B 1 205 ? 4.137 -18.875 11.078 1 94.75 205 ASP B C 1
ATOM 4031 O O . ASP B 1 205 ? 4.207 -20.078 11.289 1 94.75 205 ASP B O 1
ATOM 4035 N N . TYR B 1 206 ? 4.375 -18.031 11.992 1 94.88 206 TYR B N 1
ATOM 4036 C CA . TYR B 1 206 ? 4.746 -18.406 13.352 1 94.88 206 TYR B CA 1
ATOM 4037 C C . TYR B 1 206 ? 3.625 -19.188 14.031 1 94.88 206 TYR B C 1
ATOM 4039 O O . TYR B 1 206 ? 3.873 -20.203 14.688 1 94.88 206 TYR B O 1
ATOM 4047 N N . ALA B 1 207 ? 2.439 -18.719 13.859 1 95.69 207 ALA B N 1
ATOM 4048 C CA . ALA B 1 207 ? 1.295 -19.344 14.508 1 95.69 207 ALA B CA 1
ATOM 4049 C C . ALA B 1 207 ? 1.061 -20.75 13.969 1 95.69 207 ALA B C 1
ATOM 4051 O O . ALA B 1 207 ? 0.749 -21.672 14.727 1 95.69 207 ALA B O 1
ATOM 4052 N N . LEU B 1 208 ? 1.184 -20.875 12.672 1 94.38 208 LEU B N 1
ATOM 4053 C CA . LEU B 1 208 ? 0.991 -22.188 12.062 1 94.38 208 LEU B CA 1
ATOM 4054 C C . LEU B 1 208 ? 2.045 -23.172 12.547 1 94.38 208 LEU B C 1
ATOM 4056 O O . LEU B 1 208 ? 1.742 -24.344 12.781 1 94.38 208 LEU B O 1
ATOM 4060 N N . LYS B 1 209 ? 3.248 -22.719 12.727 1 93.19 209 LYS B N 1
ATOM 4061 C CA . LYS B 1 209 ? 4.328 -23.562 13.219 1 93.19 209 LYS B CA 1
ATOM 4062 C C . LYS B 1 209 ? 4.012 -24.109 14.609 1 93.19 209 LYS B C 1
ATOM 4064 O O . LYS B 1 209 ? 4.371 -25.25 14.938 1 93.19 209 LYS B O 1
ATOM 4069 N N . GLU B 1 210 ? 3.336 -23.391 15.367 1 91.62 210 GLU B N 1
ATOM 4070 C CA . GLU B 1 210 ? 2.984 -23.781 16.719 1 91.62 210 GLU B CA 1
ATOM 4071 C C . GLU B 1 210 ? 2.047 -24.984 16.719 1 91.62 210 GLU B C 1
ATOM 4073 O O . GLU B 1 210 ? 1.984 -25.734 17.703 1 91.62 210 GLU B O 1
ATOM 4078 N N . ILE B 1 211 ? 1.349 -25.188 15.617 1 89.94 211 ILE B N 1
ATOM 4079 C CA . ILE B 1 211 ? 0.431 -26.312 15.562 1 89.94 211 ILE B CA 1
ATOM 4080 C C . ILE B 1 211 ? 0.948 -27.359 14.57 1 89.94 211 ILE B C 1
ATOM 4082 O O . ILE B 1 211 ? 0.176 -28.172 14.047 1 89.94 211 ILE B O 1
ATOM 4086 N N . GLY B 1 212 ? 2.207 -27.188 14.242 1 91.56 212 GLY B N 1
ATOM 4087 C CA . GLY B 1 212 ? 2.871 -28.188 13.43 1 91.56 212 GLY B CA 1
ATOM 4088 C C . GLY B 1 212 ? 2.607 -28.031 11.945 1 91.56 212 GLY B C 1
ATOM 4089 O O . GLY B 1 212 ? 2.703 -28.984 11.18 1 91.56 212 GLY B O 1
ATOM 4090 N N . MET B 1 213 ? 2.225 -26.891 11.555 1 91 213 MET B N 1
ATOM 4091 C CA . MET B 1 213 ? 2 -26.594 10.141 1 91 213 MET B CA 1
ATOM 4092 C C . MET B 1 213 ? 2.945 -25.484 9.664 1 91 213 MET B C 1
ATOM 4094 O O . MET B 1 213 ? 3.561 -24.797 10.477 1 91 213 MET B O 1
ATOM 4098 N N . ARG B 1 214 ? 3.049 -25.547 8.414 1 91.38 214 ARG B N 1
ATOM 4099 C CA . ARG B 1 214 ? 3.822 -24.484 7.777 1 91.38 214 ARG B CA 1
ATOM 4100 C C . ARG B 1 214 ? 3.021 -23.812 6.66 1 91.38 214 ARG B C 1
ATOM 4102 O O . ARG B 1 214 ? 2.154 -24.453 6.055 1 91.38 214 ARG B O 1
ATOM 4109 N N . VAL B 1 215 ? 3.35 -22.469 6.383 1 90.12 215 VAL B N 1
ATOM 4110 C CA . VAL B 1 215 ? 2.725 -21.75 5.27 1 90.12 215 VAL B CA 1
ATOM 4111 C C . VAL B 1 215 ? 2.939 -22.531 3.975 1 90.12 215 VAL B C 1
ATOM 4113 O O . VAL B 1 215 ? 2.057 -22.578 3.115 1 90.12 215 VAL B O 1
ATOM 4116 N N . ALA B 1 216 ? 4.09 -23.141 3.861 1 87.88 216 ALA B N 1
ATOM 4117 C CA . ALA B 1 216 ? 4.441 -23.906 2.666 1 87.88 216 ALA B CA 1
ATOM 4118 C C . ALA B 1 216 ? 3.506 -25.094 2.48 1 87.88 216 ALA B C 1
ATOM 4120 O O . ALA B 1 216 ? 3.4 -25.641 1.383 1 87.88 216 ALA B O 1
ATOM 4121 N N . ASP B 1 217 ? 2.873 -25.594 3.543 1 91.12 217 ASP B N 1
ATOM 4122 C CA . ASP B 1 217 ? 1.944 -26.703 3.482 1 91.12 217 ASP B CA 1
ATOM 4123 C C . ASP B 1 217 ? 0.605 -26.281 2.883 1 91.12 217 ASP B C 1
ATOM 4125 O O . ASP B 1 217 ? -0.202 -27.125 2.492 1 91.12 217 ASP B O 1
ATOM 4129 N N . LEU B 1 218 ? 0.312 -25 2.865 1 93.81 218 LEU B N 1
ATOM 4130 C CA . LEU B 1 218 ? -0.97 -24.5 2.387 1 93.81 218 LEU B CA 1
ATOM 4131 C C . LEU B 1 218 ? -0.978 -24.391 0.865 1 93.81 218 LEU B C 1
ATOM 4133 O O . LEU B 1 218 ? 0.055 -24.109 0.253 1 93.81 218 LEU B O 1
ATOM 4137 N N . LYS B 1 219 ? -2.086 -24.641 0.298 1 94.19 219 LYS B N 1
ATOM 4138 C CA . LYS B 1 219 ? -2.264 -24.406 -1.132 1 94.19 219 LYS B CA 1
ATOM 4139 C C . LYS B 1 219 ? -2.521 -22.938 -1.416 1 94.19 219 LYS B C 1
ATOM 4141 O O . LYS B 1 219 ? -3.66 -22.469 -1.323 1 94.19 219 LYS B O 1
ATOM 4146 N N . VAL B 1 220 ? -1.53 -22.281 -1.836 1 93.62 220 VAL B N 1
ATOM 4147 C CA . VAL B 1 220 ? -1.653 -20.859 -2.104 1 93.62 220 VAL B CA 1
ATOM 4148 C C . VAL B 1 220 ? -2.094 -20.641 -3.549 1 93.62 220 VAL B C 1
ATOM 4150 O O . VAL B 1 220 ? -1.359 -20.969 -4.484 1 93.62 220 VAL B O 1
ATOM 4153 N N . GLU B 1 221 ? -3.236 -20.078 -3.684 1 93.69 221 GLU B N 1
ATOM 4154 C CA . GLU B 1 221 ? -3.795 -19.812 -5.008 1 93.69 221 GLU B CA 1
ATOM 4155 C C . GLU B 1 221 ? -3.252 -18.516 -5.582 1 93.69 221 GLU B C 1
ATOM 4157 O O . GLU B 1 221 ? -2.982 -18.422 -6.781 1 93.69 221 GLU B O 1
ATOM 4162 N N . ILE B 1 222 ? -3.139 -17.531 -4.73 1 96.06 222 ILE B N 1
ATOM 4163 C CA . ILE B 1 222 ? -2.73 -16.203 -5.18 1 96.06 222 ILE B CA 1
ATOM 4164 C C . ILE B 1 222 ? -2.123 -15.422 -4.008 1 96.06 222 ILE B C 1
ATOM 4166 O O . ILE B 1 222 ? -2.525 -15.609 -2.857 1 96.06 222 ILE B O 1
ATOM 4170 N N . GLN B 1 223 ? -1.126 -14.625 -4.328 1 96.94 223 GLN B N 1
ATOM 4171 C CA . GLN B 1 223 ? -0.55 -13.672 -3.385 1 96.94 223 GLN B CA 1
ATOM 4172 C C . GLN B 1 223 ? -0.935 -12.234 -3.748 1 96.94 223 GLN B C 1
ATOM 4174 O O . GLN B 1 223 ? -0.744 -11.812 -4.891 1 96.94 223 GLN B O 1
ATOM 4179 N N . LEU B 1 224 ? -1.497 -11.547 -2.754 1 97.56 224 LEU B N 1
ATOM 4180 C CA . LEU B 1 224 ? -1.952 -10.18 -2.979 1 97.56 224 LEU B CA 1
ATOM 4181 C C . LEU B 1 224 ? -1.338 -9.234 -1.955 1 97.56 224 LEU B C 1
ATOM 4183 O O . LEU B 1 224 ? -1.281 -9.547 -0.765 1 97.56 224 LEU B O 1
ATOM 4187 N N . GLY B 1 225 ? -1.019 -8.039 -2.371 1 95.62 225 GLY B N 1
ATOM 4188 C CA . GLY B 1 225 ? -0.237 -7.113 -1.564 1 95.62 225 GLY B CA 1
ATOM 4189 C C . GLY B 1 225 ? -1.093 -6.195 -0.711 1 95.62 225 GLY B C 1
ATOM 4190 O O . GLY B 1 225 ? -0.585 -5.246 -0.108 1 95.62 225 GLY B O 1
ATOM 4191 N N . SER B 1 226 ? -2.395 -6.383 -0.669 1 94.44 226 SER B N 1
ATOM 4192 C CA . SER B 1 226 ? -3.256 -5.52 0.134 1 94.44 226 SER B CA 1
ATOM 4193 C C . SER B 1 226 ? -4.379 -6.316 0.788 1 94.44 226 SER B C 1
ATOM 4195 O O . SER B 1 226 ? -4.918 -7.25 0.188 1 94.44 226 SER B O 1
ATOM 4197 N N . THR B 1 227 ? -4.711 -5.879 2 1 96.94 227 THR B N 1
ATOM 4198 C CA . THR B 1 227 ? -5.832 -6.488 2.709 1 96.94 227 THR B CA 1
ATOM 4199 C C . THR B 1 227 ? -7.133 -6.281 1.939 1 96.94 227 THR B C 1
ATOM 4201 O O . THR B 1 227 ? -7.945 -7.199 1.83 1 96.94 227 THR B O 1
ATOM 4204 N N . GLU B 1 228 ? -7.301 -5.156 1.365 1 96.62 228 GLU B N 1
ATOM 4205 C CA . GLU B 1 228 ? -8.508 -4.871 0.592 1 96.62 228 GLU B CA 1
ATOM 4206 C C . GLU B 1 228 ? -8.602 -5.773 -0.637 1 96.62 228 GLU B C 1
ATOM 4208 O O . GLU B 1 228 ? -9.688 -6.23 -1 1 96.62 228 GLU B O 1
ATOM 4213 N N . SER B 1 229 ? -7.473 -5.996 -1.272 1 97.06 229 SER B N 1
ATOM 4214 C CA . SER B 1 229 ? -7.449 -6.895 -2.42 1 97.06 229 SER B CA 1
ATOM 4215 C C . SER B 1 229 ? -7.852 -8.312 -2.018 1 97.06 229 SER B C 1
ATOM 4217 O O . SER B 1 229 ? -8.578 -8.984 -2.75 1 97.06 229 SER B O 1
ATOM 4219 N N . ILE B 1 230 ? -7.34 -8.695 -0.907 1 98.38 230 ILE B N 1
ATOM 4220 C CA . ILE B 1 230 ? -7.633 -10.039 -0.415 1 98.38 230 ILE B CA 1
ATOM 4221 C C . ILE B 1 230 ? -9.125 -10.172 -0.116 1 98.38 230 ILE B C 1
ATOM 4223 O O . ILE B 1 230 ? -9.773 -11.125 -0.553 1 98.38 230 ILE B O 1
ATOM 4227 N N . LYS B 1 231 ? -9.695 -9.195 0.59 1 98.12 231 LYS B N 1
ATOM 4228 C CA . LYS B 1 231 ? -11.125 -9.227 0.9 1 98.12 231 LYS B CA 1
ATOM 4229 C C . LYS B 1 231 ? -11.961 -9.281 -0.374 1 98.12 231 LYS B C 1
ATOM 4231 O O . LYS B 1 231 ? -12.883 -10.102 -0.484 1 98.12 231 LYS B O 1
ATOM 4236 N N . SER B 1 232 ? -11.602 -8.43 -1.284 1 97.12 232 SER B N 1
ATOM 4237 C CA . SER B 1 232 ? -12.344 -8.398 -2.545 1 97.12 232 SER B CA 1
ATOM 4238 C C . SER B 1 232 ? -12.227 -9.734 -3.281 1 97.12 232 SER B C 1
ATOM 4240 O O . SER B 1 232 ? -13.219 -10.242 -3.809 1 97.12 232 SER B O 1
ATOM 4242 N N . TYR B 1 233 ? -11.031 -10.297 -3.318 1 98.12 233 TYR B N 1
ATOM 4243 C CA . TYR B 1 233 ? -10.812 -11.578 -3.996 1 98.12 233 TYR B CA 1
ATOM 4244 C C . TYR B 1 233 ? -11.648 -12.68 -3.359 1 98.12 233 TYR B C 1
ATOM 4246 O O . TYR B 1 233 ? -12.219 -13.516 -4.062 1 98.12 233 TYR B O 1
ATOM 4254 N N . LEU B 1 234 ? -11.727 -12.695 -2.061 1 98.31 234 LEU B N 1
ATOM 4255 C CA . LEU B 1 234 ? -12.5 -13.703 -1.351 1 98.31 234 LEU B CA 1
ATOM 4256 C C . LEU B 1 234 ? -13.969 -13.664 -1.777 1 98.31 234 LEU B C 1
ATOM 4258 O O . LEU B 1 234 ? -14.633 -14.703 -1.826 1 98.31 234 LEU B O 1
ATOM 4262 N N . MET B 1 235 ? -14.438 -12.492 -2.078 1 96.94 235 MET B N 1
ATOM 4263 C CA . MET B 1 235 ? -15.836 -12.32 -2.463 1 96.94 235 MET B CA 1
ATOM 4264 C C . MET B 1 235 ? -16.094 -12.867 -3.863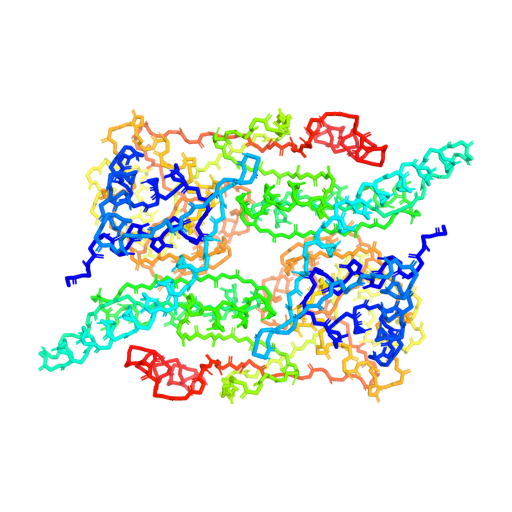 1 96.94 235 MET B C 1
ATOM 4266 O O . MET B 1 235 ? -17.234 -13.055 -4.266 1 96.94 235 MET B O 1
ATOM 4270 N N . HIS B 1 236 ? -15.008 -13.148 -4.551 1 95.81 236 HIS B N 1
ATOM 4271 C CA . HIS B 1 236 ? -15.148 -13.602 -5.934 1 95.81 236 HIS B CA 1
ATOM 4272 C C . HIS B 1 236 ? -14.523 -14.977 -6.129 1 95.81 236 HIS B C 1
ATOM 4274 O O . HIS B 1 236 ? -14.336 -15.422 -7.266 1 95.81 236 HIS B O 1
ATOM 4280 N N . SER B 1 237 ? -14.141 -15.625 -5.051 1 96.12 237 SER B N 1
ATOM 4281 C CA . SER B 1 237 ? -13.477 -16.922 -5.145 1 96.12 237 SER B CA 1
ATOM 4282 C C . SER B 1 237 ? -13.883 -17.844 -3.996 1 96.12 237 SER B C 1
ATOM 4284 O O . SER B 1 237 ? -14.633 -17.422 -3.104 1 96.12 237 SER B O 1
ATOM 4286 N N . HIS B 1 238 ? -13.414 -19.062 -4.082 1 95.56 238 HIS B N 1
ATOM 4287 C CA . HIS B 1 238 ? -13.609 -20.016 -3 1 95.56 238 HIS B CA 1
ATOM 4288 C C . HIS B 1 238 ? -12.32 -20.25 -2.225 1 95.56 238 HIS B C 1
ATOM 4290 O O . HIS B 1 238 ? -11.938 -21.391 -1.959 1 95.56 238 HIS B O 1
ATOM 4296 N N . CYS B 1 239 ? -11.688 -19.172 -1.919 1 97.75 239 CYS B N 1
ATOM 4297 C CA . CYS B 1 239 ? -10.461 -19.219 -1.134 1 97.75 239 CYS B CA 1
ATOM 4298 C C . CYS B 1 239 ? -10.719 -18.797 0.31 1 97.75 239 CYS B C 1
ATOM 4300 O O . CYS B 1 239 ? -11.781 -18.25 0.622 1 97.75 239 CYS B O 1
ATOM 4302 N N . LEU B 1 240 ? -9.773 -19.203 1.13 1 98.06 240 LEU B N 1
ATOM 4303 C CA . LEU B 1 240 ? -9.68 -18.734 2.508 1 98.06 240 LEU B CA 1
ATOM 4304 C C . LEU B 1 240 ? -8.523 -17.75 2.674 1 98.06 240 LEU B C 1
ATOM 4306 O O . LEU B 1 240 ? -7.602 -17.734 1.857 1 98.06 240 LEU B O 1
ATOM 4310 N N . ALA B 1 241 ? -8.617 -16.938 3.686 1 98.56 241 ALA B N 1
ATOM 4311 C CA . ALA B 1 241 ? -7.504 -16.047 4.023 1 98.56 241 ALA B CA 1
ATOM 4312 C C . ALA B 1 241 ? -7.488 -15.742 5.52 1 98.56 241 ALA B C 1
ATOM 4314 O O . ALA B 1 241 ? -8.539 -15.711 6.164 1 98.56 241 ALA B O 1
ATOM 4315 N N . PHE B 1 242 ? -6.305 -15.555 6.059 1 98.31 242 PHE B N 1
ATOM 4316 C CA . PHE B 1 242 ? -6.121 -15.031 7.406 1 98.31 242 PHE B CA 1
ATOM 4317 C C . PHE B 1 242 ? -6.051 -13.508 7.387 1 98.31 242 PHE B C 1
ATOM 4319 O O . PHE B 1 242 ? -5.203 -12.93 6.703 1 98.31 242 PHE B O 1
ATOM 4326 N N . ILE B 1 243 ? -6.93 -12.836 8.18 1 98.44 243 ILE B N 1
ATOM 4327 C CA . ILE B 1 243 ? -7.066 -11.383 8.125 1 98.44 243 ILE B CA 1
ATOM 4328 C C . ILE B 1 243 ? -7.238 -10.828 9.539 1 98.44 243 ILE B C 1
ATOM 4330 O O . ILE B 1 243 ? -7.816 -11.492 10.406 1 98.44 243 ILE B O 1
ATOM 4334 N N . SER B 1 244 ? -6.727 -9.633 9.742 1 98.44 244 SER B N 1
ATOM 4335 C CA . SER B 1 244 ? -6.949 -8.93 11.008 1 98.44 244 SER B CA 1
ATOM 4336 C C . SER B 1 244 ? -8.438 -8.688 11.242 1 98.44 244 SER B C 1
ATOM 4338 O O . SER B 1 244 ? -9.156 -8.273 10.336 1 98.44 244 SER B O 1
ATOM 4340 N N . VAL B 1 245 ? -8.914 -8.828 12.492 1 97.88 245 VAL B N 1
ATOM 4341 C CA . VAL B 1 245 ? -10.312 -8.57 12.844 1 97.88 245 VAL B CA 1
ATOM 4342 C C . VAL B 1 245 ? -10.641 -7.098 12.625 1 97.88 245 VAL B C 1
ATOM 4344 O O . VAL B 1 245 ? -11.781 -6.754 12.312 1 97.88 245 VAL B O 1
ATOM 4347 N N . HIS B 1 246 ? -9.664 -6.23 12.719 1 96.81 246 HIS B N 1
ATOM 4348 C CA . HIS B 1 246 ? -9.875 -4.797 12.531 1 96.81 246 HIS B CA 1
ATOM 4349 C C . HIS B 1 246 ? -10.266 -4.48 11.094 1 96.81 246 HIS B C 1
ATOM 4351 O O . HIS B 1 246 ? -10.859 -3.43 10.82 1 96.81 246 HIS B O 1
ATOM 4357 N N . ALA B 1 247 ? -9.961 -5.348 10.188 1 97.75 247 ALA B N 1
ATOM 4358 C CA . ALA B 1 247 ? -10.211 -5.094 8.773 1 97.75 247 ALA B CA 1
ATOM 4359 C C . ALA B 1 247 ? -11.57 -5.645 8.344 1 97.75 247 ALA B C 1
ATOM 4361 O O . ALA B 1 247 ? -11.945 -5.551 7.172 1 97.75 247 ALA B O 1
ATOM 4362 N N . LEU B 1 248 ? -12.32 -6.215 9.211 1 97.88 248 LEU B N 1
ATOM 4363 C CA . LEU B 1 248 ? -13.438 -7.043 8.781 1 97.88 248 LEU B CA 1
ATOM 4364 C C . LEU B 1 248 ? -14.766 -6.445 9.242 1 97.88 248 LEU B C 1
ATOM 4366 O O . LEU B 1 248 ? -15.836 -6.977 8.93 1 97.88 248 LEU B O 1
ATOM 4370 N N . THR B 1 249 ? -14.758 -5.328 9.953 1 94.25 249 THR B N 1
ATOM 4371 C CA . THR B 1 249 ? -15.945 -4.797 10.609 1 94.25 249 THR B CA 1
ATOM 4372 C C . THR B 1 249 ? -17.094 -4.637 9.602 1 94.25 249 THR B C 1
ATOM 4374 O O . THR B 1 249 ? -18.172 -5.184 9.805 1 94.25 249 THR B O 1
ATOM 4377 N N . ASP B 1 250 ? -16.891 -3.988 8.516 1 93.25 250 ASP B N 1
ATOM 4378 C CA . ASP B 1 250 ? -17.938 -3.695 7.547 1 93.25 250 ASP B CA 1
ATOM 4379 C C . ASP B 1 250 ? -18.422 -4.969 6.852 1 93.25 250 ASP B C 1
ATOM 4381 O O . ASP B 1 250 ? -19.625 -5.172 6.676 1 93.25 250 ASP B O 1
ATOM 4385 N N . GLU B 1 251 ? -17.516 -5.801 6.441 1 96.44 251 GLU B N 1
ATOM 4386 C CA . GLU B 1 251 ? -17.859 -7.012 5.695 1 96.44 251 GLU B CA 1
ATOM 4387 C C . GLU B 1 251 ? -18.641 -7.996 6.555 1 96.44 251 GLU B C 1
ATOM 4389 O O . GLU B 1 251 ? -19.516 -8.695 6.055 1 96.44 251 GLU B O 1
ATOM 4394 N N . LEU B 1 252 ? -18.312 -8.031 7.879 1 96.31 252 LEU B N 1
ATOM 4395 C CA . LEU B 1 252 ? -19.047 -8.898 8.789 1 96.31 252 LEU B CA 1
ATOM 4396 C C . LEU B 1 252 ? -20.469 -8.375 9.016 1 96.31 252 LEU B C 1
ATOM 4398 O O . LEU B 1 252 ? -21.422 -9.148 9.047 1 96.31 252 LEU B O 1
ATOM 4402 N N . GLN B 1 253 ? -20.609 -7.094 9.109 1 93.81 253 GLN B N 1
ATOM 4403 C CA . GLN B 1 253 ? -21.922 -6.469 9.312 1 93.81 253 GLN B CA 1
ATOM 4404 C C . GLN B 1 253 ? -22.828 -6.691 8.102 1 93.81 253 GLN B C 1
ATOM 4406 O O . GLN B 1 253 ? -24.016 -6.945 8.258 1 93.81 253 GLN B O 1
ATOM 4411 N N . ARG B 1 254 ? -22.203 -6.664 6.91 1 94.25 254 ARG B N 1
ATOM 4412 C CA . ARG B 1 254 ? -22.969 -6.816 5.68 1 94.25 254 ARG B CA 1
ATOM 4413 C C . ARG B 1 254 ? -23.156 -8.289 5.324 1 94.25 254 ARG B C 1
ATOM 4415 O O . ARG B 1 254 ? -23.953 -8.625 4.449 1 94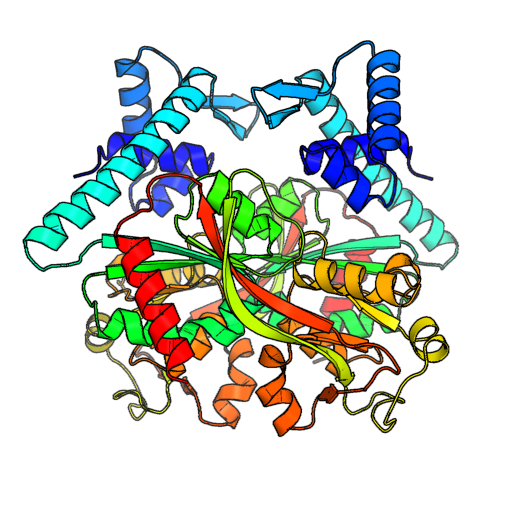.25 254 ARG B O 1
ATOM 4422 N N . GLY B 1 255 ? -22.406 -9.078 5.914 1 95.31 255 GLY B N 1
ATOM 4423 C CA . GLY B 1 255 ? -22.516 -10.516 5.688 1 95.31 255 GLY B CA 1
ATOM 4424 C C . GLY B 1 255 ? -21.828 -10.961 4.406 1 95.31 255 GLY B C 1
ATOM 4425 O O . GLY B 1 255 ? -22.141 -12.031 3.877 1 95.31 255 GLY B O 1
ATOM 4426 N N . THR B 1 256 ? -20.906 -10.148 3.889 1 96.69 256 THR B N 1
ATOM 4427 C CA . THR B 1 256 ? -20.234 -10.508 2.643 1 96.69 256 THR B CA 1
ATOM 4428 C C . THR B 1 256 ? -19.047 -11.43 2.912 1 96.69 256 THR B C 1
ATOM 4430 O O . THR B 1 256 ? -18.641 -12.188 2.035 1 96.69 256 THR B O 1
ATOM 4433 N N . LEU B 1 257 ? -18.469 -11.367 4.133 1 97.94 257 LEU B N 1
ATOM 4434 C CA . LEU B 1 257 ? -17.422 -12.266 4.598 1 97.94 257 LEU B CA 1
ATOM 4435 C C . LEU B 1 257 ? -17.812 -12.922 5.914 1 97.94 257 LEU B C 1
ATOM 4437 O O . LEU B 1 257 ? -18.625 -12.383 6.668 1 97.94 257 LEU B O 1
ATOM 4441 N N . ARG B 1 258 ? -17.219 -14.055 6.152 1 97.44 258 ARG B N 1
ATOM 4442 C CA . ARG B 1 258 ? -17.5 -14.82 7.363 1 97.44 258 ARG B CA 1
ATOM 4443 C C . ARG B 1 258 ? -16.219 -15.32 8.008 1 97.44 258 ARG B C 1
ATOM 4445 O O . ARG B 1 258 ? -15.289 -15.742 7.312 1 97.44 258 ARG B O 1
ATOM 4452 N N . ILE B 1 259 ? -16.234 -15.32 9.328 1 97.38 259 ILE B N 1
ATOM 4453 C CA . ILE B 1 259 ? -15.109 -15.875 10.086 1 97.38 259 ILE B CA 1
ATOM 4454 C C . ILE B 1 259 ? -15.32 -17.375 10.289 1 97.38 259 ILE B C 1
ATOM 4456 O O . ILE B 1 259 ? -16.438 -17.828 10.57 1 97.38 259 ILE B O 1
ATOM 4460 N N . ILE B 1 260 ? -14.25 -18.125 10.125 1 96.38 260 ILE B N 1
ATOM 4461 C CA . ILE B 1 260 ? -14.258 -19.547 10.414 1 96.38 260 ILE B CA 1
ATOM 4462 C C . ILE B 1 260 ? -13.242 -19.859 11.516 1 96.38 260 ILE B C 1
ATOM 4464 O O . ILE B 1 260 ? -12.07 -19.516 11.406 1 96.38 260 ILE B O 1
ATOM 4468 N N . ASP B 1 261 ? -13.703 -20.531 12.516 1 94.19 261 ASP B N 1
ATOM 4469 C CA . ASP B 1 261 ? -12.789 -20.922 13.586 1 94.19 261 ASP B CA 1
ATOM 4470 C C . ASP B 1 261 ? -11.922 -22.109 13.164 1 94.19 261 ASP B C 1
ATOM 4472 O O . ASP B 1 261 ? -12.367 -22.969 12.406 1 94.19 261 ASP B O 1
ATOM 4476 N N . VAL B 1 262 ? -10.734 -22.047 13.562 1 92.69 262 VAL B N 1
ATOM 4477 C CA . VAL B 1 262 ? -9.828 -23.172 13.367 1 92.69 262 VAL B CA 1
ATOM 4478 C C . VAL B 1 262 ? -9.523 -23.844 14.711 1 92.69 262 VAL B C 1
ATOM 4480 O O . VAL B 1 262 ? -9.07 -23.188 15.648 1 92.69 262 VAL B O 1
ATOM 4483 N N . ALA B 1 263 ? -9.727 -25.156 14.742 1 89.12 263 ALA B N 1
ATOM 4484 C CA . ALA B 1 263 ? -9.531 -25.891 15.984 1 89.12 263 ALA B CA 1
ATOM 4485 C C . ALA B 1 263 ? -8.078 -25.797 16.453 1 89.12 263 ALA B C 1
ATOM 4487 O O . ALA B 1 263 ? -7.156 -26.125 15.711 1 89.12 263 ALA B O 1
ATOM 4488 N N . GLY B 1 264 ? -7.941 -25.281 17.656 1 89.81 264 GLY B N 1
ATOM 4489 C CA . GLY B 1 264 ? -6.637 -25.25 18.297 1 89.81 264 GLY B CA 1
ATOM 4490 C C . GLY B 1 264 ? -5.766 -24.109 17.844 1 89.81 264 GLY B C 1
ATOM 4491 O O . GLY B 1 264 ? -4.582 -24.047 18.172 1 89.81 264 GLY B O 1
ATOM 4492 N N . LEU B 1 265 ? -6.285 -23.234 17.062 1 93.62 265 LEU B N 1
ATOM 4493 C CA . LEU B 1 265 ? -5.457 -22.156 16.531 1 93.62 265 LEU B CA 1
ATOM 4494 C C . LEU B 1 265 ? -5.988 -20.797 16.969 1 93.62 265 LEU B C 1
ATOM 4496 O O . LEU B 1 265 ? -7.156 -20.469 16.719 1 93.62 265 LEU B O 1
ATOM 4500 N N . ASN B 1 266 ? -5.219 -20.094 17.719 1 94.69 266 ASN B N 1
ATOM 4501 C CA . ASN B 1 266 ? -5.43 -18.688 18.078 1 94.69 266 ASN B CA 1
ATOM 4502 C C . ASN B 1 266 ? -4.23 -17.828 17.688 1 94.69 266 ASN B C 1
ATOM 4504 O O . ASN B 1 266 ? -3.113 -18.062 18.156 1 94.69 266 ASN B O 1
ATOM 4508 N N . ILE B 1 267 ? -4.531 -16.828 16.844 1 97.62 267 ILE B N 1
ATOM 4509 C CA . ILE B 1 267 ? -3.424 -16 16.359 1 97.62 267 ILE B CA 1
ATOM 4510 C C . ILE B 1 267 ? -3.562 -14.578 16.906 1 97.62 267 ILE B C 1
ATOM 4512 O O . ILE B 1 267 ? -4.285 -13.758 16.344 1 97.62 267 ILE B O 1
ATOM 4516 N N . GLU B 1 268 ? -2.84 -14.312 17.953 1 96.81 268 GLU B N 1
ATOM 4517 C CA . GLU B 1 268 ? -2.816 -12.984 18.547 1 96.81 268 GLU B CA 1
ATOM 4518 C C . GLU B 1 268 ? -1.513 -12.258 18.234 1 96.81 268 GLU B C 1
ATOM 4520 O O . GLU B 1 268 ? -0.465 -12.883 18.094 1 96.81 268 GLU B O 1
ATOM 4525 N N . ARG B 1 269 ? -1.718 -10.922 18.141 1 97.44 269 ARG B N 1
ATOM 4526 C CA . ARG B 1 269 ? -0.533 -10.102 17.891 1 97.44 269 ARG B CA 1
ATOM 4527 C C . ARG B 1 269 ? -0.703 -8.711 18.484 1 97.44 269 ARG B C 1
ATOM 4529 O O . ARG B 1 269 ? -1.796 -8.344 18.922 1 97.44 269 ARG B O 1
ATOM 4536 N N . TYR B 1 270 ? 0.434 -8.047 18.609 1 96.69 270 TYR B N 1
A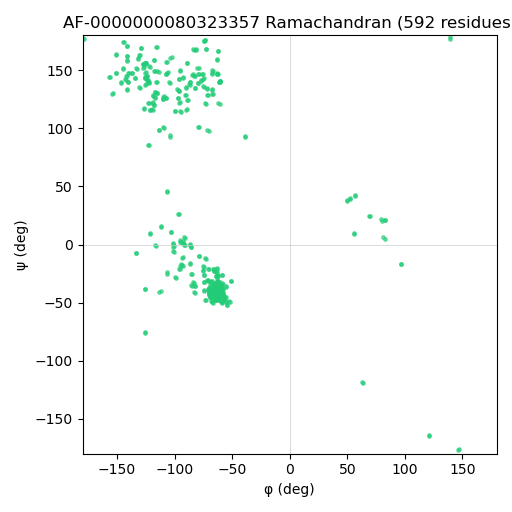TOM 4537 C CA . TYR B 1 270 ? 0.428 -6.617 18.906 1 96.69 270 TYR B CA 1
ATOM 4538 C C . TYR B 1 270 ? 0.842 -5.809 17.672 1 96.69 270 TYR B C 1
ATOM 4540 O O . TYR B 1 270 ? 1.635 -6.277 16.859 1 96.69 270 TYR B O 1
ATOM 4548 N N . PHE B 1 271 ? 0.243 -4.656 17.594 1 97.81 271 PHE B N 1
ATOM 4549 C CA . PHE B 1 271 ? 0.895 -3.596 16.844 1 97.81 271 PHE B CA 1
ATOM 4550 C C . PHE B 1 271 ? 1.918 -2.865 17.703 1 97.81 271 PHE B C 1
ATOM 4552 O O . PHE B 1 271 ? 1.696 -2.656 18.906 1 97.81 271 PHE B O 1
ATOM 4559 N N . TYR B 1 272 ? 2.982 -2.428 17.062 1 97.94 272 TYR B N 1
ATOM 4560 C CA . TYR B 1 272 ? 4.074 -1.789 17.781 1 97.94 272 TYR B CA 1
ATOM 4561 C C . TYR B 1 272 ? 4.383 -0.413 17.203 1 97.94 272 TYR B C 1
ATOM 4563 O O . TYR B 1 272 ? 4.402 -0.236 15.992 1 97.94 272 TYR B O 1
ATOM 4571 N N . PHE B 1 273 ? 4.602 0.499 18.125 1 97.25 273 PHE B N 1
ATOM 4572 C CA . PHE B 1 273 ? 5.367 1.671 17.719 1 97.25 273 PHE B CA 1
ATOM 4573 C C . PHE B 1 273 ? 6.836 1.319 17.516 1 97.25 273 PHE B C 1
ATOM 4575 O O . PHE B 1 273 ? 7.422 0.609 18.344 1 97.25 273 PHE B O 1
ATOM 4582 N N . ILE B 1 274 ? 7.375 1.795 16.422 1 97.62 274 ILE B N 1
ATOM 4583 C CA . ILE B 1 274 ? 8.789 1.521 16.219 1 97.62 274 ILE B CA 1
ATOM 4584 C C . ILE B 1 274 ? 9.555 2.834 16.047 1 97.62 274 ILE B C 1
ATOM 4586 O O . ILE B 1 274 ? 9.047 3.777 15.43 1 97.62 274 ILE B O 1
ATOM 4590 N N . GLN B 1 275 ? 10.703 2.943 16.594 1 95.31 275 GLN B N 1
ATOM 4591 C CA . GLN B 1 275 ? 11.641 4.059 16.516 1 95.31 275 GLN B CA 1
ATOM 4592 C C . GLN B 1 275 ? 13.086 3.566 16.5 1 95.31 275 GLN B C 1
ATOM 4594 O O . GLN B 1 275 ? 13.375 2.463 16.984 1 95.31 275 GLN B O 1
ATOM 4599 N N . LEU B 1 276 ? 13.914 4.379 15.859 1 92.94 276 LEU B N 1
ATOM 4600 C CA . LEU B 1 276 ? 15.336 4.051 15.977 1 92.94 276 LEU B CA 1
ATOM 4601 C C . LEU B 1 276 ? 15.82 4.254 17.406 1 92.94 276 LEU B C 1
ATOM 4603 O O . LEU B 1 276 ? 15.367 5.164 18.109 1 92.94 276 LEU B O 1
ATOM 4607 N N . HIS B 1 277 ? 16.797 3.434 17.703 1 89.81 277 HIS B N 1
ATOM 4608 C CA . HIS B 1 277 ? 17.422 3.656 19.016 1 89.81 277 HIS B CA 1
ATOM 4609 C C . HIS B 1 277 ? 18.078 5.031 19.078 1 89.81 277 HIS B C 1
ATOM 4611 O O . HIS B 1 277 ? 18.578 5.539 18.062 1 89.81 277 HIS B O 1
ATOM 4617 N N . GLY B 1 278 ? 18.047 5.594 20.266 1 83 278 GLY B N 1
ATOM 4618 C CA . GLY B 1 278 ? 18.609 6.914 20.469 1 83 278 GLY B CA 1
ATOM 4619 C C . GLY B 1 278 ? 17.609 7.93 20.984 1 83 278 GLY B C 1
ATOM 4620 O O . GLY B 1 278 ? 16.578 7.555 21.531 1 83 278 GLY B O 1
ATOM 4621 N N . LYS B 1 279 ? 18 9.141 20.859 1 67.88 279 LYS B N 1
ATOM 4622 C CA . LYS B 1 279 ? 17.094 10.188 21.328 1 67.88 279 LYS B CA 1
ATOM 4623 C C . LYS B 1 279 ? 15.906 10.352 20.375 1 67.88 279 LYS B C 1
ATOM 4625 O O . LYS B 1 279 ? 16.094 10.578 19.188 1 67.88 279 LYS B O 1
ATOM 4630 N N . PRO B 1 280 ? 14.82 10.18 20.953 1 69.88 280 PRO B N 1
ATOM 4631 C CA . PRO B 1 280 ? 13.617 10.32 20.125 1 69.88 280 PRO B CA 1
ATOM 4632 C C . PRO B 1 280 ? 13.391 11.758 19.656 1 69.88 280 PRO B C 1
ATOM 4634 O O . PRO B 1 280 ? 13.758 12.703 20.359 1 69.88 280 PRO B O 1
ATOM 4637 N N . ASP B 1 281 ? 12.836 11.836 18.469 1 76.88 281 ASP B N 1
ATOM 4638 C CA . ASP B 1 281 ? 12.383 13.125 17.969 1 76.88 281 ASP B CA 1
ATOM 4639 C C . ASP B 1 281 ? 11.203 13.656 18.766 1 76.88 281 ASP B C 1
ATOM 4641 O O . ASP B 1 281 ? 10.328 12.883 19.172 1 76.88 281 ASP B O 1
ATOM 4645 N N . GLY B 1 282 ? 11.211 14.945 19.188 1 78 282 GLY B N 1
ATOM 4646 C CA . GLY B 1 282 ? 10.195 15.555 20.031 1 78 282 GLY B CA 1
ATOM 4647 C C . GLY B 1 282 ? 8.781 15.352 19.516 1 78 282 GLY B C 1
ATOM 4648 O O . GLY B 1 282 ? 7.895 14.938 20.25 1 78 282 GLY B O 1
ATOM 4649 N N . LEU B 1 283 ? 8.578 15.633 18.297 1 85.44 283 LEU B N 1
ATOM 4650 C CA . LEU B 1 283 ? 7.25 15.531 17.703 1 85.44 283 LEU B CA 1
ATOM 4651 C C . LEU B 1 283 ? 6.758 14.086 17.719 1 85.44 283 LEU B C 1
ATOM 4653 O O . LEU B 1 283 ? 5.578 13.836 17.969 1 85.44 283 LEU B O 1
ATOM 4657 N N . SER B 1 284 ? 7.664 13.188 17.5 1 90.75 284 SER B N 1
ATOM 4658 C CA . SER B 1 284 ? 7.312 11.773 17.547 1 90.75 284 SER B CA 1
ATOM 4659 C C . SER B 1 284 ? 6.844 11.367 18.938 1 90.75 284 SER B C 1
ATOM 4661 O O . SER B 1 284 ? 5.883 10.609 19.078 1 90.75 284 SER B O 1
ATOM 4663 N N . GLU B 1 285 ? 7.48 11.891 19.891 1 86.06 285 GLU B N 1
ATOM 4664 C CA . GLU B 1 285 ? 7.117 11.562 21.266 1 86.06 285 GLU B CA 1
ATOM 4665 C C . GLU B 1 285 ? 5.746 12.133 21.625 1 86.06 285 GLU B C 1
ATOM 4667 O O . GLU B 1 285 ? 4.969 11.484 22.344 1 86.06 285 GLU B O 1
ATOM 4672 N N . VAL B 1 286 ? 5.523 13.312 21.203 1 87.38 286 VAL B N 1
ATOM 4673 C CA . VAL B 1 286 ? 4.227 13.93 21.453 1 87.38 286 VAL B CA 1
ATOM 4674 C C . VAL B 1 286 ? 3.121 13.094 20.812 1 87.38 286 VAL B C 1
ATOM 4676 O O . VAL B 1 286 ? 2.08 12.852 21.422 1 87.38 286 VAL B O 1
ATOM 4679 N N . PHE B 1 287 ? 3.338 12.664 19.625 1 94.12 287 PHE B N 1
ATOM 4680 C CA . PHE B 1 287 ? 2.342 11.844 18.938 1 94.12 287 PHE B CA 1
ATOM 4681 C C . PHE B 1 287 ? 2.168 10.5 19.641 1 94.12 287 PHE B C 1
ATOM 4683 O O . PHE B 1 287 ? 1.042 10.023 19.812 1 94.12 287 PHE B O 1
ATOM 4690 N N . LEU B 1 288 ? 3.307 9.891 19.984 1 92.75 288 LEU B N 1
ATOM 4691 C CA . LEU B 1 288 ? 3.268 8.602 20.656 1 92.75 288 LEU B CA 1
ATOM 4692 C C . LEU B 1 288 ? 2.434 8.688 21.938 1 92.75 288 LEU B C 1
ATOM 4694 O O . LEU B 1 288 ? 1.575 7.836 22.172 1 92.75 288 LEU B O 1
ATOM 4698 N N . ARG B 1 289 ? 2.59 9.648 22.703 1 86.94 289 ARG B N 1
ATOM 4699 C CA . ARG B 1 289 ? 1.839 9.836 23.938 1 86.94 289 ARG B CA 1
ATOM 4700 C C . ARG B 1 289 ? 0.358 10.062 23.656 1 86.94 289 ARG B C 1
ATOM 4702 O O . ARG B 1 289 ? -0.504 9.516 24.344 1 86.94 289 ARG B O 1
ATOM 4709 N N . HIS B 1 290 ? 0.101 10.867 22.672 1 90.56 290 HIS B N 1
ATOM 4710 C CA . HIS B 1 290 ? -1.28 11.109 22.266 1 90.56 290 HIS B CA 1
ATOM 4711 C C . HIS B 1 290 ? -1.974 9.805 21.875 1 90.56 290 HIS B C 1
ATOM 4713 O O . HIS B 1 290 ? -3.102 9.547 22.312 1 90.56 290 HIS B O 1
ATOM 4719 N N . ALA B 1 291 ? -1.282 9.031 21.062 1 94.69 291 ALA B N 1
ATOM 4720 C CA . ALA B 1 291 ? -1.857 7.789 20.562 1 94.69 291 ALA B CA 1
ATOM 4721 C C . ALA B 1 291 ? -2.111 6.805 21.703 1 94.69 291 ALA B C 1
ATOM 4723 O O . ALA B 1 291 ? -3.145 6.133 21.734 1 94.69 291 ALA B O 1
ATOM 4724 N N . GLN B 1 292 ? -1.186 6.727 22.594 1 87.81 292 GLN B N 1
ATOM 4725 C CA . GLN B 1 292 ? -1.322 5.82 23.734 1 87.81 292 GLN B CA 1
ATOM 4726 C C . GLN B 1 292 ? -2.484 6.234 24.625 1 87.81 292 GLN B C 1
ATOM 4728 O O . GLN B 1 292 ? -3.24 5.383 25.109 1 87.81 292 GLN B O 1
ATOM 4733 N N . LEU B 1 293 ? -2.641 7.488 24.781 1 81.88 293 LEU B N 1
ATOM 4734 C CA . LEU B 1 293 ? -3.734 7.996 25.594 1 81.88 293 LEU B CA 1
ATOM 4735 C C . LEU B 1 293 ? -5.078 7.77 24.922 1 81.88 293 LEU B C 1
ATOM 4737 O O . LEU B 1 293 ? -6.066 7.438 25.578 1 81.88 293 LEU B O 1
ATOM 4741 N N . ALA B 1 294 ? -5.082 8.008 23.625 1 83.62 294 ALA B N 1
ATOM 4742 C CA . ALA B 1 294 ? -6.316 7.824 22.875 1 83.62 294 ALA B CA 1
ATOM 4743 C C . ALA B 1 294 ? -6.773 6.371 22.906 1 83.62 294 ALA B C 1
ATOM 4745 O O . ALA B 1 294 ? -7.973 6.09 22.906 1 83.62 294 ALA B O 1
ATOM 4746 N N . HIS B 1 295 ? -5.871 5.496 22.812 1 78.06 295 HIS B N 1
ATOM 4747 C CA . HIS B 1 295 ? -6.195 4.074 22.828 1 78.06 295 HIS B CA 1
ATOM 4748 C C . HIS B 1 295 ? -6.605 3.611 24.219 1 78.06 295 HIS B C 1
ATOM 4750 O O . HIS B 1 295 ? -7.504 2.779 24.359 1 78.06 295 HIS B O 1
ATOM 4756 N N . ASN B 1 296 ? -5.816 3.986 25.156 1 57.28 296 ASN B N 1
ATOM 4757 C CA . ASN B 1 296 ? -6.156 3.615 26.531 1 57.28 296 ASN B CA 1
ATOM 4758 C C . ASN B 1 296 ? -7.523 4.16 26.938 1 57.28 296 ASN B C 1
ATOM 4760 O O . ASN B 1 296 ? -8.195 3.59 27.797 1 57.28 296 ASN B O 1
ATOM 4764 N N . LEU B 1 297 ? -7.867 5.16 26.344 1 41.16 297 LEU B N 1
ATOM 4765 C CA . LEU B 1 297 ? -9.164 5.766 26.656 1 41.16 297 LEU B CA 1
ATOM 4766 C C . LEU B 1 297 ? -10.297 4.996 25.984 1 41.16 297 LEU B C 1
ATOM 4768 O O . LEU B 1 297 ? -11.469 5.23 26.281 1 41.16 297 LEU B O 1
ATOM 4772 N N . LYS B 1 298 ? -9.922 4.227 25.25 1 48.38 298 LYS B N 1
ATOM 4773 C CA . LYS B 1 298 ? -10.984 3.371 24.719 1 48.38 298 LYS B CA 1
ATOM 4774 C C . LYS B 1 298 ? -11.062 2.059 25.5 1 48.38 298 LYS B C 1
ATOM 4776 O O . LYS B 1 298 ? -10.039 1.483 25.859 1 48.38 298 LYS B O 1
#

Secondary structure (DSSP, 8-state):
---HHHHHHHHHHHHT-HHHHHHHHTS-HHHHHHHHHHHHHHHTS--EEEETTEEEE-HHHHHHHHHHHHHHHHHHHHHHHHHHHTT---EEEEEEEEHHHHHHTSHHHHHHHHHH-TTEEEEEEEE-HHHHHHHHHTTS-SEEEEE-S---TTEEEEEEEEEEEEEEEETTSTTTT-SEE-HHHHHHSEEEEPPTT-HHHHHHHHHHHHTT--GGGSEEEEEES-HHHHHHHHTTSS-EEEEEGGG-HHHHHHTSEEEEEETT--EEEEEEEEEESSSPPHHHHHHHHHHHHHHHT-/---HHHHHHHHHHHHT-HHHHHHHHTS-HHHHHHHHHHHHHHHTS--EEEETTEEEE-HHHHHHHHHHHHHHHHHHHHHHHHHHHTT---EEEEEEEEHHHHHHTSHHHHHHHHHH-TTEEEEEEEE-HHHHHHHHHTTS-SEEEEE-S---TTEEEEEEEEEEEEEEEETTSTTTT-SEE-HHHHHHSEEEEPPTT-HHHHHHHHHHHHTT--GGGSEEEEEES-HHHHHHHHTTSS-EEEEEGGG-HHHHHHTSEEEEEETT--EEEEEEEEEESSSPPHHHHHHHHHHHHHHHT-

Solvent-accessible surface area (backbone atoms only — not comparable to full-atom values): 31134 Å² total; per-residue (Å²): 134,73,61,59,54,56,51,50,45,49,39,24,69,72,58,44,29,56,60,58,26,10,63,73,66,72,49,51,45,67,56,41,52,48,40,48,50,51,50,24,59,75,65,71,41,61,39,63,41,72,58,86,93,38,54,40,69,31,73,58,24,49,53,48,48,55,51,48,53,53,47,51,52,49,50,53,41,48,46,28,52,56,24,47,70,67,73,37,61,41,48,77,44,38,34,27,22,14,52,68,41,39,46,56,57,43,30,59,51,52,39,53,46,40,72,73,33,74,57,38,38,41,40,34,47,57,33,40,26,50,55,41,52,48,34,42,75,71,61,70,23,65,35,32,36,32,46,52,77,82,80,56,90,63,45,43,78,40,84,72,46,81,48,43,47,42,39,34,29,9,53,83,26,90,62,48,80,43,70,63,40,50,71,68,54,53,50,72,38,40,27,48,40,58,38,90,53,27,19,67,43,48,44,50,37,55,49,34,45,75,74,75,39,50,68,85,62,42,40,70,53,34,30,33,54,39,73,53,24,46,55,48,28,22,64,53,40,75,32,35,32,77,41,51,56,73,75,37,60,66,40,50,75,70,51,51,34,37,75,38,44,45,72,94,61,78,44,74,46,50,32,25,40,35,32,61,68,70,85,73,54,58,65,53,51,54,49,52,53,50,45,52,51,59,52,67,70,94,134,73,61,58,52,55,51,50,47,49,38,24,68,72,58,43,27,59,59,58,27,9,63,73,67,72,50,50,46,67,55,44,51,49,40,46,49,51,50,24,59,74,66,72,41,62,39,64,41,71,60,86,94,40,55,41,69,30,74,59,23,50,53,48,49,55,52,47,53,53,47,52,52,50,51,52,41,48,48,27,52,55,23,47,70,67,75,39,61,40,48,75,45,40,35,26,21,14,54,67,42,39,45,56,58,44,31,60,52,53,37,54,46,41,71,74,34,75,59,38,37,42,40,35,46,58,34,40,26,49,54,41,52,47,34,41,75,69,62,70,23,68,34,32,34,30,48,51,76,84,80,54,91,63,46,44,78,40,84,70,48,80,47,43,48,42,38,34,29,9,54,84,26,90,63,50,80,45,70,64,40,49,72,68,57,51,50,71,37,38,26,48,39,59,39,91,50,29,18,68,43,48,43,51,38,55,49,34,44,76,75,77,38,49,66,85,62,43,41,68,53,36,32,33,54,39,72,52,24,46,56,47,29,21,65,54,40,76,31,34,33,76,41,50,56,74,75,37,59,68,40,50,75,71,50,50,35,38,76,40,45,45,72,93,61,79,45,73,48,50,31,24,39,34,33,62,68,70,84,72,54,59,63,52,51,54,49,50,52,49,47,52,49,58,52,68,70,95

pLDDT: mean 88.48, std 11.63, range [35.41, 98.56]